Protein 3PGB (pdb70)

Organism: Emericella nidulans (strain FGSC A4 / ATCC 38163 / CBS 112.46 / NRRL 194 / M139) (NCBI:txid227321)

Nearest PDB structures (foldseek):
  3pgb-assembly1_A  TM=1.001E+00  e=0.000E+00  Aspergillus nidulans
  1n9e-assembly2_C  TM=9.517E-01  e=2.306E-78  Komagataella pastoris
  1w7c-assembly1_A  TM=9.484E-01  e=2.941E-77  Komagataella pastoris
  3ala-assembly4_G  TM=8.747E-01  e=2.734E-59  Homo sapiens
  2y74-assembly1_A  TM=8.838E-01  e=9.764E-59  Homo sapiens

InterPro domains:
  IPR000269 Copper amine oxidase [PTHR10638] (84-755)
  IPR015328 Domain of unknown function DUF1965 [PF09248] (270-338)
  IPR015798 Copper amine oxidase, catalytic domain [PF01179] (363-758)
  IPR016182 Copper amine oxidase, N-terminal [SSF54416] (70-192)
  IPR016182 Copper amine oxidase, N-terminal [SSF54416] (196-342)
  IPR036460 Copper amine oxidase, catalytic domain superfamily [G3DSA:2.70.98.20] (82-761)
  IPR036460 Copper amine oxidase, catalytic domain superfamily [SSF49998] (342-797)

Sequence (739 aa):
ASPCQITPPQEIKAPKEENVWYGLTDDETADVAKWLFGRPELNLTTTENAGEWDNTIALIELHRPNKSEAIPYLDGAPTRHAHVRLNNRATTDPYFADILVGPLPVSNATTWEPLEFPYTRKTQGQVRNVEPDGETVYSEWLFKISASIADITLDLWNGTALGLENDTLDIWGIDPLWQDDGRIIRWDMFWNMADDEFDSETLLPLGLYLKSDVTGRDPSQWKLLGWMYNDIFYETTEEFRKAYWSPGFVKLKPNVDGAWAHTEQRGPVPPQDRKQPPVMIAPDGARYSVDAERKYVTWMDFSFYIAFNRDTGLSLFDIKYKGQRVLYELGLQEALAHYAANDPVQSSVAYLDSYYGFGPYAFELLKGYDCPSYASYLNTSFYKDEETHTHVDSLCLFEFDADYPMARHSTSEFVSVTKNVYFTLRSVSTIGNDYMFSYNFHMDGTIGVEVRASGYIQSAYYANNQDFGYQIHDSLSGSMHDHVLNFKADFDILGPNNTIELVSVVPVTKQFSWSGNKTRNTMQLGRSFIHSEDEARLNWGFNGQTQLHVVNQDKPNKFGEPRGYRILPSAGTAHLTVLNSSNLVHAAHWAEYDVQVTRQHDFEPTSAHPYNSQDIHNPPVDFSTFFNGESLNQTDLVVWLNLGMHHVPHTGDLPNTVFTTAHSGVAFTPLNYLPGDPSRETVNMVRVDYSDGAATAVRTFGQSNETCSVVLQPVENELWSYQGDVVVRKFPYDPNDPFY

GO terms:
  GO:0008131 primary methylamine oxidase activity (F, IDA)

Solvent-accessible surface area: 33156 Å² total

Foldseek 3Di:
DAFFAADAFAADDDPAFQQFAKDDLQQLLQVVVVCCPPCVQQADFPVPDDLQGKYWFFKMKDRDFPVVVVCRVVVHDFIKIWTWMFHRNDQFTKIFTKIWDRPPDDPPIDMFQDQLQFPDDDSRIDTDLPSCVPCCVQVPVLVVQVVCQVVCCVQAVAGDNPDPRHQKDKDFAFLFADPDQWTKTKMFIFGDEDPPFQQGLQWTRFKIWMKTPRTDDSVPIDTQWMDHLRDIDRDPVRVVVQCPDPPRDRDHTDYYDPQQGDDDDDDDDPPPPDDDDADDDSNHAQWYAHQVSQKIGHDQWIWHWHAAFQFGTKIAQIAGNNHGFFRIKGWFWKWKQFPWSDDRRNQYIDTCSLVGQQVQQAADQACPLDHNRWDFHKGWGDRSLKIKIRGRSKTKDKDFDPDFPDWDDDPFKIKTHTKIKMKIWTWGCDSFIKIWIWIATLLGKIKTKIFDKGAQSWDFQRPGVVFFDAQDPGTGLGWIKIKIKMKTQTQQNHQFKWKKKWFKAWDFDDDPPRVPHTDTDIDIDIDIDWWQVPFFAAQDDPNGIWIWIFAQVDADPVNHTWTKIKFWPPDAAADPDDCDSNQNQQCPVRPGFKGKAADDSSNPHQHDSCCSSPSNRGRHRNVVRGDTGTSRRHRMMIMGIGMDIDRDHNVCTNMDDRPNRMTMMMIGIDSNDPDRSSVVDLQMWMFTDDPPDTPDIRSRPDDPDDHDDDDDDSVVCVVVRDMMWMARSVVGDRPDIDD

Secondary structure (DSSP, 8-state):
-PBP-----EE---SS--SSS---HHHHHHHHHHHHT-TTT----TTT--SSSEEEEEEEEEPPPHHHHHHHHH--PPPEEEEEEEE-SSSS-EEEEEEEESSSPSTT-EEEE--TT-SS-STTEEE-S---TTHHIIIIIHHHHHHTHHHHHHHHS---SSSTT--EEEEE-SSPB-STT--EEEEEEEEPPPTT---GGG-EEEEEEEEE--SS-GGG-EEEEEEETTEEESSHHHHHHHHTSTT----PPP---GGG--S--SPPPTTTTSPPP----TT---SEEETTTTEEEETTEEEEEEEETTTEEEEEEEEETTEEEEEEEEEEEEEEEE--SSHHHHH-EEEGGGT-SGGG-PPP-BTTTB-TT-EEEEEEEEETTEEEEEEEEEEEEEEE-SS-SEEEE-SSEEEEE--EEEEEEEEE-----EEEEEEE-TTS-EEEEEEE-B----EE-TT-GGG--EEETTEE---EEEEEEEEEEE-TTSSEEEEEEEEEEEEEEE-TTTTT-EEEEEEEEEEE--BGGG-EE-PPGGG-EEEEEEEEEEE-TTSPEEEEEEE-SS-------SS-TTTTTTTGGGG-SEEEEE--TT---S--TTGGG-TTS-S--GGGG-S--B-SSEEEEEEEEEEEEE---GGGSS-B-TTTSEEEEEEEEES-SSS-GGGG-S-EEEEEEETTEEEEEE-TT------B-----THHHHTT---EEEEEETTEEEEEEE-

Radius of gyration: 28.43 Å; Cα contacts (8 Å, |Δi|>4): 1763; chains: 1; bounding box: 70×70×87 Å

CATH classification: 2.70.98.20 (+2 more: 3.10.450.40, 3.10.450.40)

Structure (mmCIF, N/CA/C/O backbone):
data_3PGB
#
_entry.id   3PGB
#
_cell.length_a   179.861
_cell.length_b   179.861
_cell.length_c   148.178
_cell.angle_alpha   90.00
_cell.angle_beta   90.00
_cell.angle_gamma   90.00
#
_symmetry.space_group_name_H-M   'I 4 2 2'
#
loop_
_entity.id
_entity.type
_entity.pdbx_description
1 polymer 'Putative uncharacterized protein'
2 branched alpha-D-mannopyranose-(1-3)-beta-D-mannopyranose-(1-4)-2-acetamido-2-deoxy-beta-D-glucopyranose-(1-4)-2-acetamido-2-deoxy-beta-D-glucopyranose
3 branched 2-acetamido-2-deoxy-beta-D-glucopyranose-(1-4)-2-acetamido-2-deoxy-beta-D-glucopyranose
4 non-polymer 'COPPER (II) ION'
5 non-polymer 'CALCIUM ION'
6 non-polymer 2-acetamido-2-deoxy-beta-D-glucopyranose
7 water water
#
loop_
_atom_site.group_PDB
_atom_site.id
_atom_site.type_symbol
_atom_site.label_atom_id
_atom_site.label_alt_id
_atom_site.label_comp_id
_atom_site.label_asym_id
_atom_site.label_entity_id
_atom_site.label_seq_id
_atom_site.pdbx_PDB_ins_code
_atom_site.Cartn_x
_atom_site.Cartn_y
_atom_site.Cartn_z
_atom_site.occupancy
_atom_site.B_iso_or_equiv
_atom_site.auth_seq_id
_atom_site.auth_comp_id
_atom_site.auth_asym_id
_atom_site.auth_atom_id
_atom_site.pdbx_PDB_model_num
ATOM 1 N N . ALA A 1 49 ? -7.240 -3.931 6.620 1.00 33.11 69 ALA A N 1
ATOM 2 C CA . ALA A 1 49 ? -8.438 -3.449 5.862 1.00 33.05 69 ALA A CA 1
ATOM 3 C C . ALA A 1 49 ? -8.689 -4.314 4.616 1.00 32.82 69 ALA A C 1
ATOM 4 O O . ALA A 1 49 ? -8.701 -3.813 3.491 1.00 32.74 69 ALA A O 1
ATOM 6 N N . SER A 1 50 ? -8.898 -5.612 4.827 1.00 32.56 70 SER A N 1
ATOM 7 C CA . SER A 1 50 ? -9.040 -6.561 3.721 1.00 32.50 70 SER A CA 1
ATOM 8 C C . SER A 1 50 ? -10.349 -6.355 2.945 1.00 32.15 70 SER A C 1
ATOM 9 O O . SER A 1 50 ? -11.361 -5.984 3.534 1.00 32.26 70 SER A O 1
ATOM 12 N N . PRO A 1 51 ? -10.332 -6.590 1.618 1.00 31.76 71 PRO A N 1
ATOM 13 C CA . PRO A 1 51 ? -11.551 -6.468 0.821 1.00 31.56 71 PRO A CA 1
ATOM 14 C C . PRO A 1 51 ? -12.695 -7.373 1.273 1.00 31.34 71 PRO A C 1
ATOM 15 O O . PRO A 1 51 ? -12.456 -8.496 1.720 1.00 31.24 71 PRO A O 1
ATOM 19 N N . CYS A 1 52 ? -13.926 -6.876 1.154 1.00 31.07 72 CYS A N 1
ATOM 20 C CA . CYS A 1 52 ? -15.106 -7.692 1.411 1.00 30.90 72 CYS A CA 1
ATOM 21 C C . CYS A 1 52 ? -15.166 -8.816 0.379 1.00 30.66 72 CYS A C 1
ATOM 22 O O . CYS A 1 52 ? -14.804 -8.623 -0.789 1.00 30.60 72 CYS A O 1
ATOM 25 N N . GLN A 1 53 ? -15.623 -9.983 0.821 1.00 30.46 73 GLN A N 1
ATOM 26 C CA . GLN A 1 53 ? -15.745 -11.154 -0.044 1.00 30.38 73 GLN A CA 1
ATOM 27 C C . GLN A 1 53 ? -17.179 -11.250 -0.572 1.00 29.70 73 GLN A C 1
ATOM 28 O O . GLN A 1 53 ? -18.075 -11.695 0.136 1.00 29.45 73 GLN A O 1
ATOM 34 N N . ILE A 1 54 ? -17.388 -10.812 -1.810 1.00 29.17 74 ILE A N 1
ATOM 35 C CA . ILE A 1 54 ? -18.708 -10.838 -2.432 1.00 28.89 74 ILE A CA 1
ATOM 36 C C . ILE A 1 54 ? -18.910 -12.207 -3.072 1.00 28.36 74 ILE A C 1
ATOM 37 O O . ILE A 1 54 ? -18.770 -12.380 -4.285 1.00 28.69 74 ILE A O 1
ATOM 42 N N . THR A 1 55 ? -19.228 -13.184 -2.233 1.00 27.57 75 THR A N 1
ATOM 43 C CA . THR A 1 55 ? -19.317 -14.563 -2.663 1.00 26.90 75 THR A CA 1
ATOM 44 C C . THR A 1 55 ? -20.643 -14.819 -3.367 1.00 26.17 75 THR A C 1
ATOM 45 O O . THR A 1 55 ? -21.683 -14.342 -2.910 1.00 25.94 75 THR A O 1
ATOM 49 N N . PRO A 1 56 ? -20.616 -15.585 -4.480 1.00 25.23 76 PRO A N 1
ATOM 50 C CA . PRO A 1 56 ? -21.865 -15.900 -5.176 1.00 24.42 76 PRO A CA 1
ATOM 51 C C . PRO A 1 56 ? -22.769 -16.770 -4.304 1.00 23.49 76 PRO A C 1
ATOM 52 O O . PRO A 1 56 ? -22.360 -17.169 -3.214 1.00 23.60 76 PRO A O 1
ATOM 56 N N . PRO A 1 57 ? -23.995 -17.057 -4.767 1.00 22.41 77 PRO A N 1
ATOM 57 C CA . PRO A 1 57 ? -24.862 -17.920 -3.960 1.00 21.75 77 PRO A CA 1
ATOM 58 C C . PRO A 1 57 ? -24.301 -19.330 -3.833 1.00 21.07 77 PRO A C 1
ATOM 59 O O . PRO A 1 57 ? -23.524 -19.757 -4.680 1.00 21.01 77 PRO A O 1
ATOM 63 N N . GLN A 1 58 ? -24.685 -20.041 -2.779 1.00 20.50 78 GLN A N 1
ATOM 64 C CA . GLN A 1 58 ? -24.253 -21.424 -2.599 1.00 20.03 78 GLN A CA 1
ATOM 65 C C . GLN A 1 58 ? -24.796 -22.293 -3.732 1.00 20.01 78 GLN A C 1
ATOM 66 O O . GLN A 1 58 ? -25.901 -22.055 -4.227 1.00 19.74 78 GLN A O 1
ATOM 72 N N . GLU A 1 59 ? -23.990 -23.263 -4.165 1.00 20.15 79 GLU A N 1
ATOM 73 C CA . GLU A 1 59 ? -24.429 -24.283 -5.118 1.00 20.31 79 GLU A CA 1
ATOM 74 C C . GLU A 1 59 ? -25.011 -25.454 -4.361 1.00 20.24 79 GLU A C 1
ATOM 75 O O . GLU A 1 59 ? -24.284 -26.155 -3.670 1.00 20.09 79 GLU A O 1
ATOM 81 N N . ILE A 1 60 ? -26.314 -25.668 -4.499 1.00 20.43 80 ILE A N 1
ATOM 82 C CA . ILE A 1 60 ? -26.959 -26.841 -3.931 1.00 20.59 80 ILE A CA 1
ATOM 83 C C . ILE A 1 60 ? -27.649 -27.651 -5.024 1.00 20.91 80 ILE A C 1
ATOM 84 O O . ILE A 1 60 ? -27.757 -27.208 -6.172 1.00 20.63 80 ILE A O 1
ATOM 89 N N . LYS A 1 61 ? -28.103 -28.848 -4.660 1.00 21.36 81 LYS A N 1
ATOM 90 C CA . LYS A 1 61 ? -28.914 -29.658 -5.559 1.00 21.81 81 LYS A CA 1
ATOM 91 C C . LYS A 1 61 ? -30.316 -29.836 -4.988 1.00 21.50 81 LYS A C 1
ATOM 92 O O . LYS A 1 61 ? -30.486 -30.329 -3.867 1.00 21.62 81 LYS A O 1
ATOM 98 N N . ALA A 1 62 ? -31.316 -29.414 -5.762 1.00 21.20 82 ALA A N 1
ATOM 99 C CA . ALA A 1 62 ? -32.717 -29.519 -5.351 1.00 20.97 82 ALA A CA 1
ATOM 100 C C . ALA A 1 62 ? -33.047 -30.969 -5.020 1.00 20.78 82 ALA A C 1
ATOM 101 O O . ALA A 1 62 ? -32.521 -31.877 -5.666 1.00 20.85 82 ALA A O 1
ATOM 103 N N . PRO A 1 63 ? -33.907 -31.196 -4.008 1.00 20.47 83 PRO A N 1
ATOM 104 C CA . PRO A 1 63 ? -34.258 -32.571 -3.615 1.00 20.25 83 PRO A CA 1
ATOM 105 C C . PRO A 1 63 ? -35.000 -33.364 -4.694 1.00 19.90 83 PRO A C 1
ATOM 106 O O . PRO A 1 63 ? -34.946 -34.593 -4.696 1.00 20.20 83 PRO A O 1
ATOM 110 N N . LYS A 1 64 ? -35.681 -32.666 -5.596 1.00 19.59 84 LYS A N 1
ATOM 111 C CA . LYS A 1 64 ? -36.427 -33.301 -6.677 1.00 19.37 84 LYS A CA 1
ATOM 112 C C . LYS A 1 64 ? -36.127 -32.611 -8.002 1.00 18.94 84 LYS A C 1
ATOM 113 O O . LYS A 1 64 ? -35.621 -31.489 -8.014 1.00 18.90 84 LYS A O 1
ATOM 119 N N . GLU A 1 65 ? -36.421 -33.285 -9.114 1.00 18.60 85 GLU A N 1
ATOM 120 C CA A GLU A 1 65 ? -36.307 -32.633 -10.414 0.50 18.53 85 GLU A CA 1
ATOM 121 C CA B GLU A 1 65 ? -36.365 -32.676 -10.448 0.50 18.51 85 GLU A CA 1
ATOM 122 C C . GLU A 1 65 ? -37.349 -31.521 -10.508 1.00 18.33 85 GLU A C 1
ATOM 123 O O . GLU A 1 65 ? -38.366 -31.541 -9.812 1.00 18.44 85 GLU A O 1
ATOM 134 N N . ASN A 1 66 ? -37.071 -30.528 -11.347 1.00 17.92 86 ASN A N 1
ATOM 135 C CA . ASN A 1 66 ? -38.013 -29.434 -11.561 1.00 17.42 86 ASN A CA 1
ATOM 136 C C . ASN A 1 66 ? -38.952 -29.848 -12.692 1.00 17.16 86 ASN A C 1
ATOM 137 O O . ASN A 1 66 ? -38.634 -29.714 -13.873 1.00 16.98 86 ASN A O 1
ATOM 142 N N . VAL A 1 67 ? -40.116 -30.353 -12.306 1.00 16.80 87 VAL A N 1
ATOM 143 C CA . VAL A 1 67 ? -41.061 -30.936 -13.242 1.00 16.61 87 VAL A CA 1
ATOM 144 C C . VAL A 1 67 ? -41.921 -29.892 -13.978 1.00 17.00 87 VAL A C 1
ATOM 145 O O . VAL A 1 67 ? -42.749 -30.267 -14.817 1.00 17.13 87 VAL A O 1
ATOM 149 N N . TRP A 1 68 ? -41.723 -28.604 -13.676 1.00 17.17 88 TRP A N 1
ATOM 150 C CA . TRP A 1 68 ? -42.535 -27.522 -14.242 1.00 17.39 88 TRP A CA 1
ATOM 151 C C . TRP A 1 68 ? -41.798 -26.537 -15.163 1.00 17.79 88 TRP A C 1
ATOM 152 O O . TRP A 1 68 ? -42.433 -25.902 -16.007 1.00 17.88 88 TRP A O 1
ATOM 163 N N . TYR A 1 69 ? -40.487 -26.381 -14.995 1.00 18.26 89 TYR A N 1
ATOM 164 C CA . TYR A 1 69 ? -39.777 -25.234 -15.584 1.00 18.79 89 TYR A CA 1
ATOM 165 C C . TYR A 1 69 ? -39.988 -25.063 -17.086 1.00 19.00 89 TYR A C 1
ATOM 166 O O . TYR A 1 69 ? -40.353 -23.985 -17.546 1.00 19.02 89 TYR A O 1
ATOM 175 N N . GLY A 1 70 ? -39.736 -26.121 -17.844 1.00 19.38 90 GLY A N 1
ATOM 176 C CA . GLY A 1 70 ? -39.841 -26.057 -19.291 1.00 19.76 90 GLY A CA 1
ATOM 177 C C . GLY A 1 70 ? -39.064 -27.148 -19.991 1.00 20.12 90 GLY A C 1
ATOM 178 O O . GLY A 1 70 ? -38.426 -27.986 -19.347 1.00 19.92 90 GLY A O 1
ATOM 179 N N . LEU A 1 71 ? -39.121 -27.128 -21.318 1.00 20.70 91 LEU A N 1
ATOM 180 C CA . LEU A 1 71 ? -38.407 -28.105 -22.137 1.00 21.28 91 LEU A CA 1
ATOM 181 C C . LEU A 1 71 ? -36.924 -27.765 -22.190 1.00 21.67 91 LEU A C 1
ATOM 182 O O . LEU A 1 71 ? -36.553 -26.598 -22.203 1.00 21.64 91 LEU A O 1
ATOM 187 N N . THR A 1 72 ? -36.075 -28.786 -22.217 1.00 22.37 92 THR A N 1
ATOM 188 C CA . THR A 1 72 ? -34.663 -28.575 -22.517 1.00 23.02 92 THR A CA 1
ATOM 189 C C . THR A 1 72 ? -34.531 -28.281 -24.008 1.00 23.59 92 THR A C 1
ATOM 190 O O . THR A 1 72 ? -35.434 -28.573 -24.794 1.00 23.90 92 THR A O 1
ATOM 194 N N . ASP A 1 73 ? -33.406 -27.703 -24.399 1.00 24.07 93 ASP A N 1
ATOM 195 C CA . ASP A 1 73 ? -33.170 -27.380 -25.802 1.00 24.45 93 ASP A CA 1
ATOM 196 C C . ASP A 1 73 ? -33.311 -28.593 -26.725 1.00 24.38 93 ASP A C 1
ATOM 197 O O . ASP A 1 73 ? -33.930 -28.501 -27.784 1.00 24.52 93 ASP A O 1
ATOM 202 N N . ASP A 1 74 ? -32.750 -29.723 -26.308 1.00 24.33 94 ASP A N 1
ATOM 203 C CA . ASP A 1 74 ? -32.804 -30.952 -27.092 1.00 24.14 94 ASP A CA 1
ATOM 204 C C . ASP A 1 74 ? -34.247 -31.423 -27.287 1.00 23.88 94 ASP A C 1
ATOM 205 O O . ASP A 1 74 ? -34.651 -31.749 -28.404 1.00 23.97 94 ASP A O 1
ATOM 210 N N . GLU A 1 75 ? -35.012 -31.463 -26.199 1.00 23.38 95 GLU A N 1
ATOM 211 C CA . GLU A 1 75 ? -36.419 -31.854 -26.256 1.00 23.04 95 GLU A CA 1
ATOM 212 C C . GLU A 1 75 ? -37.186 -31.002 -27.261 1.00 22.74 95 GLU A C 1
ATOM 213 O O . GLU A 1 75 ? -37.908 -31.527 -28.102 1.00 22.70 95 GLU A O 1
ATOM 219 N N . THR A 1 76 ? -37.016 -29.687 -27.157 1.00 22.47 96 THR A N 1
ATOM 220 C CA . THR A 1 76 ? -37.668 -28.729 -28.043 1.00 22.19 96 THR A CA 1
ATOM 221 C C . THR A 1 76 ? -37.260 -28.954 -29.496 1.00 22.37 96 THR A C 1
ATOM 222 O O . THR A 1 76 ? -38.077 -28.815 -30.405 1.00 22.41 96 THR A O 1
ATOM 226 N N . ALA A 1 77 ? -35.992 -29.297 -29.700 1.00 22.58 97 ALA A N 1
ATOM 227 C CA . ALA A 1 77 ? -35.473 -29.642 -31.024 1.00 22.71 97 ALA A CA 1
ATOM 228 C C . ALA A 1 77 ? -36.074 -30.952 -31.539 1.00 22.78 97 ALA A C 1
ATOM 229 O O . ALA A 1 77 ? -36.519 -31.028 -32.687 1.00 23.04 97 ALA A O 1
ATOM 231 N N . ASP A 1 78 ? -36.078 -31.978 -30.690 1.00 22.64 98 ASP A N 1
ATOM 232 C CA . ASP A 1 78 ? -36.630 -33.275 -31.064 1.00 22.73 98 ASP A CA 1
ATOM 233 C C . ASP A 1 78 ? -38.119 -33.177 -31.434 1.00 22.66 98 ASP A C 1
ATOM 234 O O . ASP A 1 78 ? -38.549 -33.746 -32.443 1.00 22.71 98 ASP A O 1
ATOM 239 N N . VAL A 1 79 ? -38.886 -32.435 -30.636 1.00 22.43 99 VAL A N 1
ATOM 240 C CA . VAL A 1 79 ? -40.316 -32.260 -30.880 1.00 22.17 99 VAL A CA 1
ATOM 241 C C . VAL A 1 79 ? -40.585 -31.509 -32.185 1.00 22.24 99 VAL A C 1
ATOM 242 O O . VAL A 1 79 ? -41.474 -31.882 -32.931 1.00 22.23 99 VAL A O 1
ATOM 246 N N . ALA A 1 80 ? -39.812 -30.465 -32.463 1.00 22.34 100 ALA A N 1
ATOM 247 C CA . ALA A 1 80 ? -39.964 -29.727 -33.716 1.00 22.55 100 ALA A CA 1
ATOM 248 C C . ALA A 1 80 ? -39.766 -30.666 -34.906 1.00 22.86 100 ALA A C 1
ATOM 249 O O . ALA A 1 80 ? -40.625 -30.767 -35.780 1.00 22.90 100 ALA A O 1
ATOM 251 N N . LYS A 1 81 ? -38.636 -31.363 -34.912 1.00 23.27 101 LYS A N 1
ATOM 252 C CA . LYS A 1 81 ? -38.307 -32.319 -35.966 1.00 23.65 101 LYS A CA 1
ATOM 253 C C . LYS A 1 81 ? -39.420 -33.364 -36.145 1.00 23.57 101 LYS A C 1
ATOM 254 O O . LYS A 1 81 ? -39.815 -33.674 -37.270 1.00 23.41 101 LYS A O 1
ATOM 258 N N . TRP A 1 82 ? -39.920 -33.886 -35.027 1.00 23.42 102 TRP A N 1
ATOM 259 C CA . TRP A 1 82 ? -40.997 -34.882 -35.026 1.00 23.21 102 TRP A CA 1
ATOM 260 C C . TRP A 1 82 ? -42.269 -34.348 -35.668 1.00 23.29 102 TRP A C 1
ATOM 261 O O . TRP A 1 82 ? -42.890 -35.029 -36.488 1.00 23.25 102 TRP A O 1
ATOM 272 N N . LEU A 1 83 ? -42.651 -33.129 -35.287 1.00 23.19 103 LEU A N 1
ATOM 273 C CA . LEU A 1 83 ? -43.873 -32.505 -35.793 1.00 23.11 103 LEU A CA 1
ATOM 274 C C . LEU A 1 83 ? -43.831 -32.333 -37.311 1.00 23.09 103 LEU A C 1
ATOM 275 O O . LEU A 1 83 ? -44.836 -32.540 -37.984 1.00 22.75 103 LEU A O 1
ATOM 280 N N . PHE A 1 84 ? -42.674 -31.958 -37.847 1.00 23.27 104 PHE A N 1
ATOM 281 C CA . PHE A 1 84 ? -42.548 -31.753 -39.292 1.00 23.59 104 PHE A CA 1
ATOM 282 C C . PHE A 1 84 ? -42.563 -33.071 -40.053 1.00 23.57 104 PHE A C 1
ATOM 283 O O . PHE A 1 84 ? -42.919 -33.099 -41.231 1.00 23.72 104 PHE A O 1
ATOM 291 N N . GLY A 1 85 ? -42.187 -34.154 -39.375 1.00 23.50 105 GLY A N 1
ATOM 292 C CA . GLY A 1 85 ? -42.253 -35.495 -39.944 1.00 23.59 105 GLY A CA 1
ATOM 293 C C . GLY A 1 85 ? -43.613 -36.161 -39.781 1.00 23.64 105 GLY A C 1
ATOM 294 O O . GLY A 1 85 ? -43.755 -37.351 -40.041 1.00 23.77 105 GLY A O 1
ATOM 295 N N . ARG A 1 86 ? -44.611 -35.405 -39.335 1.00 23.73 106 ARG A N 1
ATOM 296 C CA . ARG A 1 86 ? -45.982 -35.891 -39.285 1.00 23.85 106 ARG A CA 1
ATOM 297 C C . ARG A 1 86 ? -46.740 -35.280 -40.459 1.00 23.84 106 ARG A C 1
ATOM 298 O O . ARG A 1 86 ? -47.112 -34.109 -40.403 1.00 23.77 106 ARG A O 1
ATOM 306 N N . PRO A 1 87 ? -46.953 -36.064 -41.538 1.00 24.03 107 PRO A N 1
ATOM 307 C CA . PRO A 1 87 ? -47.617 -35.503 -42.726 1.00 24.17 107 PRO A CA 1
ATOM 308 C C . PRO A 1 87 ? -49.081 -35.112 -42.510 1.00 24.28 107 PRO A C 1
ATOM 309 O O . PRO A 1 87 ? -49.555 -34.183 -43.156 1.00 24.44 107 PRO A O 1
ATOM 313 N N . GLU A 1 88 ? -49.783 -35.798 -41.612 1.00 24.46 108 GLU A N 1
ATOM 314 C CA . GLU A 1 88 ? -51.160 -35.416 -41.284 1.00 24.72 108 GLU A CA 1
ATOM 315 C C . GLU A 1 88 ? -51.276 -33.970 -40.791 1.00 24.74 108 GLU A C 1
ATOM 316 O O . GLU A 1 88 ? -52.285 -33.313 -41.032 1.00 24.85 108 GLU A O 1
ATOM 322 N N . LEU A 1 89 ? -50.248 -33.485 -40.100 1.00 24.77 109 LEU A N 1
ATOM 323 C CA . LEU A 1 89 ? -50.219 -32.104 -39.626 1.00 24.75 109 LEU A CA 1
ATOM 324 C C . LEU A 1 89 ? -49.825 -31.144 -40.740 1.00 25.01 109 LEU A C 1
ATOM 325 O O . LEU A 1 89 ? -50.154 -29.967 -40.685 1.00 25.03 109 LEU A O 1
ATOM 330 N N . ASN A 1 90 ? -49.090 -31.644 -41.729 1.00 25.51 110 ASN A N 1
ATOM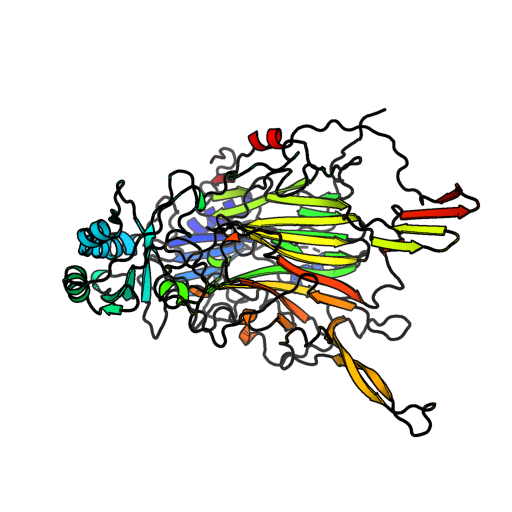 331 C CA . ASN A 1 90 ? -48.778 -30.882 -42.933 1.00 25.87 110 ASN A CA 1
ATOM 332 C C . ASN A 1 90 ? -48.289 -29.473 -42.591 1.00 25.94 110 ASN A C 1
ATOM 333 O O . ASN A 1 90 ? -48.890 -28.475 -42.987 1.00 25.99 110 ASN A O 1
ATOM 338 N N . LEU A 1 91 ? -47.189 -29.414 -41.844 1.00 26.06 111 LEU A N 1
ATOM 339 C CA . LEU A 1 91 ? -46.664 -28.161 -41.316 1.00 25.96 111 LEU A CA 1
ATOM 340 C C . LEU A 1 91 ? -45.598 -27.568 -42.232 1.00 26.35 111 LEU A C 1
ATOM 341 O O . LEU A 1 91 ? -44.834 -28.301 -42.860 1.00 26.48 111 LEU A O 1
ATOM 346 N N . THR A 1 92 ? -45.562 -26.237 -42.300 1.00 26.61 112 THR A N 1
ATOM 347 C CA . THR A 1 92 ? -44.526 -25.498 -43.019 1.00 26.83 112 THR A CA 1
ATOM 348 C C . THR A 1 92 ? -43.709 -24.668 -42.019 1.00 27.21 112 THR A C 1
ATOM 349 O O . THR A 1 92 ? -44.259 -24.154 -41.044 1.00 27.01 112 THR A O 1
ATOM 353 N N . THR A 1 93 ? -42.404 -24.539 -42.266 1.00 27.57 113 THR A N 1
ATOM 354 C CA . THR A 1 93 ? -41.541 -23.720 -41.416 1.00 27.84 113 THR A CA 1
ATOM 355 C C . THR A 1 93 ? -41.900 -22.250 -41.602 1.00 28.28 113 THR A C 1
ATOM 356 O O . THR A 1 93 ? -42.398 -21.846 -42.659 1.00 28.11 113 THR A O 1
ATOM 360 N N . THR A 1 94 ? -41.634 -21.458 -40.568 1.00 28.78 114 THR A N 1
ATOM 361 C CA . THR A 1 94 ? -41.909 -20.022 -40.576 1.00 29.15 114 THR A CA 1
ATOM 362 C C . THR A 1 94 ? -41.221 -19.291 -41.728 1.00 29.48 114 THR A C 1
ATOM 363 O O . THR A 1 94 ? -41.823 -18.425 -42.359 1.00 29.45 114 THR A O 1
ATOM 367 N N . GLU A 1 95 ? -39.968 -19.651 -41.996 1.00 29.95 115 GLU A N 1
ATOM 368 C CA . GLU A 1 95 ? -39.178 -19.026 -43.066 1.00 30.48 115 GLU A CA 1
ATOM 369 C C . GLU A 1 95 ? -39.843 -19.219 -44.433 1.00 30.34 115 GLU A C 1
ATOM 370 O O . GLU A 1 95 ? -39.875 -18.298 -45.252 1.00 30.25 115 GLU A O 1
ATOM 376 N N . ASN A 1 96 ? -40.370 -20.421 -44.664 1.00 30.08 116 ASN A N 1
ATOM 377 C CA . ASN A 1 96 ? -41.108 -20.737 -45.888 1.00 29.79 116 ASN A CA 1
ATOM 378 C C . ASN A 1 96 ? -42.582 -20.330 -45.845 1.00 29.29 116 ASN A C 1
ATOM 379 O O . ASN A 1 96 ? -43.230 -20.265 -46.886 1.00 29.29 116 ASN A O 1
ATOM 384 N N . ALA A 1 97 ? -43.109 -20.059 -44.652 1.00 28.71 117 ALA A N 1
ATOM 385 C CA . ALA A 1 97 ? -44.547 -19.832 -44.475 1.00 28.22 117 ALA A CA 1
ATOM 386 C C . ALA A 1 97 ? -44.980 -18.420 -44.846 1.00 27.78 117 ALA A C 1
ATOM 387 O O . ALA A 1 97 ? -44.209 -17.470 -44.736 1.00 27.63 117 ALA A O 1
ATOM 389 N N . GLY A 1 98 ? -46.225 -18.304 -45.296 1.00 27.40 118 GLY A N 1
ATOM 390 C CA . GLY A 1 98 ? -46.875 -17.017 -45.519 1.00 27.06 118 GLY A CA 1
ATOM 391 C C . GLY A 1 98 ? -48.133 -16.982 -44.674 1.00 26.85 118 GLY A C 1
ATOM 392 O O . GLY A 1 98 ? -48.100 -17.338 -43.490 1.00 26.83 118 GLY A O 1
ATOM 393 N N . GLU A 1 99 ? -49.251 -16.592 -45.283 1.00 26.49 119 GLU A N 1
ATOM 394 C CA . GLU A 1 99 ? -50.533 -16.527 -44.575 1.00 26.24 119 GLU A CA 1
ATOM 395 C C . GLU A 1 99 ? -51.465 -17.726 -44.792 1.00 25.80 119 GLU A C 1
ATOM 396 O O . GLU A 1 99 ? -52.522 -17.789 -44.176 1.00 25.66 119 GLU A O 1
ATOM 402 N N . TRP A 1 100 ? -51.093 -18.673 -45.649 1.00 25.41 120 TRP A N 1
ATOM 403 C CA . TRP A 1 100 ? -52.007 -19.766 -46.009 1.00 25.07 120 TRP A CA 1
ATOM 404 C C . TRP A 1 100 ? -51.410 -21.151 -45.765 1.00 24.94 120 TRP A C 1
ATOM 405 O O . TRP A 1 100 ? -51.731 -22.114 -46.465 1.00 24.91 120 TRP A O 1
ATOM 416 N N . ASP A 1 101 ? -50.558 -21.240 -44.749 1.00 24.78 121 ASP A N 1
ATOM 417 C CA . ASP A 1 101 ? -49.846 -22.466 -44.419 1.00 24.73 121 ASP A CA 1
ATOM 418 C C . ASP A 1 101 ? -50.236 -22.917 -43.017 1.00 24.38 121 ASP A C 1
ATOM 419 O O . ASP A 1 101 ? -51.024 -22.256 -42.341 1.00 24.66 121 ASP A O 1
ATOM 424 N N . ASN A 1 102 ? -49.702 -24.055 -42.589 1.00 23.99 122 ASN A N 1
ATOM 425 C CA . ASN A 1 102 ? -49.852 -24.512 -41.208 1.00 23.69 122 ASN A CA 1
ATOM 426 C C . ASN A 1 102 ? -48.506 -24.395 -40.499 1.00 23.36 122 ASN A C 1
ATOM 427 O O . ASN A 1 102 ? -47.513 -24.989 -40.935 1.00 23.31 122 ASN A O 1
ATOM 432 N N . THR A 1 103 ? -48.466 -23.629 -39.413 1.00 22.80 123 THR A N 1
ATOM 433 C CA . THR A 1 103 ? -47.209 -23.376 -38.724 1.00 22.36 123 THR A CA 1
ATOM 434 C C . THR A 1 103 ? -47.300 -23.717 -37.242 1.00 21.94 123 THR A C 1
ATOM 435 O O . THR A 1 103 ? -48.395 -23.875 -36.693 1.00 21.72 123 THR A O 1
ATOM 438 N N . ILE A 1 104 ? -46.131 -23.833 -36.613 1.00 21.57 124 ILE A N 1
ATOM 439 C CA . ILE A 1 104 ? -46.015 -24.151 -35.191 1.00 21.23 124 ILE A CA 1
ATOM 440 C C . ILE A 1 104 ? -45.937 -22.844 -34.398 1.00 21.11 124 ILE A C 1
ATOM 441 O O . ILE A 1 104 ? -44.920 -22.155 -34.426 1.00 21.33 124 ILE A O 1
ATOM 446 N N . ALA A 1 105 ? -47.015 -22.507 -33.700 1.00 20.77 125 ALA A N 1
ATOM 447 C CA . ALA A 1 105 ? -47.061 -21.281 -32.910 1.00 20.72 125 ALA A CA 1
ATOM 448 C C . ALA A 1 105 ? -46.281 -21.428 -31.604 1.00 20.44 125 ALA A C 1
ATOM 449 O O . ALA A 1 105 ? -45.670 -20.471 -31.137 1.00 20.72 125 ALA A O 1
ATOM 451 N N . LEU A 1 106 ? -46.299 -22.617 -31.015 1.00 19.96 126 LEU A N 1
ATOM 452 C CA . LEU A 1 106 ? -45.629 -22.829 -29.740 1.00 19.77 126 LEU A CA 1
ATOM 453 C C . LEU A 1 106 ? -45.285 -24.290 -29.497 1.00 19.78 126 LEU A C 1
ATOM 454 O O . LEU A 1 106 ? -46.049 -25.178 -29.844 1.00 19.68 126 LEU A O 1
ATOM 459 N N . ILE A 1 107 ? -44.119 -24.515 -28.902 1.00 19.98 127 ILE A N 1
ATOM 460 C CA . ILE A 1 107 ? -43.737 -25.815 -28.366 1.00 20.26 127 ILE A CA 1
ATOM 461 C C . ILE A 1 107 ? -43.199 -25.563 -26.969 1.00 20.64 127 ILE A C 1
ATOM 462 O O . ILE A 1 107 ? -42.227 -24.820 -26.797 1.00 20.82 127 ILE A O 1
ATOM 467 N N . GLU A 1 108 ? -43.839 -26.164 -25.973 1.00 20.95 128 GLU A N 1
ATOM 468 C CA . GLU A 1 108 ? -43.448 -25.972 -24.580 1.00 21.18 128 GLU A CA 1
ATOM 469 C C . GLU A 1 108 ? -43.730 -27.227 -23.767 1.00 21.34 128 GLU A C 1
ATOM 470 O O . GLU A 1 108 ? -44.394 -28.142 -24.245 1.00 21.34 128 GLU A O 1
ATOM 476 N N . LEU A 1 109 ? -43.227 -27.252 -22.536 1.00 21.53 129 LEU A N 1
ATOM 477 C CA . LEU A 1 109 ? -43.510 -28.343 -21.623 1.00 21.70 129 LEU A CA 1
ATOM 478 C C . LEU A 1 109 ? -44.960 -28.250 -21.211 1.00 22.07 129 LEU A C 1
ATOM 479 O O . LEU A 1 109 ? -45.430 -27.189 -20.795 1.00 22.02 129 LEU A O 1
ATOM 484 N N . HIS A 1 110 ? -45.675 -29.358 -21.335 1.00 22.51 130 HIS A N 1
ATOM 485 C CA . HIS A 1 110 ? -46.978 -29.456 -20.716 1.00 22.92 130 HIS A CA 1
ATOM 486 C C . HIS A 1 110 ? -46.712 -29.671 -19.241 1.00 23.08 130 HIS A C 1
ATOM 487 O O . HIS A 1 110 ? -46.042 -30.630 -18.877 1.00 23.39 130 HIS A O 1
ATOM 494 N N . ARG A 1 111 ? -47.210 -28.775 -18.395 1.00 23.35 131 ARG A N 1
ATOM 495 C CA . ARG A 1 111 ? -47.008 -28.916 -16.952 1.00 23.52 131 ARG A CA 1
ATOM 496 C C . ARG A 1 111 ? -47.803 -30.093 -16.421 1.00 23.68 131 ARG A C 1
ATOM 497 O O . ARG A 1 111 ? -48.973 -30.260 -16.767 1.00 23.75 131 ARG A O 1
ATOM 505 N N . PRO A 1 112 ? -47.167 -30.923 -15.585 1.00 24.02 132 PRO A N 1
ATOM 506 C CA . PRO A 1 112 ? -47.855 -32.102 -15.088 1.00 24.28 132 PRO A CA 1
ATOM 507 C C . PRO A 1 112 ? -48.965 -31.738 -14.112 1.00 24.44 132 PRO A C 1
ATOM 508 O O . PRO A 1 112 ? -48.912 -30.692 -13.465 1.00 24.37 132 PRO A O 1
ATOM 512 N N . ASN A 1 113 ? -49.968 -32.602 -14.037 1.00 24.65 133 ASN A N 1
ATOM 513 C CA . ASN A 1 113 ? -51.067 -32.431 -13.110 1.00 24.90 133 ASN A CA 1
ATOM 514 C C . ASN A 1 113 ? -50.555 -32.443 -11.671 1.00 24.90 133 ASN A C 1
ATOM 515 O O . ASN A 1 113 ? -49.575 -33.124 -11.357 1.00 24.74 133 ASN A O 1
ATOM 520 N N . LYS A 1 114 ? -51.216 -31.684 -10.803 1.00 24.97 134 LYS A N 1
ATOM 521 C CA . LYS A 1 114 ? -50.846 -31.637 -9.385 1.00 25.14 134 LYS A CA 1
ATOM 522 C C . LYS A 1 114 ? -50.910 -33.029 -8.752 1.00 25.47 134 LYS A C 1
ATOM 523 O O . LYS A 1 114 ? -50.091 -33.368 -7.896 1.00 25.60 134 LYS A O 1
ATOM 529 N N . SER A 1 115 ? -51.881 -33.831 -9.185 1.00 25.80 135 SER A N 1
ATOM 530 C CA . SER A 1 115 ? -52.045 -35.193 -8.680 1.00 26.02 135 SER A CA 1
ATOM 531 C C . SER A 1 115 ? -50.858 -36.102 -9.046 1.00 26.13 135 SER A C 1
ATOM 532 O O . SER A 1 115 ? -50.607 -37.087 -8.354 1.00 25.93 135 SER A O 1
ATOM 535 N N . GLU A 1 116 ? -50.145 -35.768 -10.125 1.00 26.36 136 GLU A N 1
ATOM 536 C CA . GLU A 1 116 ? -48.873 -36.429 -10.483 1.00 26.58 136 GLU A CA 1
ATOM 537 C C . GLU A 1 116 ? -47.690 -35.850 -9.711 1.00 26.36 136 GLU A C 1
ATOM 538 O O . GLU A 1 116 ? -46.796 -36.586 -9.288 1.00 26.48 136 GLU A O 1
ATOM 544 N N . ALA A 1 117 ? -47.670 -34.525 -9.569 1.00 26.06 137 ALA A N 1
ATOM 545 C CA . ALA A 1 117 ? -46.534 -33.825 -8.971 1.00 25.70 137 ALA A CA 1
ATOM 546 C C . ALA A 1 117 ? -46.406 -34.076 -7.466 1.00 25.43 137 ALA A C 1
ATOM 547 O O . ALA A 1 117 ? -45.312 -34.339 -6.976 1.00 25.33 137 ALA A O 1
ATOM 549 N N . ILE A 1 118 ? -47.524 -34.018 -6.746 1.00 25.25 138 ILE A N 1
ATOM 550 C CA . ILE A 1 118 ? -47.507 -34.106 -5.281 1.00 25.20 138 ILE A CA 1
ATOM 551 C C . ILE A 1 118 ? -46.922 -35.428 -4.756 1.00 25.26 138 ILE A C 1
ATOM 552 O O . ILE A 1 118 ? -46.094 -35.408 -3.843 1.00 25.16 138 ILE A O 1
ATOM 557 N N . PRO A 1 119 ? -47.340 -36.577 -5.326 1.00 25.31 139 PRO A N 1
ATOM 558 C CA . PRO A 1 119 ? -46.729 -37.855 -4.917 1.00 25.28 139 PRO A CA 1
ATOM 559 C C . PRO A 1 119 ? -45.239 -37.988 -5.262 1.00 25.13 139 PRO A C 1
ATOM 560 O O . PRO A 1 119 ? -44.514 -38.695 -4.556 1.00 25.02 139 PRO A O 1
ATOM 564 N N . TYR A 1 120 ? -44.792 -37.328 -6.334 1.00 24.88 140 TYR A N 1
ATOM 565 C CA . TYR A 1 120 ? -43.363 -37.281 -6.659 1.00 24.72 140 TYR A CA 1
ATOM 566 C C . TYR A 1 120 ? -42.580 -36.434 -5.652 1.00 25.01 140 TYR A C 1
ATOM 567 O O . TYR A 1 120 ? -41.499 -36.827 -5.226 1.00 24.91 140 TYR A O 1
ATOM 576 N N . LEU A 1 121 ? -43.123 -35.271 -5.290 1.00 25.37 141 LEU A N 1
ATOM 577 C CA . LEU A 1 121 ? -42.479 -34.382 -4.319 1.00 25.68 141 LEU A CA 1
ATOM 578 C C . LEU A 1 121 ? -42.541 -34.938 -2.898 1.00 25.94 141 LEU A C 1
ATOM 579 O O . LEU A 1 121 ? -41.546 -34.905 -2.180 1.00 26.03 141 LEU A O 1
ATOM 584 N N . ASP A 1 122 ? -43.702 -35.452 -2.503 1.00 26.35 142 ASP A N 1
ATOM 585 C CA . ASP A 1 122 ? -43.933 -35.874 -1.113 1.00 26.80 142 ASP A CA 1
ATOM 586 C C . ASP A 1 122 ? -43.660 -37.354 -0.829 1.00 27.14 142 ASP A C 1
ATOM 587 O O . ASP A 1 122 ? -43.675 -37.764 0.331 1.00 27.26 142 ASP A O 1
ATOM 592 N N . GLY A 1 123 ? -43.417 -38.151 -1.870 1.00 27.58 143 GLY A N 1
ATOM 593 C CA . GLY A 1 123 ? -43.132 -39.583 -1.697 1.00 27.77 143 GLY A CA 1
ATOM 594 C C . GLY A 1 123 ? -42.214 -40.155 -2.764 1.00 27.90 143 GLY A C 1
ATOM 595 O O . GLY A 1 123 ? -41.167 -39.583 -3.070 1.00 27.97 143 GLY A O 1
ATOM 596 N N . ALA A 1 127 ? -41.308 -39.610 -10.762 1.00 22.07 147 ALA A N 1
ATOM 597 C CA . ALA A 1 127 ? -41.062 -38.413 -11.577 1.00 22.36 147 ALA A CA 1
ATOM 598 C C . ALA A 1 127 ? -41.977 -38.398 -12.798 1.00 22.41 147 ALA A C 1
ATOM 599 O O . ALA A 1 127 ? -41.822 -39.229 -13.688 1.00 22.71 147 ALA A O 1
ATOM 601 N N . PRO A 1 128 ? -42.935 -37.454 -12.850 1.00 22.49 148 PRO A N 1
ATOM 602 C CA . PRO A 1 128 ? -43.932 -37.494 -13.923 1.00 22.42 148 PRO A CA 1
ATOM 603 C C . PRO A 1 128 ? -43.330 -37.567 -15.326 1.00 22.23 148 PRO A C 1
ATOM 604 O O . PRO A 1 128 ? -42.338 -36.901 -15.613 1.00 22.30 148 PRO A O 1
ATOM 608 N N . THR A 1 129 ? -43.926 -38.388 -16.182 1.00 22.14 149 THR A N 1
ATOM 609 C CA . THR A 1 129 ? -43.471 -38.510 -17.557 1.00 22.01 149 THR A CA 1
ATOM 610 C C . THR A 1 129 ? -43.695 -37.171 -18.228 1.00 21.96 149 THR A C 1
ATOM 611 O O . THR A 1 129 ? -44.747 -36.556 -18.057 1.00 21.83 149 THR A O 1
ATOM 615 N N . ARG A 1 130 ? -42.701 -36.710 -18.972 1.00 21.96 150 ARG A N 1
ATOM 616 C CA . ARG A 1 130 ? -42.791 -35.406 -19.605 1.00 22.21 150 ARG A CA 1
ATOM 617 C C . ARG A 1 130 ? -43.592 -35.509 -20.885 1.00 22.18 150 ARG A C 1
ATOM 618 O O . ARG A 1 130 ? -43.465 -36.491 -21.615 1.00 22.29 150 ARG A O 1
ATOM 626 N N . HIS A 1 131 ? -44.414 -34.489 -21.140 1.00 22.08 151 HIS A N 1
ATOM 627 C CA . HIS A 1 131 ? -45.108 -34.324 -22.419 1.00 21.85 151 HIS A CA 1
ATOM 628 C C . HIS A 1 131 ? -44.974 -32.881 -22.861 1.00 21.53 151 HIS A C 1
ATOM 629 O O . HIS A 1 131 ? -44.891 -31.976 -22.027 1.00 21.50 151 HIS A O 1
ATOM 636 N N . ALA A 1 132 ? -44.961 -32.669 -24.172 1.00 21.24 152 ALA A N 1
ATOM 637 C CA . ALA A 1 132 ? -44.942 -31.323 -24.726 1.00 20.98 152 ALA A CA 1
ATOM 638 C C . ALA A 1 132 ? -46.372 -30.848 -24.983 1.00 20.69 152 ALA A C 1
ATOM 639 O O . ALA A 1 132 ? -47.247 -31.636 -25.337 1.00 20.83 152 ALA A O 1
ATOM 641 N N . HIS A 1 133 ? -46.599 -29.559 -24.757 1.00 20.45 153 HIS A N 1
ATOM 642 C CA . HIS A 1 133 ? -47.802 -28.877 -25.205 1.00 20.15 153 HIS A CA 1
ATOM 643 C C . HIS A 1 133 ? -47.421 -28.130 -26.481 1.00 19.79 153 HIS A C 1
ATOM 644 O O . HIS A 1 133 ? -46.459 -27.360 -26.493 1.00 19.61 153 HIS A O 1
ATOM 651 N N . VAL A 1 134 ? -48.147 -28.392 -27.563 1.00 19.58 154 VAL A N 1
ATOM 652 C CA . VAL A 1 134 ? -47.873 -27.742 -28.839 1.00 19.42 154 VAL A CA 1
ATOM 653 C C . VAL A 1 134 ? -49.112 -27.001 -29.322 1.00 19.46 154 VAL A C 1
ATOM 654 O O . VAL A 1 134 ? -50.237 -27.458 -29.115 1.00 19.62 154 VAL A O 1
ATOM 658 N N . ARG A 1 135 ? -48.890 -25.838 -29.931 1.00 19.56 155 ARG A N 1
ATOM 659 C CA . ARG A 1 135 ? -49.945 -25.056 -30.565 1.00 19.59 155 ARG A CA 1
ATOM 660 C C . ARG A 1 135 ? -49.655 -24.882 -32.038 1.00 19.38 155 ARG A C 1
ATOM 661 O O . ARG A 1 135 ? -48.554 -24.477 -32.418 1.00 19.15 155 ARG A O 1
ATOM 669 N N . LEU A 1 136 ? -50.660 -25.158 -32.861 1.00 19.24 156 LEU A N 1
ATOM 670 C CA . LEU A 1 136 ? -50.527 -25.026 -34.298 1.00 19.13 156 LEU A CA 1
ATOM 671 C C . LEU A 1 136 ? -51.402 -23.887 -34.785 1.00 18.88 156 LEU A C 1
ATOM 672 O O . LEU A 1 136 ? -52.542 -23.746 -34.349 1.00 18.81 156 LEU A O 1
ATOM 677 N N . ASN A 1 137 ? -50.853 -23.062 -35.674 1.00 18.81 157 ASN A N 1
ATOM 678 C CA . ASN A 1 137 ? -51.633 -22.050 -36.374 1.00 18.63 157 ASN A CA 1
ATOM 679 C C . ASN A 1 137 ? -51.971 -22.610 -37.741 1.00 18.69 157 ASN A C 1
ATOM 680 O O . ASN A 1 137 ? -51.136 -22.619 -38.642 1.00 18.95 157 ASN A O 1
ATOM 685 N N . ASN A 1 138 ? -53.186 -23.122 -37.881 1.00 18.92 158 ASN A N 1
ATOM 686 C CA . ASN A 1 138 ? -53.632 -23.717 -39.141 1.00 19.18 158 ASN A CA 1
ATOM 687 C C . ASN A 1 138 ? -54.299 -22.688 -40.037 1.00 18.75 158 ASN A C 1
ATOM 688 O O . ASN A 1 138 ? -55.447 -22.336 -39.811 1.00 18.47 158 ASN A O 1
ATOM 693 N N . ARG A 1 139 ? -53.573 -22.208 -41.043 1.00 18.72 159 ARG A N 1
ATOM 694 C CA . ARG A 1 139 ? -54.107 -21.220 -41.979 1.00 18.89 159 ARG A CA 1
ATOM 695 C C . ARG A 1 139 ? -54.203 -21.727 -43.425 1.00 18.79 159 ARG A C 1
ATOM 696 O O . ARG A 1 139 ? -54.421 -20.945 -44.348 1.00 18.67 159 ARG A O 1
ATOM 704 N N . ALA A 1 140 ? -54.075 -23.037 -43.615 1.00 18.87 160 ALA A N 1
ATOM 705 C CA . ALA A 1 140 ? -54.323 -23.660 -44.917 1.00 19.00 160 ALA A CA 1
ATOM 706 C C . ALA A 1 140 ? -55.805 -23.996 -45.034 1.00 19.08 160 ALA A C 1
ATOM 707 O O . ALA A 1 140 ? -56.181 -25.162 -45.145 1.00 19.47 160 ALA A O 1
ATOM 709 N N . THR A 1 141 ? -56.643 -22.965 -45.007 1.00 19.29 161 THR A N 1
ATOM 710 C CA . THR A 1 141 ? -58.087 -23.136 -44.859 1.00 19.38 161 THR A CA 1
ATOM 711 C C . THR A 1 141 ? -58.779 -21.766 -44.835 1.00 19.83 161 THR A C 1
ATOM 712 O O . THR A 1 141 ? -58.176 -20.769 -44.445 1.00 19.79 161 THR A O 1
ATOM 716 N N . THR A 1 142 ? -60.041 -21.716 -45.257 1.00 20.21 162 THR A N 1
ATOM 717 C CA . THR A 1 142 ? -60.833 -20.495 -45.141 1.00 20.35 162 THR A CA 1
ATOM 718 C C . THR A 1 142 ? -61.489 -20.376 -43.759 1.00 20.63 162 THR A C 1
ATOM 719 O O . THR A 1 142 ? -62.096 -19.358 -43.453 1.00 21.08 162 THR A O 1
ATOM 723 N N . ASP A 1 143 ? -61.367 -21.407 -42.929 1.00 20.76 163 ASP A N 1
ATOM 724 C CA . ASP A 1 143 ? -61.744 -21.320 -41.516 1.00 21.13 163 ASP A CA 1
ATOM 725 C C . ASP A 1 143 ? -60.512 -21.585 -40.644 1.00 20.57 163 ASP A C 1
ATOM 726 O O . ASP A 1 143 ? -60.443 -22.607 -39.974 1.00 20.33 163 ASP A O 1
ATOM 731 N N . PRO A 1 144 ? -59.534 -20.659 -40.655 1.00 20.42 164 PRO A N 1
ATOM 732 C CA . PRO A 1 144 ? -58.288 -20.841 -39.906 1.00 20.16 164 PRO A CA 1
ATOM 733 C C . PRO A 1 144 ? -58.503 -20.973 -38.402 1.00 20.07 164 PRO A C 1
ATOM 734 O O . PRO A 1 144 ? -59.445 -20.394 -37.863 1.00 20.03 164 PRO A O 1
ATOM 738 N N . TYR A 1 145 ? -57.642 -21.744 -37.742 1.00 19.97 165 TYR A N 1
ATOM 739 C CA . TYR A 1 145 ? -57.816 -22.041 -36.322 1.00 20.00 165 TYR A CA 1
ATOM 740 C C . TYR A 1 145 ? -56.509 -22.368 -35.604 1.00 19.74 165 TYR A C 1
ATOM 741 O O . TYR A 1 145 ? -55.534 -22.795 -36.223 1.00 19.58 165 TYR A O 1
ATOM 750 N N . PHE A 1 146 ? -56.508 -22.143 -34.291 1.00 19.56 166 PHE A N 1
ATOM 751 C CA . PHE A 1 146 ? -55.392 -22.517 -33.428 1.00 19.40 166 PHE A CA 1
ATOM 752 C C . PHE A 1 146 ? -55.710 -23.876 -32.838 1.00 19.24 166 PHE A C 1
ATOM 753 O O . PHE A 1 146 ? -56.863 -24.169 -32.568 1.00 18.92 166 PHE A O 1
ATOM 761 N N . ALA A 1 147 ? -54.693 -24.709 -32.653 1.00 19.46 167 ALA A N 1
ATOM 762 C CA . ALA A 1 147 ? -54.902 -26.071 -32.176 1.00 19.62 167 ALA A CA 1
ATOM 763 C C . ALA A 1 147 ? -53.946 -26.432 -31.036 1.00 19.79 167 ALA A C 1
ATOM 764 O O . ALA A 1 147 ? -52.740 -26.550 -31.251 1.00 19.78 167 ALA A O 1
ATOM 766 N N . ASP A 1 148 ? -54.498 -26.604 -29.835 1.00 19.83 168 ASP A N 1
ATOM 767 C CA . ASP A 1 148 ? -53.748 -27.125 -28.696 1.00 20.02 168 ASP A CA 1
ATOM 768 C C . ASP A 1 148 ? -53.687 -28.656 -28.764 1.00 20.25 168 ASP A C 1
ATOM 769 O O . ASP A 1 148 ? -54.727 -29.323 -28.790 1.00 19.99 168 ASP A O 1
ATOM 774 N N . ILE A 1 149 ? -52.473 -29.208 -28.780 1.00 20.68 169 ILE A N 1
ATOM 775 C CA . ILE A 1 149 ? -52.272 -30.669 -28.801 1.00 21.12 169 ILE A CA 1
ATOM 776 C C . ILE A 1 149 ? -51.231 -31.102 -27.752 1.00 21.64 169 ILE A C 1
ATOM 777 O O . ILE A 1 149 ? -50.504 -30.266 -27.220 1.00 21.72 169 ILE A O 1
ATOM 782 N N . LEU A 1 150 ? -51.181 -32.401 -27.454 1.00 22.31 170 LEU A N 1
ATOM 783 C CA . LEU A 1 150 ? -50.159 -32.973 -26.567 1.00 22.78 170 LEU A CA 1
ATOM 784 C C . LEU A 1 150 ? -49.234 -33.883 -27.358 1.00 23.44 170 LEU A C 1
ATOM 785 O O . LEU A 1 150 ? -49.706 -34.778 -28.062 1.00 23.65 170 LEU A O 1
ATOM 790 N N . VAL A 1 151 ? -47.925 -33.671 -27.228 1.00 23.94 171 VAL A N 1
ATOM 791 C CA . VAL A 1 151 ? -46.937 -34.535 -27.868 1.00 24.24 171 VAL A CA 1
ATOM 792 C C . VAL A 1 151 ? -46.125 -35.268 -26.803 1.00 24.89 171 VAL A C 1
ATOM 793 O O . VAL A 1 151 ? -45.435 -34.643 -25.990 1.00 25.09 171 VAL A O 1
ATOM 797 N N . GLY A 1 152 ? -46.219 -36.594 -26.805 1.00 25.31 172 GLY A N 1
ATOM 798 C CA . GLY A 1 152 ? -45.510 -37.406 -25.829 1.00 25.62 172 GLY A CA 1
ATOM 799 C C . GLY A 1 152 ? -45.772 -38.891 -25.993 1.00 25.89 172 GLY A C 1
ATOM 800 O O . GLY A 1 152 ? -46.539 -39.286 -26.867 1.00 26.01 172 GLY A O 1
ATOM 801 N N . PRO A 1 153 ? -45.138 -39.727 -25.146 1.00 26.37 173 PRO A N 1
ATOM 802 C CA . PRO A 1 153 ? -44.223 -39.322 -24.072 1.00 26.37 173 PRO A CA 1
ATOM 803 C C . PRO A 1 153 ? -42.871 -38.864 -24.593 1.00 26.46 173 PRO A C 1
ATOM 804 O O . PRO A 1 153 ? -42.482 -39.209 -25.715 1.00 26.35 173 PRO A O 1
ATOM 808 N N . LEU A 1 154 ? -42.174 -38.077 -23.780 1.00 26.68 174 LEU A N 1
ATOM 809 C CA . LEU A 1 154 ? -40.787 -37.720 -24.047 1.00 26.74 174 LEU A CA 1
ATOM 810 C C . LEU A 1 154 ? -39.892 -38.632 -23.201 1.00 26.71 174 LEU A C 1
ATOM 811 O O . LEU A 1 154 ? -40.337 -39.153 -22.179 1.00 26.80 174 LEU A O 1
ATOM 816 N N . PRO A 1 155 ? -38.639 -38.856 -23.632 1.00 26.79 175 PRO A N 1
ATOM 817 C CA . PRO A 1 155 ? -37.999 -38.350 -24.857 1.00 26.90 175 PRO A CA 1
ATOM 818 C C . PRO A 1 155 ? -38.675 -38.855 -26.131 1.00 26.91 175 PRO A C 1
ATOM 819 O O . PRO A 1 155 ? -39.339 -39.890 -26.106 1.00 26.56 175 PRO A O 1
ATOM 823 N N . VAL A 1 156 ? -38.505 -38.124 -27.227 1.00 27.29 176 VAL A N 1
ATOM 824 C CA . VAL A 1 156 ? -39.107 -38.512 -28.498 1.00 27.65 176 VAL A CA 1
ATOM 825 C C . VAL A 1 156 ? -38.588 -39.883 -28.909 1.00 28.19 176 VAL A C 1
ATOM 826 O O . VAL A 1 156 ? -37.380 -40.130 -28.883 1.00 28.19 176 VAL A O 1
ATOM 830 N N . SER A 1 157 ? -39.515 -40.765 -29.275 1.00 28.78 177 SER A N 1
ATOM 831 C CA . SER A 1 157 ? -39.197 -42.140 -29.641 1.00 29.24 177 SER A CA 1
ATOM 832 C C . SER A 1 157 ? -40.257 -42.661 -30.611 1.00 29.76 177 SER A C 1
ATOM 833 O O . SER A 1 157 ? -41.114 -41.897 -31.069 1.00 30.11 177 SER A O 1
ATOM 836 N N . ASN A 1 158 ? -40.202 -43.955 -30.919 1.00 30.09 178 ASN A N 1
ATOM 837 C CA . ASN A 1 158 ? -41.261 -44.599 -31.691 1.00 30.41 178 ASN A CA 1
ATOM 838 C C . ASN A 1 158 ? -42.592 -44.607 -30.932 1.00 30.25 178 ASN A C 1
ATOM 839 O O . ASN A 1 158 ? -43.654 -44.623 -31.548 1.00 30.31 178 ASN A O 1
ATOM 844 N N . ALA A 1 159 ? -42.527 -44.591 -29.601 1.00 29.95 179 ALA A N 1
ATOM 845 C CA . ALA A 1 159 ? -43.725 -44.586 -28.760 1.00 29.72 179 ALA A CA 1
ATOM 846 C C . ALA A 1 159 ? -44.452 -43.233 -28.756 1.00 29.43 179 ALA A C 1
ATOM 847 O O . ALA A 1 159 ? -45.623 -43.161 -28.375 1.00 29.58 179 ALA A O 1
ATOM 849 N N . THR A 1 160 ? -43.765 -42.173 -29.179 1.00 28.96 180 THR A N 1
ATOM 850 C CA . THR A 1 160 ? -44.323 -40.823 -29.133 1.00 28.62 180 THR A CA 1
ATOM 851 C C . THR A 1 160 ? -45.511 -40.634 -30.086 1.00 28.37 180 THR A C 1
ATOM 852 O O . THR A 1 160 ? -45.464 -41.029 -31.257 1.00 28.18 180 THR A O 1
ATOM 856 N N . THR A 1 161 ? -46.568 -40.019 -29.560 1.00 28.01 181 THR A N 1
ATOM 857 C CA . THR A 1 161 ? -47.787 -39.739 -30.314 1.00 27.80 181 THR A CA 1
ATOM 858 C C . THR A 1 161 ? -48.186 -38.272 -30.145 1.00 27.57 181 THR A C 1
ATOM 859 O O . THR A 1 161 ? -47.568 -37.545 -29.369 1.00 27.59 181 THR A O 1
ATOM 863 N N . TRP A 1 162 ? -49.208 -37.844 -30.886 1.00 27.29 182 TRP A N 1
ATOM 864 C CA . TRP A 1 162 ? -49.891 -36.576 -30.615 1.00 26.88 182 TRP A CA 1
ATOM 865 C C . TRP A 1 162 ? -51.390 -36.790 -30.510 1.00 26.60 182 TRP A C 1
ATOM 866 O O . TRP A 1 162 ? -51.915 -37.778 -31.009 1.00 26.38 182 TRP A O 1
ATOM 877 N N . GLU A 1 163 ? -52.065 -35.872 -29.827 1.00 26.44 183 GLU A N 1
ATOM 878 C CA . GLU A 1 163 ? -53.525 -35.893 -29.738 1.00 26.42 183 GLU A CA 1
ATOM 879 C C . GLU A 1 163 ? -54.055 -34.512 -29.373 1.00 26.14 183 GLU A C 1
ATOM 880 O O . GLU A 1 163 ? -53.317 -33.685 -28.836 1.00 26.04 183 GLU A O 1
ATOM 886 N N . PRO A 1 164 ? -55.337 -34.254 -29.670 1.00 25.91 184 PRO A N 1
ATOM 887 C CA . PRO A 1 164 ? -55.976 -33.029 -29.196 1.00 25.65 184 PRO A CA 1
ATOM 888 C C . PRO A 1 164 ? -55.907 -32.901 -27.674 1.00 25.40 184 PRO A C 1
ATOM 889 O O . PRO A 1 164 ? -55.933 -33.910 -26.969 1.00 25.32 184 PRO A O 1
ATOM 893 N N . LEU A 1 165 ? -55.803 -31.666 -27.188 1.00 25.15 185 LEU A N 1
ATOM 894 C CA . LEU A 1 165 ? -55.776 -31.373 -25.757 1.00 24.81 185 LEU A CA 1
ATOM 895 C C . LEU A 1 165 ? -56.999 -30.540 -25.406 1.00 24.70 185 LEU A C 1
ATOM 896 O O . LEU A 1 165 ? -57.088 -29.385 -25.810 1.00 24.68 185 LEU A O 1
ATOM 901 N N . GLU A 1 166 ? -57.953 -31.120 -24.682 1.00 24.64 186 GLU A N 1
ATOM 902 C CA . GLU A 1 166 ? -59.086 -30.341 -24.181 1.00 24.67 186 GLU A CA 1
ATOM 903 C C . GLU A 1 166 ? -59.325 -30.500 -22.677 1.00 24.40 186 GLU A C 1
ATOM 904 O O . GLU A 1 166 ? -60.309 -29.984 -22.156 1.00 24.79 186 GLU A O 1
ATOM 910 N N . PHE A 1 167 ? -58.422 -31.186 -21.982 1.00 24.02 187 PHE A N 1
ATOM 911 C CA . PHE A 1 167 ? -58.568 -31.430 -20.548 1.00 23.76 187 PHE A CA 1
ATOM 912 C C . PHE A 1 167 ? -58.537 -30.129 -19.739 1.00 22.99 187 PHE A C 1
ATOM 913 O O . PHE A 1 167 ? -59.438 -29.887 -18.938 1.00 22.66 187 PHE A O 1
ATOM 921 N N . PRO A 1 168 ? -57.522 -29.272 -19.966 1.00 22.22 188 PRO A N 1
ATOM 922 C CA . PRO A 1 168 ? -57.371 -28.068 -19.140 1.00 21.93 188 PRO A CA 1
ATOM 923 C C . PRO A 1 168 ? -58.140 -26.827 -19.632 1.00 21.47 188 PRO A C 1
ATOM 924 O O . PRO A 1 168 ? -57.854 -25.716 -19.185 1.00 21.18 188 PRO A O 1
ATOM 928 N N . TYR A 1 169 ? -59.101 -27.010 -20.534 1.00 20.98 189 TYR A N 1
ATOM 929 C CA . TYR A 1 169 ? -59.930 -25.908 -21.006 1.00 20.71 189 TYR A CA 1
ATOM 930 C C . TYR A 1 169 ? -61.400 -26.202 -20.721 1.00 20.54 189 TYR A C 1
ATOM 931 O O . TYR A 1 169 ? -61.808 -27.364 -20.683 1.00 20.80 189 TYR A O 1
ATOM 940 N N . THR A 1 170 ? -62.187 -25.146 -20.513 1.00 20.31 190 THR A N 1
ATOM 941 C CA . THR A 1 170 ? -63.614 -25.285 -20.189 1.00 20.00 190 THR A CA 1
ATOM 942 C C . THR A 1 170 ? -64.438 -25.495 -21.464 1.00 20.06 190 THR A C 1
ATOM 943 O O . THR A 1 170 ? -65.406 -26.257 -21.470 1.00 20.26 190 THR A O 1
ATOM 947 N N . ARG A 1 171 ? -64.049 -24.814 -22.538 1.00 20.03 191 ARG A N 1
ATOM 948 C CA . ARG A 1 171 ? -64.538 -25.129 -23.877 1.00 19.95 191 ARG A CA 1
ATOM 949 C C . ARG A 1 171 ? -64.037 -26.517 -24.279 1.00 19.99 191 ARG A C 1
ATOM 950 O O . ARG A 1 171 ? -62.847 -26.815 -24.170 1.00 20.02 191 ARG A O 1
ATOM 958 N N . LYS A 1 172 ? -64.951 -27.365 -24.739 1.00 20.03 192 LYS A N 1
ATOM 959 C CA . LYS A 1 172 ? -64.602 -28.724 -25.135 1.00 20.06 192 LYS A CA 1
ATOM 960 C C . LYS A 1 172 ? -64.746 -28.876 -26.655 1.00 20.10 192 LYS A C 1
ATOM 961 O O . LYS A 1 172 ? -65.767 -29.345 -27.154 1.00 20.06 192 LYS A O 1
ATOM 967 N N . THR A 1 173 ? -63.696 -28.476 -27.369 1.00 20.15 193 THR A N 1
ATOM 968 C CA . THR A 1 173 ? -63.695 -28.430 -28.830 1.00 20.21 193 THR A CA 1
ATOM 969 C C . THR A 1 173 ? -62.369 -28.987 -29.382 1.00 20.09 193 THR A C 1
ATOM 970 O O . THR A 1 173 ? -61.782 -28.451 -30.321 1.00 20.02 193 THR A O 1
ATOM 974 N N . GLN A 1 174 ? -61.913 -30.085 -28.781 1.00 20.24 194 GLN A N 1
ATOM 975 C CA . GLN A 1 174 ? -60.662 -30.754 -29.167 1.00 20.46 194 GLN A CA 1
ATOM 976 C C . GLN A 1 174 ? -59.455 -29.797 -29.225 1.00 20.25 194 GLN A C 1
ATOM 977 O O . GLN A 1 174 ? -58.553 -29.975 -30.047 1.00 20.05 194 GLN A O 1
ATOM 983 N N . GLY A 1 175 ? -59.445 -28.796 -28.344 1.00 20.09 195 GLY A N 1
ATOM 984 C CA . GLY A 1 175 ? -58.352 -27.828 -28.264 1.00 20.01 195 GLY A CA 1
ATOM 985 C C . GLY A 1 175 ? -58.295 -26.809 -29.391 1.00 20.07 195 GLY A C 1
ATOM 986 O O . GLY A 1 175 ? -57.275 -26.147 -29.580 1.00 19.84 195 GLY A O 1
ATOM 987 N N . GLN A 1 176 ? -59.390 -26.661 -30.132 1.00 20.25 196 GLN A N 1
ATOM 988 C CA . GLN A 1 176 ? -59.407 -25.780 -31.299 1.00 20.35 196 GLN A CA 1
ATOM 989 C C . GLN A 1 176 ? -60.204 -24.511 -31.043 1.00 20.20 196 GLN A C 1
ATOM 990 O O . GLN A 1 176 ? -61.266 -24.543 -30.423 1.00 20.53 196 GLN A O 1
ATOM 996 N N . VAL A 1 177 ? -59.674 -23.393 -31.519 1.00 19.95 197 VAL A N 1
ATOM 997 C CA . VAL A 1 177 ? -60.370 -22.117 -31.466 1.00 19.81 197 VAL A CA 1
ATOM 998 C C . VAL A 1 177 ? -60.014 -21.373 -32.745 1.00 19.97 197 VAL A C 1
ATOM 999 O O . VAL A 1 177 ? -58.909 -21.529 -33.269 1.00 19.96 197 VAL A O 1
ATOM 1003 N N . ARG A 1 178 ? -60.947 -20.586 -33.263 1.00 20.03 198 ARG A N 1
ATOM 1004 C CA . ARG A 1 178 ? -60.717 -19.900 -34.525 1.00 20.31 198 ARG A CA 1
ATOM 1005 C C . ARG A 1 178 ? -59.562 -18.916 -34.411 1.00 20.44 198 ARG A C 1
ATOM 1006 O O . ARG A 1 178 ? -59.229 -18.455 -33.315 1.00 20.54 198 ARG A O 1
ATOM 1014 N N . ASN A 1 179 ? -58.952 -18.609 -35.550 1.00 20.37 199 ASN A N 1
ATOM 1015 C CA . ASN A 1 179 ? -57.944 -17.567 -35.639 1.00 20.35 199 ASN A CA 1
ATOM 1016 C C . ASN A 1 179 ? -58.603 -16.366 -36.305 1.00 20.69 199 ASN A C 1
ATOM 1017 O O . ASN A 1 179 ? -58.873 -16.379 -37.510 1.00 20.82 199 ASN A O 1
ATOM 1022 N N . VAL A 1 180 ? -58.874 -15.335 -35.511 1.00 21.03 200 VAL A N 1
ATOM 1023 C CA . VAL A 1 180 ? -59.671 -14.193 -35.964 1.00 21.22 200 VAL A CA 1
ATOM 1024 C C . VAL A 1 180 ? -58.841 -13.145 -36.724 1.00 21.52 200 VAL A C 1
ATOM 1025 O O . VAL A 1 180 ? -59.405 -12.216 -37.307 1.00 21.39 200 VAL A O 1
ATOM 1029 N N . GLU A 1 181 ? -57.514 -13.299 -36.717 1.00 22.04 201 GLU A N 1
ATOM 1030 C CA . GLU A 1 181 ? -56.618 -12.421 -37.476 1.00 22.59 201 GLU A CA 1
ATOM 1031 C C . GLU A 1 181 ? -55.632 -13.215 -38.337 1.00 22.69 201 GLU A C 1
ATOM 1032 O O . GLU A 1 181 ? -54.423 -13.140 -38.127 1.00 22.64 201 GLU A O 1
ATOM 1038 N N . PRO A 1 182 ? -56.148 -13.969 -39.323 1.00 22.99 202 PRO A N 1
ATOM 1039 C CA . PRO A 1 182 ? -55.297 -14.810 -40.159 1.00 23.26 202 PRO A CA 1
ATOM 1040 C C . PRO A 1 182 ? -54.638 -14.085 -41.325 1.00 23.60 202 PRO A C 1
ATOM 1041 O O . PRO A 1 182 ? -53.737 -14.645 -41.952 1.00 23.64 202 PRO A O 1
ATOM 1045 N N . ASP A 1 183 ? -55.079 -12.864 -41.618 1.00 24.15 203 ASP A N 1
ATOM 1046 C CA . ASP A 1 183 ? -54.621 -12.144 -42.810 1.00 24.75 203 ASP A CA 1
ATOM 1047 C C . ASP A 1 183 ? -53.906 -10.841 -42.457 1.00 25.06 203 ASP A C 1
ATOM 1048 O O . ASP A 1 183 ? -54.173 -9.800 -43.046 1.00 25.22 203 ASP A O 1
ATOM 1053 N N . GLY A 1 184 ? -52.980 -10.916 -41.510 1.00 25.63 204 GLY A N 1
ATOM 1054 C CA . GLY A 1 184 ? -52.269 -9.737 -41.014 1.00 26.03 204 GLY A CA 1
ATOM 1055 C C . GLY A 1 184 ? -51.674 -8.846 -42.090 1.00 26.37 204 GLY A C 1
ATOM 1056 O O . GLY A 1 184 ? -51.745 -7.626 -41.988 1.00 26.87 204 GLY A O 1
ATOM 1057 N N . GLU A 1 185 ? -51.084 -9.448 -43.119 1.00 26.57 205 GLU A N 1
ATOM 1058 C CA . GLU A 1 185 ? -50.517 -8.686 -44.237 1.00 26.62 205 GLU A CA 1
ATOM 1059 C C . GLU A 1 185 ? -51.607 -8.235 -45.213 1.00 26.57 205 GLU A C 1
ATOM 1060 O O . GLU A 1 185 ? -51.701 -7.049 -45.515 1.00 26.86 205 GLU A O 1
ATOM 1062 N N . THR A 1 186 ? -52.431 -9.165 -45.692 1.00 26.40 206 THR A N 1
ATOM 1063 C CA . THR A 1 186 ? -53.472 -8.835 -46.682 1.00 26.45 206 THR A CA 1
ATOM 1064 C C . THR A 1 186 ? -54.414 -7.720 -46.214 1.00 26.31 206 THR A C 1
ATOM 1065 O O . THR A 1 186 ? -54.822 -6.877 -47.011 1.00 26.37 206 THR A O 1
ATOM 1069 N N . VAL A 1 187 ? -54.739 -7.706 -44.924 1.00 26.24 207 VAL A N 1
ATOM 1070 C CA . VAL A 1 187 ? -55.583 -6.652 -44.342 1.00 26.08 207 VAL A CA 1
ATOM 1071 C C . VAL A 1 187 ? -55.007 -5.253 -44.567 1.00 25.82 207 VAL A C 1
ATOM 1072 O O . VAL A 1 187 ? -55.742 -4.270 -44.533 1.00 25.89 207 VAL A O 1
ATOM 1076 N N . TYR A 1 188 ? -53.701 -5.162 -44.800 1.00 25.71 208 TYR A N 1
ATOM 1077 C CA . TYR A 1 188 ? -53.073 -3.880 -45.104 1.00 25.69 208 TYR A CA 1
ATOM 1078 C C . TYR A 1 188 ? -52.970 -3.617 -46.605 1.00 25.74 208 TYR A C 1
ATOM 1079 O O . TYR A 1 188 ? -53.513 -2.628 -47.097 1.00 25.96 208 TYR A O 1
ATOM 1088 N N . SER A 1 189 ? -52.288 -4.500 -47.328 1.00 25.57 209 SER A N 1
ATOM 1089 C CA . SER A 1 189 ? -51.990 -4.264 -48.742 1.00 25.55 209 SER A CA 1
ATOM 1090 C C . SER A 1 189 ? -53.235 -4.262 -49.639 1.00 25.50 209 SER A C 1
ATOM 1091 O O . SER A 1 189 ? -53.281 -3.543 -50.638 1.00 25.19 209 SER A O 1
ATOM 1094 N N . GLU A 1 190 ? -54.238 -5.057 -49.273 1.00 25.53 210 GLU A N 1
ATOM 1095 C CA . GLU A 1 190 ? -55.443 -5.212 -50.094 1.00 25.64 210 GLU A CA 1
ATOM 1096 C C . GLU A 1 190 ? -56.651 -4.470 -49.533 1.00 25.44 210 GLU A C 1
ATOM 1097 O O . GLU A 1 190 ? -57.735 -4.521 -50.123 1.00 25.67 210 GLU A O 1
ATOM 1103 N N . TRP A 1 191 ? -56.470 -3.773 -48.411 1.00 25.10 211 TRP A N 1
ATOM 1104 C CA . TRP A 1 191 ? -57.580 -3.072 -47.766 1.00 24.67 211 TRP A CA 1
ATOM 1105 C C . TRP A 1 191 ? -57.167 -1.710 -47.192 1.00 24.59 211 TRP A C 1
ATOM 1106 O O . TRP A 1 191 ? -57.401 -0.688 -47.834 1.00 24.63 211 TRP A O 1
ATOM 1117 N N . LEU A 1 192 ? -56.537 -1.694 -46.016 1.00 24.43 212 LEU A N 1
ATOM 1118 C CA . LEU A 1 192 ? -56.277 -0.441 -45.293 1.00 24.37 212 LEU A CA 1
ATOM 1119 C C . LEU A 1 192 ? -55.505 0.589 -46.110 1.00 24.41 212 LEU A C 1
ATOM 1120 O O . LEU A 1 192 ? -55.914 1.743 -46.197 1.00 24.42 212 LEU A O 1
ATOM 1125 N N . PHE A 1 193 ? -54.398 0.171 -46.707 1.00 24.68 213 PHE A N 1
ATOM 1126 C CA . PHE A 1 193 ? -53.588 1.074 -47.523 1.00 25.07 213 PHE A CA 1
ATOM 1127 C C . PHE A 1 193 ? -54.313 1.537 -48.784 1.00 25.08 213 PHE A C 1
ATOM 1128 O O . PHE A 1 193 ? -54.104 2.658 -49.244 1.00 25.30 213 PHE A O 1
ATOM 1136 N N . LYS A 1 194 ? -55.154 0.680 -49.349 1.00 25.14 214 LYS A N 1
ATOM 1137 C CA . LYS A 1 194 ? -55.936 1.071 -50.515 1.00 25.37 214 LYS A CA 1
ATOM 1138 C C . LYS A 1 194 ? -56.976 2.125 -50.129 1.00 25.13 214 LYS A C 1
ATOM 1139 O O . LYS A 1 194 ? -57.130 3.130 -50.822 1.00 24.97 214 LYS A O 1
ATOM 1145 N N . ILE A 1 195 ? -57.658 1.904 -49.006 1.00 24.88 215 ILE A N 1
ATOM 1146 C CA . ILE A 1 195 ? -58.610 2.878 -48.472 1.00 24.71 215 ILE A CA 1
ATOM 1147 C C . ILE A 1 195 ? -57.899 4.177 -48.089 1.00 24.60 215 ILE A C 1
ATOM 1148 O O . ILE A 1 195 ? -58.419 5.269 -48.330 1.00 24.59 215 ILE A O 1
ATOM 1153 N N . SER A 1 196 ? -56.713 4.057 -47.500 1.00 24.41 216 SER A N 1
ATOM 1154 C CA . SER A 1 196 ? -55.940 5.229 -47.116 1.00 24.38 216 SER A CA 1
ATOM 1155 C C . SER A 1 196 ? -55.503 6.042 -48.333 1.00 24.22 216 SER A C 1
ATOM 1156 O O . SER A 1 196 ? -55.486 7.266 -48.281 1.00 24.24 216 SER A O 1
ATOM 1159 N N . ALA A 1 197 ? -55.145 5.361 -49.419 1.00 24.27 217 ALA A N 1
ATOM 1160 C CA . ALA A 1 197 ? -54.816 6.038 -50.684 1.00 24.31 217 ALA A CA 1
ATOM 1161 C C . ALA A 1 197 ? -56.031 6.776 -51.249 1.00 24.23 217 ALA A C 1
ATOM 1162 O O . ALA A 1 197 ? -55.884 7.758 -51.970 1.00 24.34 217 ALA A O 1
ATOM 1164 N N . SER A 1 198 ? -57.224 6.289 -50.914 1.00 24.23 218 SER A N 1
ATOM 1165 C CA . SER A 1 198 ? -58.482 6.955 -51.258 1.00 24.44 218 SER A CA 1
ATOM 1166 C C . SER A 1 198 ? -58.596 8.357 -50.631 1.00 24.41 218 SER A C 1
ATOM 1167 O O . SER A 1 198 ? -59.295 9.224 -51.162 1.00 24.33 218 SER A O 1
ATOM 1170 N N . ILE A 1 199 ? -57.926 8.555 -49.492 1.00 24.44 219 ILE A N 1
ATOM 1171 C CA . ILE A 1 199 ? -57.930 9.832 -48.778 1.00 24.22 219 ILE A CA 1
ATOM 1172 C C . ILE A 1 199 ? -56.509 10.346 -48.518 1.00 24.28 219 ILE A C 1
ATOM 1173 O O . ILE A 1 199 ? -56.268 11.046 -47.529 1.00 24.49 219 ILE A O 1
ATOM 1178 N N . ALA A 1 200 ? -55.577 10.015 -49.412 1.00 24.16 220 ALA A N 1
ATOM 1179 C CA . ALA A 1 200 ? -54.185 10.447 -49.272 1.00 24.17 220 ALA A CA 1
ATOM 1180 C C . ALA A 1 200 ? -54.067 11.966 -49.312 1.00 24.30 220 ALA A C 1
ATOM 1181 O O . ALA A 1 200 ? -53.288 12.560 -48.562 1.00 24.33 220 ALA A O 1
ATOM 1183 N N . ASP A 1 201 ? -54.836 12.592 -50.198 1.00 24.38 221 ASP A N 1
ATOM 1184 C CA . ASP A 1 201 ? -54.875 14.049 -50.275 1.00 24.38 221 ASP A CA 1
ATOM 1185 C C . ASP A 1 201 ? -55.365 14.655 -48.956 1.00 24.06 221 ASP A C 1
ATOM 1186 O O . ASP A 1 201 ? -54.901 15.722 -48.550 1.00 23.99 221 ASP A O 1
ATOM 1191 N N . ILE A 1 202 ? -56.296 13.967 -48.298 1.00 23.78 222 ILE A N 1
ATOM 1192 C CA . ILE A 1 202 ? -56.852 14.428 -47.028 1.00 23.74 222 ILE A CA 1
ATOM 1193 C C . ILE A 1 202 ? -55.864 14.257 -45.879 1.00 23.57 222 ILE A C 1
ATOM 1194 O O . ILE A 1 202 ? -55.728 15.156 -45.057 1.00 23.36 222 ILE A O 1
ATOM 1199 N N . THR A 1 203 ? -55.168 13.122 -45.832 1.00 23.61 223 THR A N 1
ATOM 1200 C CA . THR A 1 203 ? -54.170 12.886 -44.776 1.00 23.62 223 THR A CA 1
ATOM 1201 C C . THR A 1 203 ? -52.949 13.786 -44.939 1.00 23.94 223 THR A C 1
ATOM 1202 O O . THR A 1 203 ? -52.239 14.044 -43.972 1.00 23.75 223 THR A O 1
ATOM 1206 N N . LEU A 1 204 ? -52.711 14.258 -46.162 1.00 24.42 224 LEU A N 1
ATOM 1207 C CA . LEU A 1 204 ? -51.647 15.231 -46.435 1.00 24.78 224 LEU A CA 1
ATOM 1208 C C . LEU A 1 204 ? -52.043 16.614 -45.932 1.00 24.98 224 LEU A C 1
ATOM 1209 O O . LEU A 1 204 ? -51.219 17.341 -45.381 1.00 24.95 224 LEU A O 1
ATOM 1214 N N . ASP A 1 205 ? -53.306 16.974 -46.138 1.00 25.28 225 ASP A N 1
ATOM 1215 C CA . ASP A 1 205 ? -53.814 18.283 -45.728 1.00 25.64 225 ASP A CA 1
ATOM 1216 C C . ASP A 1 205 ? -53.978 18.382 -44.206 1.00 25.90 225 ASP A C 1
ATOM 1217 O O . ASP A 1 205 ? -53.859 19.462 -43.624 1.00 25.72 225 ASP A O 1
ATOM 1222 N N . LEU A 1 206 ? -54.241 17.245 -43.574 1.00 26.25 226 LEU A N 1
ATOM 1223 C CA . LEU A 1 206 ? -54.585 17.209 -42.163 1.00 26.52 226 LEU A CA 1
ATOM 1224 C C . LEU A 1 206 ? -53.312 17.211 -41.327 1.00 26.68 226 LEU A C 1
ATOM 1225 O O . LEU A 1 206 ? -53.215 17.947 -40.344 1.00 26.89 226 LEU A O 1
ATOM 1230 N N . TRP A 1 207 ? -52.333 16.398 -41.732 1.00 26.89 227 TRP A N 1
ATOM 1231 C CA . TRP A 1 207 ? -51.117 16.177 -40.943 1.00 26.84 227 TRP A CA 1
ATOM 1232 C C . TRP A 1 207 ? -49.803 16.101 -41.747 1.00 27.15 227 TRP A C 1
ATOM 1233 O O . TRP A 1 207 ? -48.794 15.623 -41.221 1.00 26.82 227 TRP A O 1
ATOM 1244 N N . ASN A 1 208 ? -49.805 16.573 -42.998 1.00 27.53 228 ASN A N 1
ATOM 1245 C CA . ASN A 1 208 ? -48.637 16.454 -43.896 1.00 27.74 228 ASN A CA 1
ATOM 1246 C C . ASN A 1 208 ? -48.089 15.027 -43.956 1.00 27.71 228 ASN A C 1
ATOM 1247 O O . ASN A 1 208 ? -46.879 14.827 -43.949 1.00 27.89 228 ASN A O 1
ATOM 1252 N N . GLY A 1 209 ? -48.980 14.038 -44.020 1.00 27.80 229 GLY A N 1
ATOM 1253 C CA . GLY A 1 209 ? -48.569 12.635 -43.999 1.00 27.95 229 GLY A CA 1
ATOM 1254 C C . GLY A 1 209 ? -49.372 11.691 -44.876 1.00 28.07 229 GLY A C 1
ATOM 1255 O O . GLY A 1 209 ? -50.445 12.036 -45.363 1.00 28.27 229 GLY A O 1
ATOM 1256 N N . THR A 1 210 ? -48.825 10.497 -45.088 1.00 28.08 230 THR A N 1
ATOM 1257 C CA . THR A 1 210 ? -49.511 9.439 -45.821 1.00 28.17 230 THR A CA 1
ATOM 1258 C C . THR A 1 210 ? -49.172 8.076 -45.229 1.00 28.34 230 THR A C 1
ATOM 1259 O O . THR A 1 210 ? -48.073 7.870 -44.710 1.00 28.02 230 THR A O 1
ATOM 1263 N N . ALA A 1 211 ? -50.135 7.159 -45.305 1.00 28.81 231 ALA A N 1
ATOM 1264 C CA . ALA A 1 211 ? -49.905 5.734 -45.063 1.00 29.03 231 ALA A CA 1
ATOM 1265 C C . ALA A 1 211 ? -50.325 4.966 -46.316 1.00 29.31 231 ALA A C 1
ATOM 1266 O O . ALA A 1 211 ? -51.517 4.798 -46.580 1.00 29.14 231 ALA A O 1
ATOM 1268 N N . LEU A 1 212 ? -49.339 4.530 -47.097 1.00 29.85 232 LEU A N 1
ATOM 1269 C CA . LEU A 1 212 ? -49.591 3.779 -48.333 1.00 30.25 232 LEU A CA 1
ATOM 1270 C C . LEU A 1 212 ? -48.874 2.419 -48.419 1.00 30.69 232 LEU A C 1
ATOM 1271 O O . LEU A 1 212 ? -49.194 1.608 -49.287 1.00 30.94 232 LEU A O 1
ATOM 1276 N N . GLY A 1 213 ? -47.927 2.167 -47.519 1.00 31.34 233 GLY A N 1
ATOM 1277 C CA . GLY A 1 213 ? -47.112 0.946 -47.550 1.00 31.79 233 GLY A CA 1
ATOM 1278 C C . GLY A 1 213 ? -45.771 1.134 -48.243 1.00 32.10 233 GLY A C 1
ATOM 1279 O O . GLY A 1 213 ? -45.188 0.175 -48.739 1.00 32.16 233 GLY A O 1
ATOM 1280 N N . LEU A 1 214 ? -45.283 2.372 -48.265 1.00 32.71 234 LEU A N 1
ATOM 1281 C CA . LEU A 1 214 ? -44.022 2.729 -48.919 1.00 33.10 234 LEU A CA 1
ATOM 1282 C C . LEU A 1 214 ? -42.977 3.164 -47.888 1.00 33.33 234 LEU A C 1
ATOM 1283 O O . LEU A 1 214 ? -43.286 3.325 -46.704 1.00 33.27 234 LEU A O 1
ATOM 1288 N N . GLU A 1 215 ? -41.741 3.351 -48.348 1.00 33.65 235 GLU A N 1
ATOM 1289 C CA . GLU A 1 215 ? -40.661 3.852 -47.495 1.00 33.79 235 GLU A CA 1
ATOM 1290 C C . GLU A 1 215 ? -40.942 5.277 -47.016 1.00 33.93 235 GLU A C 1
ATOM 1291 O O . GLU A 1 215 ? -40.599 5.628 -45.886 1.00 34.23 235 GLU A O 1
ATOM 1293 N N . ASN A 1 216 ? -41.575 6.092 -47.861 1.00 33.81 236 ASN A N 1
ATOM 1294 C CA . ASN A 1 216 ? -41.885 7.479 -47.490 1.00 33.85 236 ASN A CA 1
ATOM 1295 C C . ASN A 1 216 ? -43.051 7.653 -46.489 1.00 33.05 236 ASN A C 1
ATOM 1296 O O . ASN A 1 216 ? -43.376 8.787 -46.123 1.00 33.01 236 ASN A O 1
ATOM 1301 N N . ASP A 1 217 ? -43.669 6.547 -46.058 1.00 32.06 237 ASP A N 1
ATOM 1302 C CA . ASP A 1 217 ? -44.762 6.585 -45.071 1.00 31.39 237 ASP A CA 1
ATOM 1303 C C . ASP A 1 217 ? -44.375 7.369 -43.820 1.00 30.57 237 ASP A C 1
ATOM 1304 O O . ASP A 1 217 ? -43.346 7.095 -43.206 1.00 30.53 237 ASP A O 1
ATOM 1309 N N . THR A 1 218 ? -45.208 8.343 -43.462 1.00 29.70 238 THR A N 1
ATOM 1310 C CA . THR A 1 218 ? -45.068 9.098 -42.218 1.00 29.17 238 THR A CA 1
ATOM 1311 C C . THR A 1 218 ? -46.210 8.805 -41.229 1.00 28.66 238 THR A C 1
ATOM 1312 O O . THR A 1 218 ? -46.179 9.273 -40.090 1.00 28.45 238 THR A O 1
ATOM 1316 N N . LEU A 1 219 ? -47.210 8.040 -41.671 1.00 28.00 239 LEU A N 1
ATOM 1317 C CA . LEU A 1 219 ? -48.355 7.680 -40.835 1.00 27.53 239 LEU A CA 1
ATOM 1318 C C . LEU A 1 219 ? -48.456 6.177 -40.690 1.00 27.01 239 LEU A C 1
ATOM 1319 O O . LEU A 1 219 ? -47.948 5.431 -41.521 1.00 26.99 239 LEU A O 1
ATOM 1324 N N . ASP A 1 220 ? -49.146 5.749 -39.639 1.00 26.65 240 ASP A N 1
ATOM 1325 C CA . ASP A 1 220 ? -49.383 4.337 -39.370 1.00 26.36 240 ASP A CA 1
ATOM 1326 C C . ASP A 1 220 ? -50.869 4.108 -39.107 1.00 25.87 240 ASP A C 1
ATOM 1327 O O . ASP A 1 220 ? -51.552 5.007 -38.630 1.00 26.05 240 ASP A O 1
ATOM 1332 N N . ILE A 1 221 ? -51.358 2.909 -39.417 1.00 25.33 241 ILE A N 1
ATOM 1333 C CA . ILE A 1 221 ? -52.761 2.548 -39.202 1.00 24.78 241 ILE A CA 1
ATOM 1334 C C . ILE A 1 221 ? -52.888 1.269 -38.371 1.00 24.41 241 ILE A C 1
ATOM 1335 O O . ILE A 1 221 ? -52.347 0.219 -38.737 1.00 24.34 241 ILE A O 1
ATOM 1340 N N . TRP A 1 222 ? -53.606 1.364 -37.256 1.00 23.84 242 TRP A N 1
ATOM 1341 C CA . TRP A 1 222 ? -53.958 0.198 -36.450 1.00 23.43 242 TRP A CA 1
ATOM 1342 C C . TRP A 1 222 ? -55.065 0.558 -35.469 1.00 23.18 242 TRP A C 1
ATOM 1343 O O . TRP A 1 222 ? -55.391 1.737 -35.308 1.00 23.12 242 TRP A O 1
ATOM 1354 N N . GLY A 1 223 ? -55.641 -0.451 -34.820 1.00 22.71 243 GLY A N 1
ATOM 1355 C CA . GLY A 1 223 ? -56.836 -0.241 -34.015 1.00 22.52 243 GLY A CA 1
ATOM 1356 C C . GLY A 1 223 ? -57.034 -1.149 -32.816 1.00 22.27 243 GLY A C 1
ATOM 1357 O O . GLY A 1 223 ? -56.274 -1.095 -31.849 1.00 22.36 243 GLY A O 1
ATOM 1358 N N . ILE A 1 224 ? -58.059 -1.993 -32.891 1.00 21.94 244 ILE A N 1
ATOM 1359 C CA . ILE A 1 224 ? -58.638 -2.602 -31.698 1.00 21.75 244 ILE A CA 1
ATOM 1360 C C . ILE A 1 224 ? -58.177 -4.026 -31.410 1.00 21.76 244 ILE A C 1
ATOM 1361 O O . ILE A 1 224 ? -57.805 -4.773 -32.316 1.00 21.85 244 ILE A O 1
ATOM 1366 N N . ASP A 1 225 ? -58.217 -4.368 -30.123 1.00 21.61 245 ASP A N 1
ATOM 1367 C CA . ASP A 1 225 ? -57.977 -5.711 -29.628 1.00 21.57 245 ASP A CA 1
ATOM 1368 C C . ASP A 1 225 ? -58.873 -5.870 -28.395 1.00 21.47 245 ASP A C 1
ATOM 1369 O O . ASP A 1 225 ? -58.751 -5.103 -27.440 1.00 21.31 245 ASP A O 1
ATOM 1374 N N . PRO A 1 226 ? -59.802 -6.842 -28.415 1.00 21.44 246 PRO A N 1
ATOM 1375 C CA . PRO A 1 226 ? -60.109 -7.772 -29.498 1.00 21.41 246 PRO A CA 1
ATOM 1376 C C . PRO A 1 226 ? -60.857 -7.099 -30.642 1.00 21.53 246 PRO A C 1
ATOM 1377 O O . PRO A 1 226 ? -61.299 -5.956 -30.510 1.00 21.53 246 PRO A O 1
ATOM 1381 N N . LEU A 1 227 ? -60.976 -7.805 -31.760 1.00 21.61 247 LEU A N 1
ATOM 1382 C CA . LEU A 1 227 ? -61.823 -7.358 -32.854 1.00 21.85 247 LEU A CA 1
ATOM 1383 C C . LEU A 1 227 ? -63.284 -7.580 -32.465 1.00 22.19 247 LEU A C 1
ATOM 1384 O O . LEU A 1 227 ? -63.591 -8.453 -31.647 1.00 21.99 247 LEU A O 1
ATOM 1389 N N . TRP A 1 228 ? -64.176 -6.773 -33.035 1.00 22.67 248 TRP A N 1
ATOM 1390 C CA . TRP A 1 228 ? -65.607 -6.885 -32.740 1.00 23.05 248 TRP A CA 1
ATOM 1391 C C . TRP A 1 228 ? -66.145 -8.180 -33.318 1.00 23.35 248 TRP A C 1
ATOM 1392 O O . TRP A 1 228 ? -65.876 -8.504 -34.476 1.00 23.54 248 TRP A O 1
ATOM 1403 N N . GLN A 1 229 ? -66.907 -8.906 -32.503 1.00 23.73 249 GLN A N 1
ATOM 1404 C CA . GLN A 1 229 ? -67.367 -10.252 -32.840 1.00 24.08 249 GLN A CA 1
ATOM 1405 C C . GLN A 1 229 ? -68.866 -10.396 -32.567 1.00 24.74 249 GLN A C 1
ATOM 1406 O O . GLN A 1 229 ? -69.301 -11.268 -31.820 1.00 24.40 249 GLN A O 1
ATOM 1412 N N . ASP A 1 230 ? -69.648 -9.521 -33.187 1.00 25.91 250 ASP A N 1
ATOM 1413 C CA . ASP A 1 230 ? -71.106 -9.588 -33.112 1.00 26.69 250 ASP A CA 1
ATOM 1414 C C . ASP A 1 230 ? -71.657 -10.478 -34.225 1.00 26.94 250 ASP A C 1
ATOM 1415 O O . ASP A 1 230 ? -71.463 -10.188 -35.402 1.00 27.13 250 ASP A O 1
ATOM 1420 N N . ASP A 1 231 ? -72.302 -11.578 -33.840 1.00 27.33 251 ASP A N 1
ATOM 1421 C CA . ASP A 1 231 ? -73.184 -12.346 -34.732 1.00 27.73 251 ASP A CA 1
ATOM 1422 C C . ASP A 1 231 ? -72.519 -12.906 -35.998 1.00 27.90 251 ASP A C 1
ATOM 1423 O O . ASP A 1 231 ? -73.007 -12.693 -37.113 1.00 27.78 251 ASP A O 1
ATOM 1425 N N . GLY A 1 232 ? -71.408 -13.615 -35.825 1.00 27.97 252 GLY A N 1
ATOM 1426 C CA . GLY A 1 232 ? -70.699 -14.227 -36.957 1.00 27.96 252 GLY A CA 1
ATOM 1427 C C . GLY A 1 232 ? -69.733 -13.309 -37.695 1.00 27.80 252 GLY A C 1
ATOM 1428 O O . GLY A 1 232 ? -68.753 -13.778 -38.285 1.00 27.94 252 GLY A O 1
ATOM 1429 N N . ARG A 1 233 ? -70.003 -12.006 -37.668 1.00 27.46 253 ARG A N 1
ATOM 1430 C CA . ARG A 1 233 ? -69.170 -11.024 -38.357 1.00 27.14 253 ARG A CA 1
ATOM 1431 C C . ARG A 1 233 ? -67.916 -10.697 -37.548 1.00 26.63 253 ARG A C 1
ATOM 1432 O O . ARG A 1 233 ? -67.907 -10.817 -36.319 1.00 26.82 253 ARG A O 1
ATOM 1434 N N . ILE A 1 234 ? -66.856 -10.303 -38.249 1.00 25.97 254 ILE A N 1
ATOM 1435 C CA . ILE A 1 234 ? -65.628 -9.838 -37.613 1.00 25.47 254 ILE A CA 1
ATOM 1436 C C . ILE A 1 234 ? -65.358 -8.417 -38.082 1.00 24.99 254 ILE A C 1
ATOM 1437 O O . ILE A 1 234 ? -65.110 -8.192 -39.268 1.00 25.03 254 ILE A O 1
ATOM 1442 N N . ILE A 1 235 ? -65.409 -7.464 -37.150 1.00 24.29 255 ILE A N 1
ATOM 1443 C CA . ILE A 1 235 ? -65.367 -6.039 -37.491 1.00 23.78 255 ILE A CA 1
ATOM 1444 C C . ILE A 1 235 ? -64.172 -5.327 -36.857 1.00 23.36 255 ILE A C 1
ATOM 1445 O O . ILE A 1 235 ? -63.810 -5.590 -35.712 1.00 23.30 255 ILE A O 1
ATOM 1450 N N . ARG A 1 236 ? -63.584 -4.418 -37.630 1.00 22.94 256 ARG A N 1
ATOM 1451 C CA . ARG A 1 236 ? -62.418 -3.640 -37.242 1.00 22.66 256 ARG A CA 1
ATOM 1452 C C . ARG A 1 236 ? -62.802 -2.178 -37.071 1.00 22.08 256 ARG A C 1
ATOM 1453 O O . ARG A 1 236 ? -63.651 -1.672 -37.796 1.00 22.08 256 ARG A O 1
ATOM 1461 N N . TRP A 1 237 ? -62.159 -1.510 -36.119 1.00 21.40 257 TRP A N 1
ATOM 1462 C CA . TRP A 1 237 ? -62.129 -0.053 -36.035 1.00 20.73 257 TRP A CA 1
ATOM 1463 C C . TRP A 1 237 ? -60.657 0.338 -35.985 1.00 20.77 257 TRP A C 1
ATOM 1464 O O . TRP A 1 237 ? -59.937 -0.089 -35.081 1.00 20.65 257 TRP A O 1
ATOM 1475 N N . ASP A 1 238 ? -60.204 1.134 -36.947 1.00 20.72 258 ASP A N 1
ATOM 1476 C CA . ASP A 1 238 ? -58.801 1.531 -37.015 1.00 20.82 258 ASP A CA 1
ATOM 1477 C C . ASP A 1 238 ? -58.643 3.042 -37.019 1.00 21.03 258 ASP A C 1
ATOM 1478 O O . ASP A 1 238 ? -59.576 3.779 -37.336 1.00 20.98 258 ASP A O 1
ATOM 1483 N N . MET A 1 239 ? -57.438 3.484 -36.682 1.00 21.31 259 MET A N 1
ATOM 1484 C CA . MET A 1 239 ? -57.124 4.900 -36.543 1.00 21.53 259 MET A CA 1
ATOM 1485 C C . MET A 1 239 ? -55.778 5.185 -37.196 1.00 21.33 259 MET A C 1
ATOM 1486 O O . MET A 1 239 ? -54.910 4.314 -37.240 1.00 21.37 259 MET A O 1
ATOM 1491 N N . PHE A 1 240 ? -55.603 6.400 -37.701 1.00 21.10 260 PHE A N 1
ATOM 1492 C CA . PHE A 1 240 ? -54.290 6.844 -38.145 1.00 21.12 260 PHE A CA 1
ATOM 1493 C C . PHE A 1 240 ? -53.468 7.305 -36.933 1.00 21.29 260 PHE A C 1
ATOM 1494 O O . PHE A 1 240 ? -54.002 7.932 -36.023 1.00 20.96 260 PHE A O 1
ATOM 1502 N N . TRP A 1 241 ? -52.180 6.960 -36.918 1.00 21.58 261 TRP A N 1
ATOM 1503 C CA . TRP A 1 241 ? -51.237 7.475 -35.922 1.00 21.99 261 TRP A CA 1
ATOM 1504 C C . TRP A 1 241 ? -50.067 8.148 -36.623 1.00 22.30 261 TRP A C 1
ATOM 1505 O O . TRP A 1 241 ? -49.723 7.777 -37.744 1.00 22.38 261 TRP A O 1
ATOM 1516 N N . ASN A 1 242 ? -49.455 9.124 -35.960 1.00 22.81 262 ASN A N 1
ATOM 1517 C CA . ASN A 1 242 ? -48.167 9.670 -36.407 1.00 23.32 262 ASN A CA 1
ATOM 1518 C C . ASN A 1 242 ? -47.026 8.745 -35.998 1.00 23.87 262 ASN A C 1
ATOM 1519 O O . ASN A 1 242 ? -47.078 8.110 -34.952 1.00 23.78 262 ASN A O 1
ATOM 1524 N N . MET A 1 243 ? -45.998 8.678 -36.831 1.00 24.81 263 MET A N 1
ATOM 1525 C CA . MET A 1 243 ? -44.840 7.846 -36.550 1.00 25.72 263 MET A CA 1
ATOM 1526 C C . MET A 1 243 ? -43.851 8.595 -35.663 1.00 26.13 263 MET A C 1
ATOM 1527 O O . MET A 1 243 ? -43.727 9.822 -35.747 1.00 26.05 263 MET A O 1
ATOM 1532 N N . ALA A 1 244 ? -43.163 7.846 -34.807 1.00 26.86 264 ALA A N 1
ATOM 1533 C CA . ALA A 1 244 ? -42.136 8.405 -33.933 1.00 27.60 264 ALA A CA 1
ATOM 1534 C C . ALA A 1 244 ? -40.866 8.611 -34.728 1.00 28.30 264 ALA A C 1
ATOM 1535 O O . ALA A 1 244 ? -40.672 7.983 -35.770 1.00 28.53 264 ALA A O 1
ATOM 1537 N N . ASP A 1 245 ? -39.998 9.486 -34.228 1.00 29.24 265 ASP A N 1
ATOM 1538 C CA . ASP A 1 245 ? -38.685 9.703 -34.835 1.00 29.89 265 ASP A CA 1
ATOM 1539 C C . ASP A 1 245 ? -37.854 8.426 -34.721 1.00 30.46 265 ASP A C 1
ATOM 1540 O O . ASP A 1 245 ? -38.147 7.552 -33.898 1.00 30.44 265 ASP A O 1
ATOM 1545 N N . ASP A 1 246 ? -36.822 8.319 -35.551 1.00 31.21 266 ASP A N 1
ATOM 1546 C CA . ASP A 1 246 ? -35.976 7.123 -35.578 1.00 31.71 266 ASP A CA 1
ATOM 1547 C C . ASP A 1 246 ? -35.340 6.872 -34.212 1.00 31.53 266 ASP A C 1
ATOM 1548 O O . ASP A 1 246 ? -34.779 7.783 -33.606 1.00 31.60 266 ASP A O 1
ATOM 1553 N N . GLU A 1 247 ? -35.434 5.635 -33.733 1.00 31.34 267 GLU A N 1
ATOM 1554 C CA . GLU A 1 247 ? -34.857 5.243 -32.438 1.00 31.34 267 GLU A CA 1
ATOM 1555 C C . GLU A 1 247 ? -35.564 5.877 -31.221 1.00 30.36 267 GLU A C 1
ATOM 1556 O O . GLU A 1 247 ? -34.944 6.116 -30.178 1.00 30.34 267 GLU A O 1
ATOM 1562 N N . PHE A 1 248 ? -36.863 6.133 -31.366 1.00 29.21 268 PHE A N 1
ATOM 1563 C CA . PHE A 1 248 ? -37.745 6.441 -30.233 1.00 28.39 268 PHE A CA 1
ATOM 1564 C C . PHE A 1 248 ? -39.009 5.574 -30.317 1.00 27.25 268 PHE A C 1
ATOM 1565 O O . PHE A 1 248 ? -39.459 5.241 -31.409 1.00 27.23 268 PHE A O 1
ATOM 1573 N N . ASP A 1 249 ? -39.569 5.198 -29.170 1.00 25.90 269 ASP A N 1
ATOM 1574 C CA . ASP A 1 249 ? -40.721 4.287 -29.139 1.00 25.03 269 ASP A CA 1
ATOM 1575 C C . ASP A 1 249 ? -41.992 5.002 -28.655 1.00 24.18 269 ASP A C 1
ATOM 1576 O O . ASP A 1 249 ? -42.707 4.512 -27.774 1.00 23.94 269 ASP A O 1
ATOM 1581 N N . SER A 1 250 ? -42.287 6.146 -29.266 1.00 23.07 270 SER A N 1
ATOM 1582 C CA . SER A 1 250 ? -43.302 7.054 -28.742 1.00 22.39 270 SER A CA 1
ATOM 1583 C C . SER A 1 250 ? -44.617 7.105 -29.544 1.00 21.62 270 SER A C 1
ATOM 1584 O O . SER A 1 250 ? -45.426 8.007 -29.330 1.00 21.49 270 SER A O 1
ATOM 1587 N N . GLU A 1 251 ? -44.851 6.141 -30.434 1.00 20.77 271 GLU A N 1
ATOM 1588 C CA . GLU A 1 251 ? -46.009 6.207 -31.330 1.00 20.10 271 GLU A CA 1
ATOM 1589 C C . GLU A 1 251 ? -47.345 6.187 -30.594 1.00 19.40 271 GLU A C 1
ATOM 1590 O O . GLU A 1 251 ? -48.284 6.879 -30.996 1.00 18.94 271 GLU A O 1
ATOM 1596 N N . THR A 1 252 ? -47.431 5.409 -29.516 1.00 18.64 272 THR A N 1
ATOM 1597 C CA . THR A 1 252 ? -48.672 5.325 -28.745 1.00 18.03 272 THR A CA 1
ATOM 1598 C C . THR A 1 252 ? -49.065 6.662 -28.086 1.00 17.51 272 THR A C 1
ATOM 1599 O O . THR A 1 252 ? -50.162 6.774 -27.558 1.00 17.55 272 THR A O 1
ATOM 1603 N N . LEU A 1 253 ? -48.175 7.656 -28.116 1.00 17.03 273 LEU A N 1
ATOM 1604 C CA . LEU A 1 253 ? -48.507 9.040 -27.742 1.00 16.72 273 LEU A CA 1
ATOM 1605 C C . LEU A 1 253 ? -48.907 9.939 -28.920 1.00 16.57 273 LEU A C 1
ATOM 1606 O O . LEU A 1 253 ? -49.058 11.141 -28.733 1.00 16.62 273 LEU A O 1
ATOM 1611 N N . LEU A 1 254 ? -49.092 9.372 -30.113 1.00 16.41 274 LEU A N 1
ATOM 1612 C CA . LEU A 1 254 ? -49.295 10.169 -31.328 1.00 16.32 274 LEU A CA 1
ATOM 1613 C C . LEU A 1 254 ? -50.565 9.824 -32.136 1.00 16.21 274 LEU A C 1
ATOM 1614 O O . LEU A 1 254 ? -50.502 9.693 -33.355 1.00 16.19 274 LEU A O 1
ATOM 1619 N N . PRO A 1 255 ? -51.727 9.703 -31.469 1.00 16.28 275 PRO A N 1
ATOM 1620 C CA . PRO A 1 255 ? -52.967 9.463 -32.218 1.00 16.39 275 PRO A CA 1
ATOM 1621 C C . PRO A 1 255 ? -53.345 10.661 -33.090 1.00 16.67 275 PRO A C 1
ATOM 1622 O O . PRO A 1 255 ? -52.962 11.790 -32.771 1.00 16.57 275 PRO A O 1
ATOM 1626 N N . LEU A 1 256 ? -54.080 10.421 -34.177 1.00 16.97 276 LEU A N 1
ATOM 1627 C CA . LEU A 1 256 ? -54.421 11.498 -35.128 1.00 17.21 276 LEU A CA 1
ATOM 1628 C C . LEU A 1 256 ? -55.920 11.787 -35.274 1.00 17.58 276 LEU A C 1
ATOM 1629 O O . LEU A 1 256 ? -56.293 12.874 -35.713 1.00 17.92 276 LEU A O 1
ATOM 1634 N N . GLY A 1 257 ? -56.772 10.821 -34.934 1.00 17.79 277 GLY A N 1
ATOM 1635 C CA . GLY A 1 257 ? -58.194 11.090 -34.694 1.00 17.79 277 GLY A CA 1
ATOM 1636 C C . GLY A 1 257 ? -59.147 10.851 -35.847 1.00 17.92 277 GLY A C 1
ATOM 1637 O O . GLY A 1 257 ? -60.265 11.371 -35.840 1.00 18.10 277 GLY A O 1
ATOM 1638 N N . LEU A 1 258 ? -58.716 10.072 -36.834 1.00 17.90 278 LEU A N 1
ATOM 1639 C CA . LEU A 1 258 ? -59.563 9.704 -37.956 1.00 17.72 278 LEU A CA 1
ATOM 1640 C C . LEU A 1 258 ? -59.753 8.198 -37.895 1.00 17.96 278 LEU A C 1
ATOM 1641 O O . LEU A 1 258 ? -58.778 7.447 -37.885 1.00 17.94 278 LEU A O 1
ATOM 1646 N N . TYR A 1 259 ? -61.009 7.764 -37.846 1.00 18.19 279 TYR A N 1
ATOM 1647 C CA . TYR A 1 259 ? -61.339 6.365 -37.598 1.00 18.36 279 TYR A CA 1
ATOM 1648 C C . TYR A 1 259 ? -62.041 5.721 -38.789 1.00 18.71 279 TYR A C 1
ATOM 1649 O O . TYR A 1 259 ? -62.710 6.399 -39.572 1.00 18.64 279 TYR A O 1
ATOM 1658 N N . LEU A 1 260 ? -61.874 4.405 -38.907 1.00 19.00 280 LEU A N 1
ATOM 1659 C CA . LEU A 1 260 ? -62.305 3.651 -40.081 1.00 19.22 280 LEU A CA 1
ATOM 1660 C C . LEU A 1 260 ? -62.889 2.317 -39.646 1.00 19.39 280 LEU A C 1
ATOM 1661 O O . LEU A 1 260 ? -62.169 1.479 -39.114 1.00 19.21 280 LEU A O 1
ATOM 1666 N N . LYS A 1 261 ? -64.187 2.129 -39.877 1.00 19.77 281 LYS A N 1
ATOM 1667 C CA . LYS A 1 261 ? -64.863 0.881 -39.538 1.00 20.11 281 LYS A CA 1
ATOM 1668 C C . LYS A 1 261 ? -64.874 -0.051 -40.750 1.00 20.46 281 LYS A C 1
ATOM 1669 O O . LYS A 1 261 ? -65.185 0.371 -41.869 1.00 20.66 281 LYS A O 1
ATOM 1675 N N . SER A 1 262 ? -64.522 -1.313 -40.525 1.00 20.80 282 SER A N 1
ATOM 1676 C CA . SER A 1 262 ? -64.425 -2.301 -41.604 1.00 21.11 282 SER A CA 1
ATOM 1677 C C . SER A 1 262 ? -65.044 -3.636 -41.204 1.00 21.40 282 SER A C 1
ATOM 1678 O O . SER A 1 262 ? -64.784 -4.139 -40.114 1.00 21.06 282 SER A O 1
ATOM 1681 N N . ASP A 1 263 ? -65.871 -4.200 -42.083 1.00 21.86 283 ASP A N 1
ATOM 1682 C CA . ASP A 1 263 ? -66.302 -5.589 -41.935 1.00 22.19 283 ASP A CA 1
ATOM 1683 C C . ASP A 1 263 ? -65.290 -6.449 -42.682 1.00 22.35 283 ASP A C 1
ATOM 1684 O O . ASP A 1 263 ? -65.261 -6.445 -43.915 1.00 22.27 283 ASP A O 1
ATOM 1689 N N . VAL A 1 264 ? -64.460 -7.168 -41.929 1.00 22.47 284 VAL A N 1
ATOM 1690 C CA . VAL A 1 264 ? -63.425 -8.024 -42.504 1.00 22.73 284 VAL A CA 1
ATOM 1691 C C . VAL A 1 264 ? -63.749 -9.511 -42.301 1.00 22.74 284 VAL A C 1
ATOM 1692 O O . VAL A 1 264 ? -62.858 -10.327 -42.076 1.00 22.72 284 VAL A O 1
ATOM 1696 N N . THR A 1 265 ? -65.030 -9.860 -42.402 1.00 22.93 285 THR A N 1
ATOM 1697 C CA . THR A 1 265 ? -65.462 -11.244 -42.243 1.00 23.03 285 THR A CA 1
ATOM 1698 C C . THR A 1 265 ? -65.013 -12.067 -43.446 1.00 23.47 285 THR A C 1
ATOM 1699 O O . THR A 1 265 ? -65.196 -11.658 -44.599 1.00 23.38 285 THR A O 1
ATOM 1703 N N . GLY A 1 266 ? -64.414 -13.223 -43.166 1.00 23.83 286 GLY A N 1
ATOM 1704 C CA . GLY A 1 266 ? -63.875 -14.090 -44.207 1.00 23.96 286 GLY A CA 1
ATOM 1705 C C . GLY A 1 266 ? -62.493 -13.657 -44.641 1.00 24.22 286 GLY A C 1
ATOM 1706 O O . GLY A 1 266 ? -61.992 -12.618 -44.203 1.00 24.22 286 GLY A O 1
ATOM 1707 N N . ARG A 1 267 ? -61.883 -14.461 -45.510 1.00 24.60 287 ARG A N 1
ATOM 1708 C CA . ARG A 1 267 ? -60.519 -14.226 -45.993 1.00 24.88 287 ARG A CA 1
ATOM 1709 C C . ARG A 1 267 ? -60.458 -13.758 -47.452 1.00 25.35 287 ARG A C 1
ATOM 1710 O O . ARG A 1 267 ? -59.388 -13.792 -48.066 1.00 25.48 287 ARG A O 1
ATOM 1718 N N . ASP A 1 268 ? -61.596 -13.332 -48.002 1.00 25.88 288 ASP A N 1
ATOM 1719 C CA . ASP A 1 268 ? -61.663 -12.773 -49.357 1.00 26.17 288 ASP A CA 1
ATOM 1720 C C . ASP A 1 268 ? -61.839 -11.261 -49.239 1.00 26.22 288 ASP A C 1
ATOM 1721 O O . ASP A 1 268 ? -62.902 -10.800 -48.820 1.00 26.30 288 ASP A O 1
ATOM 1726 N N . PRO A 1 269 ? -60.799 -10.479 -49.588 1.00 26.45 289 PRO A N 1
ATOM 1727 C CA . PRO A 1 269 ? -60.912 -9.017 -49.442 1.00 26.51 289 PRO A CA 1
ATOM 1728 C C . PRO A 1 269 ? -61.945 -8.341 -50.353 1.00 26.64 289 PRO A C 1
ATOM 1729 O O . PRO A 1 269 ? -62.321 -7.201 -50.091 1.00 26.57 289 PRO A O 1
ATOM 1733 N N . SER A 1 270 ? -62.392 -9.025 -51.406 1.00 26.79 290 SER A N 1
ATOM 1734 C CA . SER A 1 270 ? -63.421 -8.471 -52.295 1.00 27.01 290 SER A CA 1
ATOM 1735 C C . SER A 1 270 ? -64.818 -8.529 -51.656 1.00 26.83 290 SER A C 1
ATOM 1736 O O . SER A 1 270 ? -65.751 -7.911 -52.162 1.00 26.90 290 SER A O 1
ATOM 1739 N N . GLN A 1 271 ? -64.950 -9.267 -50.552 1.00 26.71 291 GLN A N 1
ATOM 1740 C CA . GLN A 1 271 ? -66.198 -9.335 -49.779 1.00 26.57 291 GLN A CA 1
ATOM 1741 C C . GLN A 1 271 ? -66.177 -8.449 -48.520 1.00 26.24 291 GLN A C 1
ATOM 1742 O O . GLN A 1 271 ? -67.174 -8.380 -47.801 1.00 26.10 291 GLN A O 1
ATOM 1748 N N . TRP A 1 272 ? -65.052 -7.789 -48.237 1.00 25.86 292 TRP A N 1
ATOM 1749 C CA . TRP A 1 272 ? -64.975 -6.882 -47.082 1.00 25.40 292 TRP A CA 1
ATOM 1750 C C . TRP A 1 272 ? -65.620 -5.547 -47.427 1.00 25.35 292 TRP A C 1
ATOM 1751 O O . TRP A 1 272 ? -65.556 -5.101 -48.575 1.00 25.85 292 TRP A O 1
ATOM 1762 N N . LYS A 1 273 ? -66.223 -4.910 -46.427 1.00 25.23 293 LYS A N 1
ATOM 1763 C CA . LYS A 1 273 ? -66.987 -3.678 -46.622 1.00 24.99 293 LYS A CA 1
ATOM 1764 C C . LYS A 1 273 ? -66.515 -2.561 -45.688 1.00 24.77 293 LYS A C 1
ATOM 1765 O O . LYS A 1 273 ? -66.057 -2.816 -44.574 1.00 24.80 293 LYS A O 1
ATOM 1767 N N . LEU A 1 274 ? -66.625 -1.326 -46.167 1.00 24.59 294 LEU A N 1
ATOM 1768 C CA . LEU A 1 274 ? -66.214 -0.143 -45.421 1.00 24.29 294 LEU A CA 1
ATOM 1769 C C . LEU A 1 274 ? -67.458 0.398 -44.739 1.00 24.10 294 LEU A C 1
ATOM 1770 O O . LEU A 1 274 ? -68.305 1.018 -45.384 1.00 24.19 294 LEU A O 1
ATOM 1775 N N . LEU A 1 275 ? -67.583 0.143 -43.440 1.00 23.80 295 LEU A N 1
ATOM 1776 C CA . LEU A 1 275 ? -68.818 0.459 -42.720 1.00 23.47 295 LEU A CA 1
ATOM 1777 C C . LEU A 1 275 ? -68.941 1.941 -42.370 1.00 23.20 295 LEU A C 1
ATOM 1778 O O . LEU A 1 275 ? -70.050 2.435 -42.145 1.00 23.12 295 LEU A O 1
ATOM 1783 N N . GLY A 1 276 ? -67.816 2.650 -42.325 1.00 22.81 296 GLY A N 1
ATOM 1784 C CA . GLY A 1 276 ? -67.848 4.090 -42.084 1.00 22.58 296 GLY A CA 1
ATOM 1785 C C . GLY A 1 276 ? -66.545 4.721 -41.626 1.00 22.14 296 GLY A C 1
ATOM 1786 O O . GLY A 1 276 ? -65.536 4.039 -41.458 1.00 21.95 296 GLY A O 1
ATOM 1787 N N . TRP A 1 277 ? -66.596 6.041 -41.448 1.00 21.62 297 TRP A N 1
ATOM 1788 C CA . TRP A 1 277 ? -65.495 6.846 -40.934 1.00 21.18 297 TRP A CA 1
ATOM 1789 C C . TRP A 1 277 ? -65.994 7.638 -39.729 1.00 20.90 297 TRP A C 1
ATOM 1790 O O . TRP A 1 277 ? -67.188 7.897 -39.619 1.00 20.95 297 TRP A O 1
ATOM 1801 N N . MET A 1 278 ? -65.091 8.040 -38.839 1.00 20.63 298 MET A N 1
ATOM 1802 C CA . MET A 1 278 ? -65.431 9.029 -37.797 1.00 20.36 298 MET A CA 1
ATOM 1803 C C . MET A 1 278 ? -64.326 10.065 -37.656 1.00 20.18 298 MET A C 1
ATOM 1804 O O . MET A 1 278 ? -63.149 9.745 -37.778 1.00 20.01 298 MET A O 1
ATOM 1809 N N . TYR A 1 279 ? -64.728 11.309 -37.419 1.00 20.30 299 TYR A N 1
ATOM 1810 C CA . TYR A 1 279 ? -63.802 12.407 -37.179 1.00 20.46 299 TYR A CA 1
ATOM 1811 C C . TYR A 1 279 ? -64.529 13.521 -36.428 1.00 20.76 299 TYR A C 1
ATOM 1812 O O . TYR A 1 279 ? -65.637 13.915 -36.803 1.00 20.87 299 TYR A O 1
ATOM 1821 N N . ASN A 1 280 ? -63.912 14.017 -35.360 1.00 20.99 300 ASN A N 1
ATOM 1822 C CA . ASN A 1 280 ? -64.496 15.091 -34.570 1.00 21.00 300 ASN A CA 1
ATOM 1823 C C . ASN A 1 280 ? -65.947 14.781 -34.186 1.00 21.08 300 ASN A C 1
ATOM 1824 O O . ASN A 1 280 ? -66.819 15.637 -34.293 1.00 21.33 300 ASN A O 1
ATOM 1829 N N . ASP A 1 281 ? -66.193 13.541 -33.765 1.00 21.29 301 ASP A N 1
ATOM 1830 C CA . ASP A 1 281 ? -67.501 13.099 -33.260 1.00 21.45 301 ASP A CA 1
ATOM 1831 C C . ASP A 1 281 ? -68.624 13.123 -34.305 1.00 21.84 301 ASP A C 1
ATOM 1832 O O . ASP A 1 281 ? -69.803 13.155 -33.955 1.00 21.73 301 ASP A O 1
ATOM 1837 N N . ILE A 1 282 ? -68.249 13.089 -35.582 1.00 22.43 302 ILE A N 1
ATOM 1838 C CA . ILE A 1 282 ? -69.201 13.023 -36.686 1.00 22.71 302 ILE A CA 1
ATOM 1839 C C . ILE A 1 282 ? -68.962 11.742 -37.467 1.00 23.13 302 ILE A C 1
ATOM 1840 O O . ILE A 1 282 ? -67.832 11.445 -37.850 1.00 23.07 302 ILE A O 1
ATOM 1845 N N . PHE A 1 283 ? -70.032 10.988 -37.697 1.00 23.73 303 PHE A N 1
ATOM 1846 C CA . PHE A 1 283 ? -69.966 9.727 -38.432 1.00 24.12 303 PHE A CA 1
ATOM 1847 C C . PHE A 1 283 ? -70.346 9.913 -39.904 1.00 24.69 303 PHE A C 1
ATOM 1848 O O . PHE A 1 283 ? -71.293 10.636 -40.220 1.00 24.55 303 PHE A O 1
ATOM 1856 N N . TYR A 1 284 ? -69.605 9.248 -40.790 1.00 25.40 304 TYR A N 1
ATOM 1857 C CA . TYR A 1 284 ? -69.904 9.231 -42.226 1.00 26.11 304 TYR A CA 1
ATOM 1858 C C . TYR A 1 284 ? -69.953 7.787 -42.735 1.00 26.73 304 TYR A C 1
ATOM 1859 O O . TYR A 1 284 ? -68.968 7.055 -42.616 1.00 26.92 304 TYR A O 1
ATOM 1868 N N . GLU A 1 285 ? -71.080 7.382 -43.315 1.00 27.36 305 GLU A N 1
ATOM 1869 C CA . GLU A 1 285 ? -71.249 5.999 -43.780 1.00 28.06 305 GLU A CA 1
ATOM 1870 C C . GLU A 1 285 ? -70.317 5.607 -44.948 1.00 28.23 305 GLU A C 1
ATOM 1871 O O . GLU A 1 285 ? -69.932 4.442 -45.062 1.00 28.39 305 GLU A O 1
ATOM 1877 N N . THR A 1 286 ? -69.951 6.560 -45.803 1.00 28.36 306 THR A N 1
ATOM 1878 C CA . THR A 1 286 ? -69.113 6.259 -46.969 1.00 28.63 306 THR A CA 1
ATOM 1879 C C . THR A 1 286 ? -67.952 7.239 -47.113 1.00 29.02 306 THR A C 1
ATOM 1880 O O . THR A 1 286 ? -67.969 8.330 -46.533 1.00 29.08 306 THR A O 1
ATOM 1884 N N . THR A 1 287 ? -66.952 6.842 -47.896 1.00 29.38 307 THR A N 1
ATOM 1885 C CA . THR A 1 287 ? -65.796 7.691 -48.175 1.00 29.95 307 THR A CA 1
ATOM 1886 C C . THR A 1 287 ? -66.197 8.944 -48.970 1.00 30.55 307 THR A C 1
ATOM 1887 O O . THR A 1 287 ? -65.692 10.037 -48.704 1.00 30.67 307 THR A O 1
ATOM 1891 N N . GLU A 1 288 ? -67.104 8.782 -49.935 1.00 31.16 308 GLU A N 1
ATOM 1892 C CA . GLU A 1 288 ? -67.612 9.909 -50.727 1.00 31.57 308 GLU A CA 1
ATOM 1893 C C . GLU A 1 288 ? -68.188 10.981 -49.804 1.00 31.34 308 GLU A C 1
ATOM 1894 O O . GLU A 1 288 ? -67.893 12.163 -49.958 1.00 31.39 308 GLU A O 1
ATOM 1900 N N . GLU A 1 289 ? -69.003 10.556 -48.842 1.00 31.25 309 GLU A N 1
ATOM 1901 C CA . GLU A 1 289 ? -69.620 11.471 -47.874 1.00 31.27 309 GLU A CA 1
ATOM 1902 C C . GLU A 1 289 ? -68.601 12.209 -47.003 1.00 30.89 309 GLU A C 1
ATOM 1903 O O . GLU A 1 289 ? -68.779 13.390 -46.707 1.00 30.84 309 GLU A O 1
ATOM 1909 N N . PHE A 1 290 ? -67.545 11.512 -46.591 1.00 30.58 310 PHE A N 1
ATOM 1910 C CA . PHE A 1 290 ? -66.462 12.130 -45.822 1.00 30.22 310 PHE A CA 1
ATOM 1911 C C . PHE A 1 290 ? -65.666 13.115 -46.671 1.00 30.01 310 PHE A C 1
ATOM 1912 O O . PHE A 1 290 ? -65.380 14.227 -46.231 1.00 29.99 310 PHE A O 1
ATOM 1920 N N . ARG A 1 291 ? -65.309 12.701 -47.882 1.00 29.89 311 ARG A N 1
ATOM 1921 C CA . ARG A 1 291 ? -64.531 13.552 -48.786 1.00 29.90 311 ARG A CA 1
ATOM 1922 C C . ARG A 1 291 ? -65.257 14.855 -49.113 1.00 29.46 311 ARG A C 1
ATOM 1923 O O . ARG A 1 291 ? -64.642 15.922 -49.112 1.00 29.46 311 ARG A O 1
ATOM 1931 N N . LYS A 1 292 ? -66.557 14.765 -49.392 1.00 29.08 312 LYS A N 1
ATOM 1932 C CA . LYS A 1 292 ? -67.372 15.955 -49.671 1.00 28.87 312 LYS A CA 1
ATOM 1933 C C . LYS A 1 292 ? -67.440 16.870 -48.450 1.00 28.63 312 LYS A C 1
ATOM 1934 O O . LYS A 1 292 ? -67.355 18.088 -48.579 1.00 28.66 312 LYS A O 1
ATOM 1936 N N . ALA A 1 293 ? -67.584 16.276 -47.269 1.00 28.34 313 ALA A N 1
ATOM 1937 C CA . ALA A 1 293 ? -67.643 17.038 -46.028 1.00 28.18 313 ALA A CA 1
ATOM 1938 C C . ALA A 1 293 ? -66.312 17.718 -45.724 1.00 28.00 313 ALA A C 1
ATOM 1939 O O . ALA A 1 293 ? -66.289 18.900 -45.385 1.00 27.95 313 ALA A O 1
ATOM 1941 N N . TYR A 1 294 ? -65.212 16.974 -45.856 1.00 27.86 314 TYR A N 1
ATOM 1942 C CA . TYR A 1 294 ? -63.878 17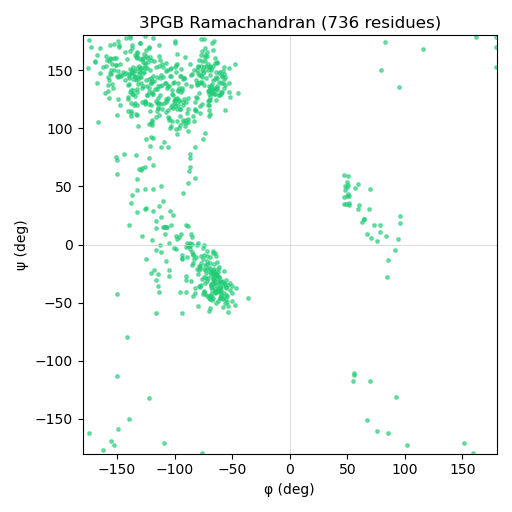.498 -45.553 1.00 27.61 314 TYR A CA 1
ATOM 1943 C C . TYR A 1 294 ? -63.591 18.792 -46.307 1.00 27.69 314 TYR A C 1
ATOM 1944 O O . TYR A 1 294 ? -63.313 19.830 -45.696 1.00 27.60 314 TYR A O 1
ATOM 1953 N N . TRP A 1 295 ? -63.678 18.723 -47.633 1.00 27.71 315 TRP A N 1
ATOM 1954 C CA . TRP A 1 295 ? -63.345 19.859 -48.500 1.00 27.73 315 TRP A CA 1
ATOM 1955 C C . TRP A 1 295 ? -64.445 20.934 -48.612 1.00 27.98 315 TRP A C 1
ATOM 1956 O O . TRP A 1 295 ? -64.271 21.913 -49.339 1.00 28.04 315 TRP A O 1
ATOM 1967 N N . SER A 1 296 ? -65.564 20.764 -47.906 1.00 28.16 316 SER A N 1
ATOM 1968 C CA . SER A 1 296 ? -66.572 21.824 -47.818 1.00 28.48 316 SER A CA 1
ATOM 1969 C C . SER A 1 296 ? -66.046 23.016 -47.017 1.00 28.54 316 SER A C 1
ATOM 1970 O O . SER A 1 296 ? -65.226 22.840 -46.111 1.00 28.63 316 SER A O 1
ATOM 1973 N N . PRO A 1 297 ? -66.520 24.234 -47.342 1.00 28.48 317 PRO A N 1
ATOM 1974 C CA . PRO A 1 297 ? -66.158 25.376 -46.505 1.00 28.45 317 PRO A CA 1
ATOM 1975 C C . PRO A 1 297 ? -66.731 25.234 -45.102 1.00 28.23 317 PRO A C 1
ATOM 1976 O O . PRO A 1 297 ? -67.841 24.728 -44.947 1.00 28.33 317 PRO A O 1
ATOM 1980 N N . GLY A 1 298 ? -65.963 25.656 -44.097 1.00 27.96 318 GLY A N 1
ATOM 1981 C CA . GLY A 1 298 ? -66.400 25.598 -42.698 1.00 27.55 318 GLY A CA 1
ATOM 1982 C C . GLY A 1 298 ? -66.033 24.321 -41.952 1.00 27.21 318 GLY A C 1
ATOM 1983 O O . GLY A 1 298 ? -66.271 24.213 -40.742 1.00 27.42 318 GLY A O 1
ATOM 1984 N N . PHE A 1 299 ? -65.445 23.354 -42.656 1.00 26.50 319 PHE A N 1
ATOM 1985 C CA . PHE A 1 299 ? -65.084 22.075 -42.047 1.00 25.90 319 PHE A CA 1
ATOM 1986 C C . PHE A 1 299 ? -63.954 22.242 -41.038 1.00 25.46 319 PHE A C 1
ATOM 1987 O O . PHE A 1 299 ? -62.926 22.848 -41.339 1.00 25.52 319 PHE A O 1
ATOM 1995 N N . VAL A 1 300 ? -64.151 21.686 -39.847 1.00 24.97 320 VAL A N 1
ATOM 1996 C CA . VAL A 1 300 ? -63.193 21.823 -38.758 1.00 24.71 320 VAL A CA 1
ATOM 1997 C C . VAL A 1 300 ? -62.069 20.800 -38.902 1.00 24.57 320 VAL A C 1
ATOM 1998 O O . VAL A 1 300 ? -62.303 19.591 -38.856 1.00 24.50 320 VAL A O 1
ATOM 2002 N N . LYS A 1 301 ? -60.852 21.305 -39.086 1.00 24.40 321 LYS A N 1
ATOM 2003 C CA . LYS A 1 301 ? -59.664 20.475 -39.207 1.00 24.24 321 LYS A CA 1
ATOM 2004 C C . LYS A 1 301 ? -58.900 20.599 -37.908 1.00 24.09 321 LYS A C 1
ATOM 2005 O O . LYS A 1 301 ? -58.600 21.712 -37.481 1.00 24.34 321 LYS A O 1
ATOM 2011 N N . LEU A 1 302 ? -58.600 19.466 -37.277 1.00 23.84 322 LEU A N 1
ATOM 2012 C CA . LEU A 1 302 ? -57.934 19.458 -35.972 1.00 23.72 322 LEU A CA 1
ATOM 2013 C C . LEU A 1 302 ? -56.472 19.012 -36.083 1.00 23.48 322 LEU A C 1
ATOM 2014 O O . LEU A 1 302 ? -56.119 18.197 -36.938 1.00 23.18 322 LEU A O 1
ATOM 2019 N N . LYS A 1 303 ? -55.639 19.546 -35.192 1.00 23.33 323 LYS A N 1
ATOM 2020 C CA . LYS A 1 303 ? -54.185 19.411 -35.291 1.00 23.28 323 LYS A CA 1
ATOM 2021 C C . LYS A 1 303 ? -53.670 18.014 -34.912 1.00 22.71 323 LYS A C 1
ATOM 2022 O O . LYS A 1 303 ? -54.258 17.338 -34.070 1.00 22.74 323 LYS A O 1
ATOM 2028 N N . PRO A 1 304 ? -52.552 17.588 -35.523 1.00 21.98 324 PRO A N 1
ATOM 2029 C CA . PRO A 1 304 ? -51.920 16.331 -35.155 1.00 21.67 324 PRO A CA 1
ATOM 2030 C C . PRO A 1 304 ? -51.123 16.412 -33.858 1.00 21.36 324 PRO A C 1
ATOM 2031 O O . PRO A 1 304 ? -50.786 17.503 -33.391 1.00 21.38 324 PRO A O 1
ATOM 2035 N N . ASN A 1 305 ? -50.828 15.247 -33.296 1.00 20.84 325 ASN A N 1
ATOM 2036 C CA . ASN A 1 305 ? -49.786 15.116 -32.298 1.00 20.52 325 ASN A CA 1
ATOM 2037 C C . ASN A 1 305 ? -48.511 14.749 -33.039 1.00 20.20 325 ASN A C 1
ATOM 2038 O O . ASN A 1 305 ? -48.473 13.733 -33.717 1.00 20.10 325 ASN A O 1
ATOM 2043 N N . VAL A 1 306 ? -47.477 15.577 -32.928 1.00 20.07 326 VAL A N 1
ATOM 2044 C CA . VAL A 1 306 ? -46.195 15.283 -33.563 1.00 19.98 326 VAL A CA 1
ATOM 2045 C C . VAL A 1 306 ? -45.125 15.006 -32.509 1.00 19.92 326 VAL A C 1
ATOM 2046 O O . VAL A 1 306 ? -45.103 15.629 -31.442 1.00 19.74 326 VAL A O 1
ATOM 2050 N N . ASP A 1 307 ? -44.244 14.061 -32.822 1.00 19.90 327 ASP A N 1
ATOM 2051 C CA . ASP A 1 307 ? -43.207 13.634 -31.896 1.00 19.94 327 ASP A CA 1
ATOM 2052 C C . ASP A 1 307 ? -42.231 14.762 -31.581 1.00 19.89 327 ASP A C 1
ATOM 2053 O O . ASP A 1 307 ? -41.972 15.634 -32.411 1.00 19.89 327 ASP A O 1
ATOM 2058 N N . GLY A 1 308 ? -41.700 14.723 -30.365 1.00 20.00 328 GLY A N 1
ATOM 2059 C CA . GLY A 1 308 ? -40.760 15.723 -29.874 1.00 19.94 328 GLY A CA 1
ATOM 2060 C C . GLY A 1 308 ? -40.250 15.312 -28.510 1.00 20.02 328 GLY A C 1
ATOM 2061 O O . GLY A 1 308 ? -40.702 14.306 -27.948 1.00 20.39 328 GLY A O 1
ATOM 2062 N N . ALA A 1 309 ? -39.311 16.085 -27.971 1.00 19.83 329 ALA A N 1
ATOM 2063 C CA . ALA A 1 309 ? -38.682 15.780 -26.673 1.00 19.63 329 ALA A CA 1
ATOM 2064 C C . ALA A 1 309 ? -39.694 15.406 -25.582 1.00 19.32 329 ALA A C 1
ATOM 2065 O O . ALA A 1 309 ? -39.426 14.530 -24.754 1.00 19.25 329 ALA A O 1
ATOM 2067 N N . TRP A 1 310 ? -40.846 16.078 -25.600 1.00 19.03 330 TRP A N 1
ATOM 2068 C CA . TRP A 1 310 ? -41.945 15.825 -24.661 1.00 18.63 330 TRP A CA 1
ATOM 2069 C C . TRP A 1 310 ? -42.360 14.354 -24.580 1.00 18.31 330 TRP A C 1
ATOM 2070 O O . TRP A 1 310 ? -42.782 13.894 -23.519 1.00 18.11 330 TRP A O 1
ATOM 2081 N N . ALA A 1 311 ? -42.251 13.634 -25.699 1.00 18.03 331 ALA A N 1
ATOM 2082 C CA . ALA A 1 311 ? -42.616 12.211 -25.765 1.00 17.89 331 ALA A CA 1
ATOM 2083 C C . ALA A 1 311 ? -41.427 11.253 -25.627 1.00 17.82 331 ALA A C 1
ATOM 2084 O O . ALA A 1 311 ? -41.595 10.039 -25.740 1.00 17.51 331 ALA A O 1
ATOM 2086 N N . HIS A 1 312 ? -40.236 11.791 -25.378 1.00 18.03 332 HIS A N 1
ATOM 2087 C CA . HIS A 1 312 ? -39.025 10.979 -25.294 1.00 18.22 332 HIS A CA 1
ATOM 2088 C C . HIS A 1 312 ? -38.547 10.853 -23.852 1.00 18.55 332 HIS A C 1
ATOM 2089 O O . HIS A 1 312 ? -38.830 11.707 -23.024 1.00 18.44 332 HIS A O 1
ATOM 2096 N N . THR A 1 313 ? -37.799 9.791 -23.569 1.00 19.18 333 THR A N 1
ATOM 2097 C CA . THR A 1 313 ? -37.439 9.424 -22.194 1.00 19.64 333 THR A CA 1
ATOM 2098 C C . THR A 1 313 ? -36.097 9.983 -21.722 1.00 20.03 333 THR A C 1
ATOM 2099 O O . THR A 1 313 ? -35.784 9.907 -20.532 1.00 20.34 333 THR A O 1
ATOM 2103 N N . GLU A 1 314 ? -35.311 10.515 -22.657 1.00 20.45 334 GLU A N 1
ATOM 2104 C CA . GLU A 1 314 ? -34.045 11.209 -22.370 1.00 20.87 334 GLU A CA 1
ATOM 2105 C C . GLU A 1 314 ? -34.163 12.241 -21.241 1.00 20.48 334 GLU A C 1
ATOM 2106 O O . GLU A 1 314 ? -35.244 12.778 -20.980 1.00 20.41 334 GLU A O 1
ATOM 2112 N N . GLN A 1 315 ? -33.040 12.534 -20.594 1.00 20.12 335 GLN A N 1
ATOM 2113 C CA . GLN A 1 315 ? -33.000 13.573 -19.569 1.00 19.85 335 GLN A CA 1
ATOM 2114 C C . GLN A 1 315 ? -33.488 14.902 -20.142 1.00 19.69 335 GLN A C 1
ATOM 2115 O O . GLN A 1 315 ? -33.122 15.269 -21.253 1.00 19.92 335 GLN A O 1
ATOM 2121 N N . ARG A 1 316 ? -34.305 15.627 -19.386 1.00 19.55 336 ARG A N 1
ATOM 2122 C CA . ARG A 1 316 ? -34.773 16.939 -19.825 1.00 19.45 336 ARG A CA 1
ATOM 2123 C C . ARG A 1 316 ? -35.147 17.867 -18.676 1.00 19.16 336 ARG A C 1
ATOM 2124 O O . ARG A 1 316 ? -35.798 17.451 -17.721 1.00 19.06 336 ARG A O 1
ATOM 2132 N N . GLY A 1 317 ? -34.758 19.135 -18.805 1.00 18.97 337 GLY A N 1
ATOM 2133 C CA . GLY A 1 317 ? -35.071 20.158 -17.819 1.00 18.80 337 GLY A CA 1
ATOM 2134 C C . GLY A 1 317 ? -33.895 20.462 -16.913 1.00 18.88 337 GLY A C 1
ATOM 2135 O O . GLY A 1 317 ? -32.782 19.971 -17.131 1.00 18.51 337 GLY A O 1
ATOM 2136 N N . PRO A 1 318 ? -34.132 21.280 -15.878 1.00 19.14 338 PRO A N 1
ATOM 2137 C CA . PRO A 1 318 ? -33.043 21.702 -14.995 1.00 19.19 338 PRO A CA 1
ATOM 2138 C C . PRO A 1 318 ? -32.542 20.562 -14.109 1.00 19.19 338 PRO A C 1
ATOM 2139 O O . PRO A 1 318 ? -33.332 19.946 -13.390 1.00 19.34 338 PRO A O 1
ATOM 2143 N N . VAL A 1 319 ? -31.246 20.274 -14.186 1.00 18.98 339 VAL A N 1
ATOM 2144 C CA . VAL A 1 319 ? -30.639 19.297 -13.304 1.00 18.89 339 VAL A CA 1
ATOM 2145 C C . VAL A 1 319 ? -30.636 19.897 -11.899 1.00 18.85 339 VAL A C 1
ATOM 2146 O O . VAL A 1 319 ? -30.166 21.016 -11.719 1.00 18.89 339 VAL A O 1
ATOM 2150 N N . PRO A 1 320 ? -31.178 19.169 -10.906 1.00 18.79 340 PRO A N 1
ATOM 2151 C CA . PRO A 1 320 ? -31.306 19.760 -9.577 1.00 18.79 340 PRO A CA 1
ATOM 2152 C C . PRO A 1 320 ? -29.991 19.815 -8.808 1.00 18.73 340 PRO A C 1
ATOM 2153 O O . PRO A 1 320 ? -29.024 19.164 -9.199 1.00 19.11 340 PRO A O 1
ATOM 2157 N N . PRO A 1 321 ? -29.955 20.588 -7.713 1.00 18.64 341 PRO A N 1
ATOM 2158 C CA . PRO A 1 321 ? -28.751 20.710 -6.897 1.00 18.58 341 PRO A CA 1
ATOM 2159 C C . PRO A 1 321 ? -28.174 19.362 -6.465 1.00 18.36 341 PRO A C 1
ATOM 2160 O O . PRO A 1 321 ? -28.910 18.498 -5.996 1.00 18.40 341 PRO A O 1
ATOM 2164 N N . GLN A 1 322 ? -26.868 19.200 -6.659 1.00 17.98 342 GLN A N 1
ATOM 2165 C CA . GLN A 1 322 ? -26.106 18.041 -6.190 1.00 17.79 342 GLN A CA 1
ATOM 2166 C C . GLN A 1 322 ? -26.440 16.703 -6.855 1.00 17.80 342 GLN A C 1
ATOM 2167 O O . GLN A 1 322 ? -25.942 15.674 -6.421 1.00 17.63 342 GLN A O 1
ATOM 2173 N N . ASP A 1 323 ? -27.239 16.700 -7.916 1.00 18.25 343 ASP A N 1
ATOM 2174 C CA . ASP A 1 323 ? -27.707 15.429 -8.478 1.00 18.52 343 ASP A CA 1
ATOM 2175 C C . ASP A 1 323 ? -26.618 14.696 -9.257 1.00 18.97 343 ASP A C 1
ATOM 2176 O O . ASP A 1 323 ? -26.707 13.482 -9.434 1.00 19.09 343 ASP A O 1
ATOM 2181 N N . ARG A 1 324 ? -25.590 15.417 -9.707 1.00 19.47 344 ARG A N 1
ATOM 2182 C CA . ARG A 1 324 ? -24.474 14.788 -10.412 1.00 20.15 344 ARG A CA 1
ATOM 2183 C C . ARG A 1 324 ? -23.575 13.966 -9.491 1.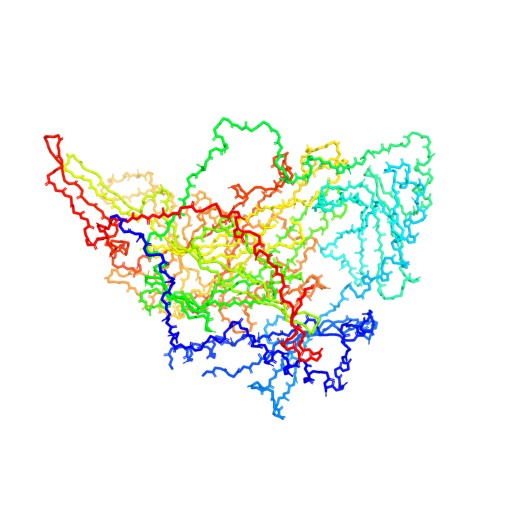00 20.14 344 ARG A C 1
ATOM 2184 O O . ARG A 1 324 ? -22.789 13.155 -9.972 1.00 20.31 344 ARG A O 1
ATOM 2192 N N . LYS A 1 325 ? -23.675 14.177 -8.180 1.00 20.38 345 LYS A N 1
ATOM 2193 C CA . LYS A 1 325 ? -22.985 13.317 -7.219 1.00 20.47 345 LYS A CA 1
ATOM 2194 C C . LYS A 1 325 ? -23.643 11.942 -7.185 1.00 20.45 345 LYS A C 1
ATOM 2195 O O . LYS A 1 325 ? -24.819 11.800 -7.522 1.00 20.33 345 LYS A O 1
ATOM 2201 N N . GLN A 1 326 ? -22.878 10.932 -6.781 1.00 20.56 346 GLN A N 1
ATOM 2202 C CA . GLN A 1 326 ? -23.404 9.565 -6.654 1.00 20.74 346 GLN A CA 1
ATOM 2203 C C . GLN A 1 326 ? -24.501 9.451 -5.584 1.00 20.15 346 GLN A C 1
ATOM 2204 O O . GLN A 1 326 ? -24.284 9.812 -4.424 1.00 19.76 346 GLN A O 1
ATOM 2210 N N . PRO A 1 327 ? -25.682 8.943 -5.971 1.00 19.57 347 PRO A N 1
ATOM 2211 C CA . PRO A 1 327 ? -26.667 8.621 -4.956 1.00 19.53 347 PRO A CA 1
ATOM 2212 C C . PRO A 1 327 ? -26.251 7.389 -4.158 1.00 19.51 347 PRO A C 1
ATOM 2213 O O . PRO A 1 327 ? -25.351 6.662 -4.581 1.00 19.41 347 PRO A O 1
ATOM 2217 N N . PRO A 1 328 ? -26.902 7.150 -3.008 1.00 19.61 348 PRO A N 1
ATOM 2218 C CA . PRO A 1 328 ? -26.601 5.957 -2.239 1.00 19.61 348 PRO A CA 1
ATOM 2219 C C . PRO A 1 328 ? -26.701 4.702 -3.085 1.00 19.56 348 PRO A C 1
ATOM 2220 O O . PRO A 1 328 ? -27.452 4.667 -4.067 1.00 19.45 348 PRO A O 1
ATOM 2224 N N . VAL A 1 329 ? -25.931 3.691 -2.709 1.00 19.44 349 VAL A N 1
ATOM 2225 C CA . VAL A 1 329 ? -25.892 2.454 -3.462 1.00 19.54 349 VAL A CA 1
ATOM 2226 C C . VAL A 1 329 ? -25.873 1.287 -2.485 1.00 19.46 349 VAL A C 1
ATOM 2227 O O . VAL A 1 329 ? -25.120 1.294 -1.507 1.00 19.46 349 VAL A O 1
ATOM 2231 N N . MET A 1 330 ? -26.745 0.313 -2.739 1.00 19.50 350 MET A N 1
ATOM 2232 C CA . MET A 1 330 ? -26.826 -0.903 -1.938 1.00 19.44 350 MET A CA 1
ATOM 2233 C C . MET A 1 330 ? -25.687 -1.807 -2.378 1.00 19.09 350 MET A C 1
ATOM 2234 O O . MET A 1 330 ? -25.482 -2.003 -3.573 1.00 18.96 350 MET A O 1
ATOM 2239 N N . ILE A 1 331 ? -24.931 -2.320 -1.410 1.00 18.77 351 ILE A N 1
ATOM 2240 C CA . ILE A 1 331 ? -23.855 -3.276 -1.683 1.00 18.71 351 ILE A CA 1
ATOM 2241 C C . ILE A 1 331 ? -24.031 -4.519 -0.798 1.00 18.49 351 ILE A C 1
ATOM 2242 O O . ILE A 1 331 ? -24.757 -4.474 0.199 1.00 18.41 351 ILE A O 1
ATOM 2247 N N . ALA A 1 332 ? -23.396 -5.626 -1.183 1.00 18.10 352 ALA A N 1
ATOM 2248 C CA . ALA A 1 332 ? -23.534 -6.894 -0.462 1.00 17.89 352 ALA A CA 1
ATOM 2249 C C . ALA A 1 332 ? -22.163 -7.365 0.013 1.00 17.93 352 ALA A C 1
ATOM 2250 O O . ALA A 1 332 ? -21.526 -8.173 -0.654 1.00 17.74 352 ALA A O 1
ATOM 2252 N N . PRO A 1 333 ? -21.710 -6.867 1.179 1.00 18.21 353 PRO A N 1
ATOM 2253 C CA . PRO A 1 333 ? -20.362 -7.139 1.692 1.00 18.25 353 PRO A CA 1
ATOM 2254 C C . PRO A 1 333 ? -19.983 -8.614 1.740 1.00 18.07 353 PRO A C 1
ATOM 2255 O O . PRO A 1 333 ? -18.842 -8.953 1.431 1.00 18.24 353 PRO A O 1
ATOM 2259 N N . ASP A 1 334 ? -20.922 -9.479 2.120 1.00 17.72 354 ASP A N 1
ATOM 2260 C CA . ASP A 1 334 ? -20.662 -10.919 2.157 1.00 17.53 354 ASP A CA 1
ATOM 2261 C C . ASP A 1 334 ? -21.278 -11.661 0.976 1.00 17.13 354 ASP A C 1
ATOM 2262 O O . ASP A 1 334 ? -21.399 -12.882 1.003 1.00 17.28 354 ASP A O 1
ATOM 2267 N N . GLY A 1 335 ? -21.638 -10.931 -0.073 1.00 16.75 355 GLY A N 1
ATOM 2268 C CA . GLY A 1 335 ? -22.254 -11.541 -1.243 1.00 16.49 355 GLY A CA 1
ATOM 2269 C C . GLY A 1 335 ? -23.634 -12.114 -0.972 1.00 16.26 355 GLY A C 1
ATOM 2270 O O . GLY A 1 335 ? -24.353 -11.639 -0.089 1.00 16.12 355 GLY A O 1
ATOM 2271 N N . ALA A 1 336 ? -23.987 -13.150 -1.733 1.00 16.09 356 ALA A N 1
ATOM 2272 C CA . ALA A 1 336 ? -25.340 -13.715 -1.742 1.00 15.89 356 ALA A CA 1
ATOM 2273 C C . ALA A 1 336 ? -25.571 -14.682 -0.588 1.00 15.65 356 ALA A C 1
ATOM 2274 O O . ALA A 1 336 ? -24.940 -15.734 -0.523 1.00 15.77 356 ALA A O 1
ATOM 2276 N N . ARG A 1 337 ? -26.490 -14.341 0.312 1.00 15.53 357 ARG A N 1
ATOM 2277 C CA . ARG A 1 337 ? -26.815 -15.214 1.454 1.00 15.33 357 ARG A CA 1
ATOM 2278 C C . ARG A 1 337 ? -27.983 -16.161 1.158 1.00 14.95 357 ARG A C 1
ATOM 2279 O O . ARG A 1 337 ? -28.869 -16.358 1.983 1.00 15.23 357 ARG A O 1
ATOM 2287 N N . TYR A 1 338 ? -27.961 -16.758 -0.025 1.00 14.77 358 TYR A N 1
ATOM 2288 C CA . TYR A 1 338 ? -28.966 -17.734 -0.430 1.00 14.29 358 TYR A CA 1
ATOM 2289 C C . TYR A 1 338 ? -28.303 -18.852 -1.233 1.00 14.15 358 TYR A C 1
ATOM 2290 O O . TYR A 1 338 ? -27.090 -18.822 -1.472 1.00 13.74 358 TYR A O 1
ATOM 2299 N N . SER A 1 339 ? -29.096 -19.844 -1.622 1.00 14.22 359 SER A N 1
ATOM 2300 C CA . SER A 1 339 ? -28.587 -21.015 -2.327 1.00 14.26 359 SER A CA 1
ATOM 2301 C C . SER A 1 339 ? -29.406 -21.281 -3.575 1.00 14.43 359 SER A C 1
ATOM 2302 O O . SER A 1 339 ? -30.610 -21.075 -3.586 1.00 14.52 359 SER A O 1
ATOM 2305 N N . VAL A 1 340 ? -28.743 -21.745 -4.625 1.00 14.96 360 VAL A N 1
ATOM 2306 C CA . VAL A 1 340 ? -29.379 -21.948 -5.919 1.00 15.10 360 VAL A CA 1
ATOM 2307 C C . VAL A 1 340 ? -28.907 -23.240 -6.583 1.00 15.55 360 VAL A C 1
ATOM 2308 O O . VAL A 1 340 ? -27.719 -23.579 -6.531 1.00 15.70 360 VAL A O 1
ATOM 2312 N N . ASP A 1 341 ? -29.856 -23.961 -7.179 1.00 15.85 361 ASP A N 1
ATOM 2313 C CA . ASP A 1 341 ? -29.567 -25.009 -8.145 1.00 16.06 361 ASP A CA 1
ATOM 2314 C C . ASP A 1 341 ? -29.858 -24.399 -9.512 1.00 16.34 361 ASP A C 1
ATOM 2315 O O . ASP A 1 341 ? -31.012 -24.190 -9.879 1.00 15.96 361 ASP A O 1
ATOM 2320 N N . ALA A 1 342 ? -28.800 -24.090 -10.250 1.00 16.85 362 ALA A N 1
ATOM 2321 C CA . ALA A 1 342 ? -28.936 -23.445 -11.553 1.00 17.42 362 ALA A CA 1
ATOM 2322 C C . ALA A 1 342 ? -29.572 -24.369 -12.595 1.00 17.75 362 ALA A C 1
ATOM 2323 O O . ALA A 1 342 ? -30.319 -23.911 -13.455 1.00 17.94 362 ALA A O 1
ATOM 2325 N N . GLU A 1 343 ? -29.269 -25.664 -12.515 1.00 18.21 363 GLU A N 1
ATOM 2326 C CA . GLU A 1 343 ? -29.784 -26.638 -13.477 1.00 18.37 363 GLU A CA 1
ATOM 2327 C C . GLU A 1 343 ? -31.260 -26.931 -13.216 1.00 18.39 363 GLU A C 1
ATOM 2328 O O . GLU A 1 343 ? -32.046 -27.053 -14.155 1.00 18.46 363 GLU A O 1
ATOM 2330 N N . ARG A 1 344 ? -31.636 -27.030 -11.944 1.00 18.47 364 ARG A N 1
ATOM 2331 C CA . ARG A 1 344 ? -33.035 -27.269 -11.570 1.00 18.55 364 ARG A CA 1
ATOM 2332 C C . ARG A 1 344 ? -33.813 -25.995 -11.224 1.00 18.11 364 ARG A C 1
ATOM 2333 O O . ARG A 1 344 ? -34.964 -26.081 -10.800 1.00 18.06 364 ARG A O 1
ATOM 2341 N N . LYS A 1 345 ? -33.197 -24.825 -11.415 1.00 17.76 365 LYS A N 1
ATOM 2342 C CA . LYS A 1 345 ? -33.873 -23.538 -11.220 1.00 17.53 365 LYS A CA 1
ATOM 2343 C C . LYS A 1 345 ? -34.590 -23.501 -9.865 1.00 16.60 365 LYS A C 1
ATOM 2344 O O . LYS A 1 345 ? -35.788 -23.231 -9.774 1.00 16.44 365 LYS A O 1
ATOM 2350 N N . TYR A 1 346 ? -33.834 -23.792 -8.817 1.00 15.47 366 TYR A N 1
ATOM 2351 C CA . TYR A 1 346 ? -34.372 -23.975 -7.481 1.00 14.72 366 TYR A CA 1
ATOM 2352 C C . TYR A 1 346 ? -33.628 -23.030 -6.552 1.00 14.31 366 TYR A C 1
ATOM 2353 O O . TYR A 1 346 ? -32.426 -22.850 -6.698 1.00 14.17 366 TYR A O 1
ATOM 2362 N N . VAL A 1 347 ? -34.347 -22.434 -5.605 1.00 13.84 367 VAL A N 1
ATOM 2363 C CA . VAL A 1 347 ? -33.798 -21.399 -4.742 1.00 13.43 367 VAL A CA 1
ATOM 2364 C C . VAL A 1 347 ? -34.138 -21.699 -3.292 1.00 13.36 367 VAL A C 1
ATOM 2365 O O . VAL A 1 347 ? -35.258 -22.112 -2.996 1.00 13.25 367 VAL A O 1
ATOM 2369 N N . THR A 1 348 ? -33.177 -21.494 -2.392 1.00 13.15 368 THR A N 1
ATOM 2370 C CA . THR A 1 348 ? -33.478 -21.450 -0.959 1.00 13.09 368 THR A CA 1
ATOM 2371 C C . THR A 1 348 ? -32.908 -20.178 -0.344 1.00 13.07 368 THR A C 1
ATOM 2372 O O . THR A 1 348 ? -31.786 -19.782 -0.647 1.00 12.88 368 THR A O 1
ATOM 2376 N N . TRP A 1 349 ? -33.705 -19.539 0.508 1.00 13.04 369 TRP A N 1
ATOM 2377 C CA . TR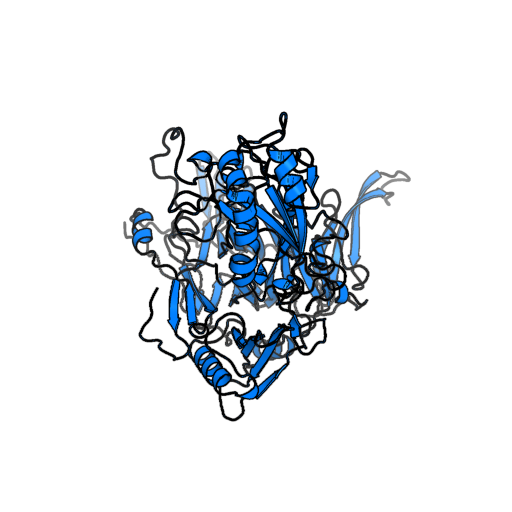P A 1 349 ? -33.286 -18.359 1.252 1.00 12.87 369 TRP A CA 1
ATOM 2378 C C . TRP A 1 349 ? -33.801 -18.485 2.685 1.00 12.84 369 TRP A C 1
ATOM 2379 O O . TRP A 1 349 ? -35.006 -18.499 2.920 1.00 12.26 369 TRP A O 1
ATOM 2390 N N . MET A 1 350 ? -32.874 -18.599 3.634 1.00 13.31 370 MET A N 1
ATOM 2391 C CA . MET A 1 350 ? -33.214 -18.687 5.050 1.00 13.39 370 MET A CA 1
ATOM 2392 C C . MET A 1 350 ? -34.198 -19.849 5.253 1.00 13.17 370 MET A C 1
ATOM 2393 O O . MET A 1 350 ? -33.856 -20.995 4.964 1.00 13.38 370 MET A O 1
ATOM 2398 N N . ASP A 1 351 ? -35.416 -19.558 5.707 1.00 12.90 371 ASP A N 1
ATOM 2399 C CA . ASP A 1 351 ? -36.436 -20.583 5.933 1.00 12.69 371 ASP A CA 1
ATOM 2400 C C . ASP A 1 351 ? -37.303 -20.898 4.711 1.00 12.27 371 ASP A C 1
ATOM 2401 O O . ASP A 1 351 ? -38.175 -21.762 4.798 1.00 12.20 371 ASP A O 1
ATOM 2406 N N . PHE A 1 352 ? -37.068 -20.211 3.592 1.00 11.80 372 PHE A N 1
ATOM 2407 C CA . PHE A 1 352 ? -37.893 -20.347 2.388 1.00 11.51 372 PHE A CA 1
ATOM 2408 C C . PHE A 1 352 ? -37.202 -21.167 1.308 1.00 11.31 372 PHE A C 1
ATOM 2409 O O . PHE A 1 352 ? -35.973 -21.176 1.203 1.00 11.03 372 PHE A O 1
ATOM 2417 N N . SER A 1 353 ? -38.004 -21.840 0.490 1.00 11.20 373 SER A N 1
ATOM 2418 C CA . SER A 1 353 ? -37.506 -22.490 -0.723 1.00 11.13 373 SER A CA 1
ATOM 2419 C C . SER A 1 353 ? -38.608 -22.525 -1.761 1.00 11.12 373 SER A C 1
ATOM 2420 O O . SER A 1 353 ? -39.792 -22.503 -1.408 1.00 11.32 373 SER A O 1
ATOM 2423 N N . PHE A 1 354 ? -38.224 -22.578 -3.035 1.00 10.94 374 PHE A N 1
ATOM 2424 C CA . PHE A 1 354 ? -39.196 -22.678 -4.118 1.00 10.91 374 PHE A CA 1
ATOM 2425 C C . PHE A 1 354 ? -38.527 -23.036 -5.436 1.00 11.09 374 PHE A C 1
ATOM 2426 O O . PHE A 1 354 ? -37.310 -22.896 -5.578 1.00 11.12 374 PHE A O 1
ATOM 2434 N N . TYR A 1 355 ? -39.335 -23.493 -6.392 1.00 11.17 375 TYR A N 1
ATOM 2435 C CA . TYR A 1 355 ? -38.873 -23.751 -7.757 1.00 11.21 375 TYR A CA 1
ATOM 2436 C C . TYR A 1 355 ? -39.344 -22.639 -8.681 1.00 11.42 375 TYR A C 1
ATOM 2437 O O . TYR A 1 355 ? -40.440 -22.112 -8.521 1.00 11.54 375 TYR A O 1
ATOM 2446 N N . ILE A 1 356 ? -38.511 -22.304 -9.655 1.00 11.77 376 ILE A N 1
ATOM 2447 C CA . ILE A 1 356 ? -38.832 -21.318 -10.678 1.00 11.99 376 ILE A CA 1
ATOM 2448 C C . ILE A 1 356 ? -39.342 -22.038 -11.925 1.00 12.32 376 ILE A C 1
ATOM 2449 O O . ILE A 1 356 ? -38.779 -23.047 -12.349 1.00 12.21 376 ILE A O 1
ATOM 2454 N N . ALA A 1 357 ? -40.428 -21.523 -12.491 1.00 12.83 377 ALA A N 1
ATOM 2455 C CA . ALA A 1 357 ? -40.952 -21.999 -13.769 1.00 12.87 377 ALA A CA 1
ATOM 2456 C C . ALA A 1 357 ? -41.158 -20.808 -14.686 1.00 13.11 377 ALA A C 1
ATOM 2457 O O . ALA A 1 357 ? -41.251 -19.674 -14.221 1.00 13.02 377 ALA A O 1
ATOM 2459 N N . PHE A 1 358 ? -41.222 -21.062 -15.988 1.00 13.66 378 PHE A N 1
ATOM 2460 C CA . PHE A 1 358 ? -41.320 -19.979 -16.962 1.00 14.31 378 PHE A CA 1
ATOM 2461 C C . PHE A 1 358 ? -41.931 -20.442 -18.279 1.00 14.85 378 PHE A C 1
ATOM 2462 O O . PHE A 1 358 ? -41.445 -21.394 -18.882 1.00 15.30 378 PHE A O 1
ATOM 2470 N N . ASN A 1 359 ? -42.987 -19.768 -18.729 1.00 15.41 379 ASN A N 1
ATOM 2471 C CA . ASN A 1 359 ? -43.577 -20.069 -20.037 1.00 15.84 379 ASN A CA 1
ATOM 2472 C C . ASN A 1 359 ? -43.780 -18.833 -20.907 1.00 16.17 379 ASN A C 1
ATOM 2473 O O . ASN A 1 359 ? -43.546 -17.709 -20.468 1.00 16.45 379 ASN A O 1
ATOM 2478 N N . ARG A 1 360 ? -44.178 -19.071 -22.154 1.00 16.78 380 ARG A N 1
ATOM 2479 C CA . ARG A 1 360 ? -44.452 -18.021 -23.139 1.00 17.13 380 ARG A CA 1
ATOM 2480 C C . ARG A 1 360 ? -45.650 -17.152 -22.740 1.00 17.29 380 ARG A C 1
ATOM 2481 O O . ARG A 1 360 ? -45.612 -15.937 -22.888 1.00 17.48 380 ARG A O 1
ATOM 2489 N N . ASP A 1 361 ? -46.706 -17.767 -22.221 1.00 17.62 381 ASP A N 1
ATOM 2490 C CA . ASP A 1 361 ? -47.951 -17.039 -21.963 1.00 17.84 381 ASP A CA 1
ATOM 2491 C C . ASP A 1 361 ? -47.827 -16.033 -20.822 1.00 18.05 381 ASP A C 1
ATOM 2492 O O . ASP A 1 361 ? -48.114 -14.849 -21.011 1.00 18.53 381 ASP A O 1
ATOM 2497 N N . THR A 1 362 ? -47.394 -16.501 -19.655 1.00 17.82 382 THR A N 1
ATOM 2498 C CA . THR A 1 362 ? -47.428 -15.690 -18.438 1.00 17.98 382 THR A CA 1
ATOM 2499 C C . THR A 1 362 ? -46.054 -15.441 -17.806 1.00 18.10 382 THR A C 1
ATOM 2500 O O . THR A 1 362 ? -45.960 -14.820 -16.749 1.00 17.88 382 THR A O 1
ATOM 2504 N N . GLY A 1 363 ? -44.992 -15.910 -18.454 1.00 18.38 383 GLY A N 1
ATOM 2505 C CA . GLY A 1 363 ? -43.642 -15.651 -17.979 1.00 18.49 383 GLY A CA 1
ATOM 2506 C C . GLY A 1 363 ? -43.344 -16.405 -16.700 1.00 18.60 383 GLY A C 1
ATOM 2507 O O . GLY A 1 363 ? -43.370 -17.628 -16.684 1.00 18.56 383 GLY A O 1
ATOM 2508 N N . LEU A 1 364 ? -43.086 -15.665 -15.624 1.00 18.84 384 LEU A N 1
ATOM 2509 C CA . LEU A 1 364 ? -42.576 -16.244 -14.376 1.00 19.02 384 LEU A CA 1
ATOM 2510 C C . LEU A 1 364 ? -43.669 -16.936 -13.577 1.00 18.95 384 LEU A C 1
ATOM 2511 O O . LEU A 1 364 ? -44.814 -16.498 -13.573 1.00 19.19 384 LEU A O 1
ATOM 2516 N N . SER A 1 365 ? -43.295 -18.008 -12.891 1.00 18.80 385 SER A N 1
ATOM 2517 C CA . SER A 1 365 ? -44.201 -18.720 -12.000 1.00 18.55 385 SER A CA 1
ATOM 2518 C C . SER A 1 365 ? -43.380 -19.407 -10.916 1.00 18.12 385 SER A C 1
ATOM 2519 O O . SER A 1 365 ? -42.219 -19.753 -11.149 1.00 18.27 385 SER A O 1
ATOM 2522 N N . LEU A 1 366 ? -43.969 -19.578 -9.734 1.00 17.62 386 LEU A N 1
ATOM 2523 C CA . LEU A 1 366 ? -43.305 -20.256 -8.612 1.00 17.22 386 LEU A CA 1
ATOM 2524 C C . LEU A 1 366 ? -44.075 -21.514 -8.225 1.00 16.86 386 LEU A C 1
ATOM 2525 O O . LEU A 1 366 ? -45.307 -21.511 -8.207 1.00 16.85 386 LEU A O 1
ATOM 2530 N N . PHE A 1 367 ? -43.345 -22.579 -7.904 1.00 16.43 387 PHE A N 1
ATOM 2531 C CA . PHE A 1 367 ? -43.944 -23.844 -7.488 1.00 16.23 387 PHE A CA 1
ATOM 2532 C C . PHE A 1 367 ? -43.323 -24.361 -6.195 1.00 16.11 387 PHE A C 1
ATOM 2533 O O . PHE A 1 367 ? -42.168 -24.093 -5.893 1.00 16.19 387 PHE A O 1
ATOM 2541 N N . ASP A 1 368 ? -44.107 -25.122 -5.446 1.00 16.21 388 ASP A N 1
ATOM 2542 C CA . ASP A 1 368 ? -43.654 -25.769 -4.223 1.00 16.15 388 ASP A CA 1
ATOM 2543 C C . ASP A 1 368 ? -42.944 -24.784 -3.294 1.00 16.06 388 ASP A C 1
ATOM 2544 O O . ASP A 1 368 ? -41.846 -25.058 -2.814 1.00 16.44 388 ASP A O 1
ATOM 2549 N N . ILE A 1 369 ? -43.576 -23.637 -3.053 1.00 15.71 389 ILE A N 1
ATOM 2550 C CA . ILE A 1 369 ? -43.055 -22.657 -2.109 1.00 15.78 389 ILE A CA 1
ATOM 2551 C C . ILE A 1 369 ? -43.211 -23.233 -0.703 1.00 15.97 389 ILE A C 1
ATOM 2552 O O . ILE A 1 369 ? -44.332 -23.458 -0.260 1.00 15.96 389 ILE A O 1
ATOM 2557 N N . LYS A 1 370 ? -42.096 -23.486 -0.019 1.00 16.31 390 LYS A N 1
ATOM 2558 C CA . LYS A 1 370 ? -42.128 -24.045 1.342 1.00 16.95 390 LYS A CA 1
ATOM 2559 C C . LYS A 1 370 ? -41.599 -23.044 2.368 1.00 17.00 390 LYS A C 1
ATOM 2560 O O . LYS A 1 370 ? -40.804 -22.175 2.034 1.00 17.16 390 LYS A O 1
ATOM 2566 N N . TYR A 1 371 ? -42.061 -23.174 3.612 1.00 17.16 391 TYR A N 1
ATOM 2567 C CA . TYR A 1 371 ? -41.585 -22.357 4.728 1.00 17.16 391 TYR A CA 1
ATOM 2568 C C . TYR A 1 371 ? -41.321 -23.258 5.934 1.00 17.40 391 TYR A C 1
ATOM 2569 O O . TYR A 1 371 ? -42.197 -24.027 6.334 1.00 17.35 391 TYR A O 1
ATOM 2578 N N . LYS A 1 372 ? -40.123 -23.150 6.509 1.00 17.50 392 LYS A N 1
ATOM 2579 C CA . LYS A 1 372 ? -39.676 -24.030 7.597 1.00 17.88 392 LYS A CA 1
ATOM 2580 C C . LYS A 1 372 ? -39.935 -25.504 7.272 1.00 18.06 392 LYS A C 1
ATOM 2581 O O . LYS A 1 372 ? -40.470 -26.264 8.091 1.00 18.06 392 LYS A O 1
ATOM 2587 N N . GLY A 1 373 ? -39.566 -25.889 6.052 1.00 18.32 393 GLY A N 1
ATOM 2588 C CA . GLY A 1 373 ? -39.684 -27.275 5.598 1.00 18.45 393 GLY A CA 1
ATOM 2589 C C . GLY A 1 373 ? -41.087 -27.742 5.248 1.00 18.31 393 GLY A C 1
ATOM 2590 O O . GLY A 1 373 ? -41.275 -28.903 4.887 1.00 18.80 393 GLY A O 1
ATOM 2591 N N . GLN A 1 374 ? -42.064 -26.844 5.326 1.00 18.00 394 GLN A N 1
ATOM 2592 C CA . GLN A 1 374 ? -43.470 -27.184 5.108 1.00 17.92 394 GLN A CA 1
ATOM 2593 C C . GLN A 1 374 ? -44.048 -26.338 3.962 1.00 17.21 394 GLN A C 1
ATOM 2594 O O . GLN A 1 374 ? -43.818 -25.132 3.894 1.00 17.22 394 GLN A O 1
ATOM 2600 N N . ARG A 1 375 ? -44.789 -26.976 3.062 1.00 16.52 395 ARG A N 1
ATOM 2601 C CA . ARG A 1 375 ? -45.371 -26.284 1.916 1.00 15.92 395 ARG A CA 1
ATOM 2602 C C . ARG A 1 375 ? -46.488 -25.337 2.367 1.00 15.38 395 ARG A C 1
ATOM 2603 O O . ARG A 1 375 ? -47.304 -25.697 3.214 1.00 15.01 395 ARG A O 1
ATOM 2611 N N . VAL A 1 376 ? -46.503 -24.128 1.805 1.00 14.78 396 VAL A N 1
ATOM 2612 C CA . VAL A 1 376 ? -47.615 -23.192 2.002 1.00 14.35 396 VAL A CA 1
ATOM 2613 C C . VAL A 1 376 ? -48.343 -22.903 0.686 1.00 13.93 396 VAL A C 1
ATOM 2614 O O . VAL A 1 376 ? -49.540 -22.648 0.695 1.00 13.76 396 VAL A O 1
ATOM 2618 N N . LEU A 1 377 ? -47.621 -22.951 -0.433 1.00 13.62 397 LEU A N 1
ATOM 2619 C CA . LEU A 1 377 ? -48.205 -22.759 -1.761 1.00 13.36 397 LEU A CA 1
ATOM 2620 C C . LEU A 1 377 ? -47.621 -23.759 -2.757 1.00 13.18 397 LEU A C 1
ATOM 2621 O O . LEU A 1 377 ? -46.406 -23.811 -2.957 1.00 12.95 397 LEU A O 1
ATOM 2626 N N . TYR A 1 378 ? -48.485 -24.563 -3.370 1.00 13.19 398 TYR A N 1
ATOM 2627 C CA . TYR A 1 378 ? -48.059 -25.461 -4.443 1.00 13.24 398 TYR A CA 1
ATOM 2628 C C . TYR A 1 378 ? -47.668 -24.657 -5.680 1.00 13.12 398 TYR A C 1
ATOM 2629 O O . TYR A 1 378 ? -46.735 -25.023 -6.387 1.00 12.85 398 TYR A O 1
ATOM 2638 N N . GLU A 1 379 ? -48.391 -23.568 -5.929 1.00 13.16 399 GLU A N 1
ATOM 2639 C CA . GLU A 1 379 ? -48.226 -22.777 -7.142 1.00 13.41 399 GLU A CA 1
ATOM 2640 C C . GLU A 1 379 ? -48.634 -21.317 -6.910 1.00 13.06 399 GLU A C 1
ATOM 2641 O O . GLU A 1 379 ? -49.664 -21.048 -6.290 1.00 13.10 399 GLU A O 1
ATOM 2647 N N . LEU A 1 380 ? -47.804 -20.395 -7.399 1.00 12.83 400 LEU A N 1
ATOM 2648 C CA . LEU A 1 380 ? -48.078 -18.955 -7.381 1.00 12.58 400 LEU A CA 1
ATOM 2649 C C . LEU A 1 380 ? -47.598 -18.378 -8.711 1.00 12.54 400 LEU A C 1
ATOM 2650 O O . LEU A 1 380 ? -46.450 -18.574 -9.088 1.00 12.48 400 LEU A O 1
ATOM 2655 N N . GLY A 1 381 ? -48.463 -17.688 -9.440 1.00 12.55 401 GLY A N 1
ATOM 2656 C CA . GLY A 1 381 ? -48.046 -17.166 -10.743 1.00 12.74 401 GLY A CA 1
ATOM 2657 C C . GLY A 1 381 ? -49.050 -16.300 -11.466 1.00 12.58 401 GLY A C 1
ATOM 2658 O O . GLY A 1 381 ? -50.253 -16.443 -11.283 1.00 12.60 401 GLY A O 1
ATOM 2659 N N . LEU A 1 382 ? -48.539 -15.388 -12.286 1.00 12.84 402 LEU A N 1
ATOM 2660 C CA . LEU A 1 382 ? -49.381 -14.558 -13.150 1.00 12.84 402 LEU A CA 1
ATOM 2661 C C . LEU A 1 382 ? -50.228 -15.443 -14.068 1.00 13.11 402 LEU A C 1
ATOM 2662 O O . LEU A 1 382 ? -49.762 -16.463 -14.583 1.00 13.04 402 LEU A O 1
ATOM 2667 N N . GLN A 1 383 ? -51.483 -15.056 -14.242 1.00 13.43 403 GLN A N 1
ATOM 2668 C CA . GLN A 1 383 ? -52.419 -15.818 -15.055 1.00 13.66 403 GLN A CA 1
ATOM 2669 C C . GLN A 1 383 ? -52.838 -15.068 -16.312 1.00 13.79 403 GLN A C 1
ATOM 2670 O O . GLN A 1 383 ? -52.952 -15.670 -17.378 1.00 13.90 403 GLN A O 1
ATOM 2676 N N . GLU A 1 384 ? -53.070 -13.762 -16.175 1.00 13.79 404 GLU A N 1
ATOM 2677 C CA . GLU A 1 384 ? -53.378 -12.899 -17.312 1.00 13.87 404 GLU A CA 1
ATOM 2678 C C . GLU A 1 384 ? -53.317 -11.433 -16.866 1.00 13.59 404 GLU A C 1
ATOM 2679 O O . GLU A 1 384 ? -53.429 -11.136 -15.673 1.00 13.11 404 GLU A O 1
ATOM 2685 N N . ALA A 1 385 ? -53.127 -10.529 -17.824 1.00 13.42 405 ALA A N 1
ATOM 2686 C CA . ALA A 1 385 ? -53.176 -9.089 -17.557 1.00 13.46 405 ALA A CA 1
ATOM 2687 C C . ALA A 1 385 ? -54.209 -8.444 -18.464 1.00 13.48 405 ALA A C 1
ATOM 2688 O O . ALA A 1 385 ? -54.181 -8.642 -19.679 1.00 13.52 405 ALA A O 1
ATOM 2690 N N . LEU A 1 386 ? -55.114 -7.671 -17.873 1.00 13.44 406 LEU A N 1
ATOM 2691 C CA . LEU A 1 386 ? -56.121 -6.952 -18.636 1.00 13.34 406 LEU A CA 1
ATOM 2692 C C . LEU A 1 386 ? -55.767 -5.471 -18.694 1.00 13.64 406 LEU A C 1
ATOM 2693 O O . LEU A 1 386 ? -55.351 -4.891 -17.690 1.00 13.54 406 LEU A O 1
ATOM 2698 N N . ALA A 1 387 ? -55.912 -4.881 -19.881 1.00 13.83 407 ALA A N 1
ATOM 2699 C CA . ALA A 1 387 ? -55.840 -3.435 -20.061 1.00 13.99 407 ALA A CA 1
ATOM 2700 C C . ALA A 1 387 ? -57.120 -2.986 -20.758 1.00 14.20 407 ALA A C 1
ATOM 2701 O O . ALA A 1 387 ? -57.197 -2.960 -21.994 1.00 14.12 407 ALA A O 1
ATOM 2703 N N . HIS A 1 388 ? -58.124 -2.647 -19.951 1.00 14.32 408 HIS A N 1
ATOM 2704 C CA . HIS A 1 388 ? -59.453 -2.301 -20.448 1.00 14.28 408 HIS A CA 1
ATOM 2705 C C . HIS A 1 388 ? -59.592 -0.789 -20.536 1.00 14.18 408 HIS A C 1
ATOM 2706 O O . HIS A 1 388 ? -59.537 -0.104 -19.525 1.00 14.31 408 HIS A O 1
ATOM 2713 N N . TYR A 1 389 ? -59.775 -0.279 -21.749 1.00 14.14 409 TYR A N 1
ATOM 2714 C CA . TYR A 1 389 ? -59.890 1.162 -21.987 1.00 14.01 409 TYR A CA 1
ATOM 2715 C C . TYR A 1 389 ? -61.345 1.622 -22.151 1.00 14.30 409 TYR A C 1
ATOM 2716 O O . TYR A 1 389 ? -62.274 0.815 -22.190 1.00 13.89 409 TYR A O 1
ATOM 2725 N N . ALA A 1 390 ? -61.514 2.940 -22.228 1.00 14.86 410 ALA A N 1
ATOM 2726 C CA . ALA A 1 390 ? -62.804 3.566 -22.501 1.00 15.21 410 ALA A CA 1
ATOM 2727 C C . ALA A 1 390 ? -62.528 4.925 -23.111 1.00 15.67 410 ALA A C 1
ATOM 2728 O O . ALA A 1 390 ? -61.501 5.540 -22.808 1.00 16.13 410 ALA A O 1
ATOM 2730 N N . ALA A 1 391 ? -63.433 5.390 -23.969 1.00 15.90 411 ALA A N 1
ATOM 2731 C CA . ALA A 1 391 ? -63.263 6.676 -24.638 1.00 15.99 411 ALA A CA 1
ATOM 2732 C C . ALA A 1 391 ? -64.510 7.055 -25.421 1.00 16.31 411 ALA A C 1
ATOM 2733 O O . ALA A 1 391 ? -65.414 6.242 -25.592 1.00 16.14 411 ALA A O 1
ATOM 2735 N N . ASN A 1 392 ? -64.545 8.294 -25.900 1.00 16.71 412 ASN A N 1
ATOM 2736 C CA . ASN A 1 392 ? -65.611 8.745 -26.783 1.00 17.28 412 ASN A CA 1
ATOM 2737 C C . ASN A 1 392 ? -65.320 8.394 -28.245 1.00 17.67 412 ASN A C 1
ATOM 2738 O O . ASN A 1 392 ? -66.116 8.713 -29.120 1.00 17.99 412 ASN A O 1
ATOM 2743 N N . ASP A 1 393 ? -64.183 7.748 -28.511 1.00 18.09 413 ASP A N 1
ATOM 2744 C CA . ASP A 1 393 ? -63.848 7.277 -29.853 1.00 18.40 413 ASP A CA 1
ATOM 2745 C C . ASP A 1 393 ? -63.901 5.746 -29.881 1.00 18.68 413 ASP A C 1
ATOM 2746 O O . ASP A 1 393 ? -63.757 5.115 -28.844 1.00 19.28 413 ASP A O 1
ATOM 2751 N N . PRO A 1 394 ? -64.126 5.145 -31.063 1.00 18.81 414 PRO A N 1
ATOM 2752 C CA . PRO A 1 394 ? -64.377 3.706 -31.137 1.00 18.83 414 PRO A CA 1
ATOM 2753 C C . PRO A 1 394 ? -63.154 2.815 -30.943 1.00 18.76 414 PRO A C 1
ATOM 2754 O O . PRO A 1 394 ? -63.297 1.669 -30.519 1.00 18.90 414 PRO A O 1
ATOM 2758 N N . VAL A 1 395 ? -61.970 3.312 -31.279 1.00 18.53 415 VAL A N 1
ATOM 2759 C CA . VAL A 1 395 ? -60.761 2.516 -31.123 1.00 18.39 415 VAL A CA 1
ATOM 2760 C C . VAL A 1 395 ? -60.436 2.345 -29.637 1.00 18.34 415 VAL A C 1
ATOM 2761 O O . VAL A 1 395 ? -60.357 1.216 -29.134 1.00 18.37 415 VAL A O 1
ATOM 2765 N N . GLN A 1 396 ? -60.272 3.462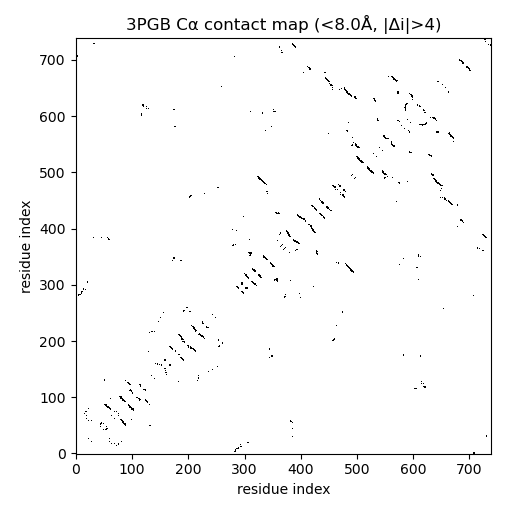 -28.939 1.00 18.10 416 GLN A N 1
ATOM 2766 C CA . GLN A 1 396 ? -59.974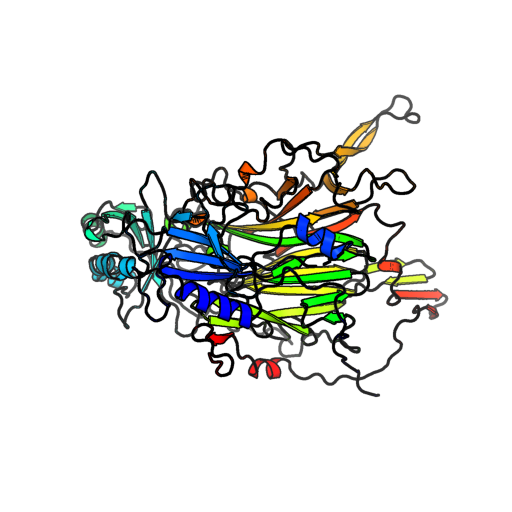 3.432 -27.508 1.00 18.09 416 GLN A CA 1
ATOM 2767 C C . GLN A 1 396 ? -61.111 2.860 -26.687 1.00 17.79 416 GLN A C 1
ATOM 2768 O O . GLN A 1 396 ? -60.863 2.209 -25.671 1.00 17.61 416 GLN A O 1
ATOM 2774 N N . SER A 1 397 ? -62.348 3.093 -27.121 1.00 17.52 417 SER A N 1
ATOM 2775 C CA . SER A 1 397 ? -63.514 2.498 -26.457 1.00 17.36 417 SER A CA 1
ATOM 2776 C C . SER A 1 397 ? -63.477 0.969 -26.501 1.00 17.20 417 SER A C 1
ATOM 2777 O O . SER A 1 397 ? -63.922 0.306 -25.574 1.00 17.27 417 SER A O 1
ATOM 2780 N N . SER A 1 398 ? -62.925 0.422 -27.575 1.00 17.24 418 SER A N 1
ATOM 2781 C CA . SER A 1 398 ? -62.978 -1.013 -27.831 1.00 17.10 418 SER A CA 1
ATOM 2782 C C . SER A 1 398 ? -61.771 -1.789 -27.329 1.00 17.02 418 SER A C 1
ATOM 2783 O O . SER A 1 398 ? -61.817 -3.014 -27.304 1.00 17.46 418 SER A O 1
ATOM 2786 N N . VAL A 1 399 ? -60.686 -1.111 -26.954 1.00 16.76 419 VAL A N 1
ATOM 2787 C CA . VAL A 1 399 ? -59.481 -1.828 -26.525 1.00 16.43 419 VAL A CA 1
ATOM 2788 C C . VAL A 1 399 ? -59.685 -2.508 -25.169 1.00 16.19 419 VAL A C 1
ATOM 2789 O O . VAL A 1 399 ? -60.068 -1.873 -24.185 1.00 16.22 419 VAL A O 1
ATOM 2793 N N . ALA A 1 400 ? -59.452 -3.814 -25.148 1.00 15.96 420 ALA A N 1
ATOM 2794 C CA . ALA A 1 400 ? -59.421 -4.591 -23.918 1.00 15.69 420 ALA A CA 1
ATOM 2795 C C . ALA A 1 400 ? -58.338 -5.657 -24.073 1.00 15.49 420 ALA A C 1
ATOM 2796 O O . ALA A 1 400 ? -58.628 -6.816 -24.349 1.00 15.12 420 ALA A O 1
ATOM 2798 N N . TYR A 1 401 ? -57.084 -5.234 -23.916 1.00 15.53 421 TYR A N 1
ATOM 2799 C CA . TYR A 1 401 ? -55.938 -6.122 -24.094 1.00 15.57 421 TYR A CA 1
ATOM 2800 C C . TYR A 1 401 ? -55.940 -7.253 -23.073 1.00 15.66 421 TYR A C 1
ATOM 2801 O O . TYR A 1 401 ? -56.183 -7.038 -21.888 1.00 15.67 421 TYR A O 1
ATOM 2810 N N . LEU A 1 402 ? -55.681 -8.457 -23.565 1.00 15.94 422 LEU A N 1
ATOM 2811 C CA . LEU A 1 402 ? -55.410 -9.613 -22.741 1.00 16.27 422 LEU A CA 1
ATOM 2812 C C . LEU A 1 402 ? -54.012 -10.061 -23.143 1.00 16.64 422 LEU A C 1
ATOM 2813 O O . LEU A 1 402 ? -53.827 -10.673 -24.195 1.00 16.95 422 LEU A O 1
ATOM 2818 N N . ASP A 1 403 ? -53.032 -9.732 -22.303 1.00 16.94 423 ASP A N 1
ATOM 2819 C CA . ASP A 1 403 ? -51.621 -9.736 -22.709 1.00 17.10 423 ASP A CA 1
ATOM 2820 C C . ASP A 1 403 ? -50.984 -11.098 -22.990 1.00 17.08 423 ASP A C 1
ATOM 2821 O O . ASP A 1 403 ? -49.968 -11.161 -23.677 1.00 16.76 423 ASP A O 1
ATOM 2826 N N . SER A 1 404 ? -51.557 -12.182 -22.476 1.00 17.22 424 SER A N 1
ATOM 2827 C CA . SER A 1 404 ? -50.972 -13.500 -22.716 1.00 17.36 424 SER A CA 1
ATOM 2828 C C . SER A 1 404 ? -51.113 -13.921 -24.182 1.00 17.35 424 SER A C 1
ATOM 2829 O O . SER A 1 404 ? -50.434 -14.841 -24.625 1.00 17.63 424 SER A O 1
ATOM 2832 N N . TYR A 1 405 ? -51.987 -13.248 -24.927 1.00 17.35 425 TYR A N 1
ATOM 2833 C CA . TYR A 1 405 ? -52.050 -13.399 -26.383 1.00 17.17 425 TYR A CA 1
ATOM 2834 C C . TYR A 1 405 ? -50.693 -13.049 -26.997 1.00 17.01 425 TYR A C 1
ATOM 2835 O O . TYR A 1 405 ? -50.177 -13.780 -27.843 1.00 17.09 425 TYR A O 1
ATOM 2844 N N . TYR A 1 406 ? -50.120 -11.931 -26.564 1.00 16.80 426 TYR A N 1
ATOM 2845 C CA . TYR A 1 406 ? -48.802 -11.512 -27.028 1.00 16.58 426 TYR A CA 1
ATOM 2846 C C . TYR A 1 406 ? -47.736 -12.308 -26.290 1.00 16.57 426 TYR A C 1
ATOM 2847 O O . TYR A 1 406 ? -46.702 -12.664 -26.871 1.00 16.26 426 TYR A O 1
ATOM 2856 N N . GLY A 1 407 ? -48.017 -12.594 -25.015 1.00 16.51 427 GLY A N 1
ATOM 2857 C CA . GLY A 1 407 ? -47.136 -13.375 -24.154 1.00 16.61 427 GLY A CA 1
ATOM 2858 C C . GLY A 1 407 ? -46.219 -12.503 -23.316 1.00 16.64 427 GLY A C 1
ATOM 2859 O O . GLY A 1 407 ? -45.639 -11.560 -23.823 1.00 16.58 427 GLY A O 1
ATOM 2860 N N . PHE A 1 408 ? -46.085 -12.822 -22.031 1.00 16.99 428 PHE A N 1
ATOM 2861 C CA . PHE A 1 408 ? -45.099 -12.167 -21.162 1.00 17.29 428 PHE A CA 1
ATOM 2862 C C . PHE A 1 408 ? -43.676 -12.704 -21.380 1.00 17.67 428 PHE A C 1
ATOM 2863 O O . PHE A 1 408 ? -42.706 -11.952 -21.314 1.00 17.82 428 PHE A O 1
ATOM 2871 N N . GLY A 1 409 ? -43.559 -14.004 -21.633 1.00 18.20 429 GLY A N 1
ATOM 2872 C CA . GLY A 1 409 ? -42.264 -14.660 -21.821 1.00 18.52 429 GLY A CA 1
ATOM 2873 C C . GLY A 1 409 ? -41.390 -14.162 -22.967 1.00 18.93 429 GLY A C 1
ATOM 2874 O O . GLY A 1 409 ? -40.168 -14.102 -22.823 1.00 19.40 429 GLY A O 1
ATOM 2875 N N . PRO A 1 410 ? -41.993 -13.831 -24.123 1.00 19.30 430 PRO A N 1
ATOM 2876 C CA . PRO A 1 410 ? -41.197 -13.320 -25.247 1.00 19.51 430 PRO A CA 1
ATOM 2877 C C . PRO A 1 410 ? -40.587 -11.936 -25.012 1.00 19.79 430 PRO A C 1
ATOM 2878 O O . PRO A 1 410 ? -39.571 -11.591 -25.626 1.00 19.93 430 PRO A O 1
ATOM 2882 N N . TYR A 1 411 ? -41.216 -11.146 -24.148 1.00 19.98 431 TYR A N 1
ATOM 2883 C CA . TYR A 1 411 ? -40.779 -9.778 -23.901 1.00 20.16 431 TYR A CA 1
ATOM 2884 C C . TYR A 1 411 ? -40.216 -9.601 -22.494 1.00 20.01 431 TYR A C 1
ATOM 2885 O O . TYR A 1 411 ? -40.201 -8.496 -21.966 1.00 19.92 431 TYR A O 1
ATOM 2894 N N . ALA A 1 412 ? -39.744 -10.693 -21.901 1.00 20.05 432 ALA A N 1
ATOM 2895 C CA . ALA A 1 412 ? -39.028 -10.634 -20.629 1.00 20.15 432 ALA A CA 1
ATOM 2896 C C . ALA A 1 412 ? -37.539 -10.375 -20.907 1.00 20.19 432 ALA A C 1
ATOM 2897 O O . ALA A 1 412 ? -36.693 -11.229 -20.650 1.00 20.04 432 ALA A O 1
ATOM 2899 N N . PHE A 1 413 ? -37.237 -9.186 -21.427 1.00 20.23 433 PHE A N 1
ATOM 2900 C CA . PHE A 1 413 ? -35.900 -8.851 -21.910 1.00 20.44 433 PHE A CA 1
ATOM 2901 C C . PHE A 1 413 ? -34.853 -8.798 -20.796 1.00 20.25 433 PHE A C 1
ATOM 2902 O O . PHE A 1 413 ? -35.182 -8.796 -19.616 1.00 20.02 433 PHE A O 1
ATOM 2910 N N . GLU A 1 414 ? -33.584 -8.753 -21.191 1.00 20.20 434 GLU A N 1
ATOM 2911 C CA . GLU A 1 414 ? -32.482 -8.639 -20.236 1.00 20.10 434 GLU A CA 1
ATOM 2912 C C . GLU A 1 414 ? -32.640 -7.353 -19.420 1.00 19.75 434 GLU A C 1
ATOM 2913 O O . GLU A 1 414 ? -33.015 -6.315 -19.957 1.00 19.70 434 GLU A O 1
ATOM 2919 N N . LEU A 1 415 ? -32.365 -7.444 -18.123 1.00 19.50 435 LEU A N 1
ATOM 2920 C CA . LEU A 1 415 ? -32.483 -6.307 -17.210 1.00 19.36 435 LEU A CA 1
ATOM 2921 C C . LEU A 1 415 ? -31.225 -5.444 -17.254 1.00 19.38 435 LEU A C 1
ATOM 2922 O O . LEU A 1 415 ? -30.132 -5.945 -17.524 1.00 19.78 435 LEU A O 1
ATOM 2927 N N . LEU A 1 416 ? -31.374 -4.147 -17.001 1.00 19.28 436 LEU A N 1
ATOM 2928 C CA . LEU A 1 416 ? -30.211 -3.281 -16.840 1.00 19.10 436 LEU A CA 1
ATOM 2929 C C . LEU A 1 416 ? -29.702 -3.454 -15.420 1.00 19.00 436 LEU A C 1
ATOM 2930 O O . LEU A 1 416 ? -30.390 -3.111 -14.457 1.00 18.83 436 LEU A O 1
ATOM 2935 N N . LYS A 1 417 ? -28.496 -3.998 -15.296 1.00 18.93 437 LYS A N 1
ATOM 2936 C CA . LYS A 1 417 ? -27.917 -4.297 -13.990 1.00 18.79 437 LYS A CA 1
ATOM 2937 C C . LYS A 1 417 ? -27.616 -3.012 -13.243 1.00 18.52 437 LYS A C 1
ATOM 2938 O O . LYS A 1 417 ? -27.148 -2.050 -13.832 1.00 18.31 437 LYS A O 1
ATOM 2944 N N . GLY A 1 418 ? -27.923 -3.000 -11.950 1.00 18.53 438 GLY A N 1
ATOM 2945 C CA . GLY A 1 418 ? -27.758 -1.809 -11.122 1.00 18.53 438 GLY A CA 1
ATOM 2946 C C . GLY A 1 418 ? -28.935 -0.846 -11.173 1.00 18.64 438 GLY A C 1
ATOM 2947 O O . GLY A 1 418 ? -29.019 0.061 -10.345 1.00 18.97 438 GLY A O 1
ATOM 2948 N N . TYR A 1 419 ? -29.846 -1.032 -12.133 1.00 18.45 439 TYR A N 1
ATOM 2949 C CA . TYR A 1 419 ? -30.994 -0.146 -12.292 1.00 18.44 439 TYR A CA 1
ATOM 2950 C C . TYR A 1 419 ? -32.306 -0.890 -12.064 1.00 18.19 439 TYR A C 1
ATOM 2951 O O . TYR A 1 419 ? -33.071 -0.537 -11.173 1.00 18.21 439 TYR A O 1
ATOM 2960 N N . ASP A 1 420 ? -32.557 -1.924 -12.859 1.00 18.07 440 ASP A N 1
ATOM 2961 C CA . ASP A 1 420 ? -33.735 -2.769 -12.677 1.00 17.84 440 ASP A CA 1
ATOM 2962 C C . ASP A 1 420 ? -33.652 -3.564 -11.377 1.00 17.94 440 ASP A C 1
ATOM 2963 O O . ASP A 1 420 ? -34.668 -3.792 -10.731 1.00 17.84 440 ASP A O 1
ATOM 2968 N N . CYS A 1 421 ? -32.446 -4.007 -11.022 1.00 17.94 441 CYS A N 1
ATOM 2969 C CA . CYS A 1 421 ? -32.180 -4.647 -9.732 1.00 18.20 441 CYS A CA 1
ATOM 2970 C C . CYS A 1 421 ? -30.843 -4.117 -9.202 1.00 17.95 441 CYS A C 1
ATOM 2971 O O . CYS A 1 421 ? -30.091 -3.499 -9.946 1.00 17.94 441 CYS A O 1
ATOM 2974 N N . PRO A 1 422 ? -30.540 -4.357 -7.916 1.00 17.92 442 PRO A N 1
ATOM 2975 C CA . PRO A 1 422 ? -29.211 -4.024 -7.410 1.00 18.03 442 PRO A CA 1
ATOM 2976 C C . PRO A 1 422 ? -28.079 -4.714 -8.178 1.00 18.20 442 PRO A C 1
ATOM 2977 O O . PRO A 1 422 ? -28.271 -5.788 -8.757 1.00 18.18 442 PRO A O 1
ATOM 2981 N N . SER A 1 423 ? -26.913 -4.079 -8.173 1.00 18.35 443 SER A N 1
ATOM 2982 C CA . SER A 1 423 ? -25.742 -4.539 -8.922 1.00 18.62 443 SER A CA 1
ATOM 2983 C C . SER A 1 423 ? -25.216 -5.919 -8.498 1.00 18.56 443 SER A C 1
ATOM 2984 O O . SER A 1 423 ? -24.678 -6.657 -9.319 1.00 18.46 443 SER A O 1
ATOM 2987 N N . TYR A 1 424 ? -25.373 -6.251 -7.220 1.00 18.84 444 TYR A N 1
ATOM 2988 C CA . TYR A 1 424 ? -24.886 -7.521 -6.660 1.00 19.16 444 TYR A CA 1
ATOM 2989 C C . TYR A 1 424 ? -25.876 -8.686 -6.812 1.00 19.43 444 TYR A C 1
ATOM 2990 O O . TYR A 1 424 ? -25.579 -9.809 -6.391 1.00 19.48 444 TYR A O 1
ATOM 2999 N N . ALA A 1 425 ? -27.049 -8.423 -7.386 1.00 19.57 445 ALA A N 1
ATOM 3000 C CA . ALA A 1 425 ? -28.045 -9.462 -7.624 1.00 19.98 445 ALA A CA 1
ATOM 3001 C C . ALA A 1 425 ? -27.478 -10.577 -8.503 1.00 20.45 445 ALA A C 1
ATOM 3002 O O . ALA A 1 425 ? -26.663 -10.320 -9.387 1.00 20.39 445 ALA A O 1
ATOM 3004 N N . SER A 1 426 ? -27.892 -11.816 -8.247 1.00 21.01 446 SER A N 1
ATOM 3005 C CA . SER A 1 426 ? -27.606 -12.899 -9.180 1.00 21.55 446 SER A CA 1
ATOM 3006 C C . SER A 1 426 ? -28.708 -12.889 -10.236 1.00 21.90 446 SER A C 1
ATOM 3007 O O . SER A 1 426 ? -29.848 -12.537 -9.951 1.00 21.54 446 SER A O 1
ATOM 3010 N N . TYR A 1 427 ? -28.339 -13.240 -11.461 1.00 22.74 447 TYR A N 1
ATOM 3011 C CA . TYR A 1 427 ? -29.216 -13.101 -12.612 1.00 23.26 447 TYR A CA 1
ATOM 3012 C C . TYR A 1 427 ? -29.335 -14.434 -13.320 1.00 23.93 447 TYR A C 1
ATOM 3013 O O . TYR A 1 427 ? -28.325 -15.003 -13.734 1.00 24.37 447 TYR A O 1
ATOM 3022 N N . LEU A 1 428 ? -30.563 -14.931 -13.457 1.00 24.40 448 LEU A N 1
ATOM 3023 C CA . LEU A 1 428 ? -30.821 -16.153 -14.212 1.00 24.64 448 LEU A CA 1
ATOM 3024 C C . LEU A 1 428 ? -31.280 -15.815 -15.626 1.00 24.81 448 LEU A C 1
ATOM 3025 O O . LEU A 1 428 ? -31.663 -14.680 -15.915 1.00 24.70 448 LEU A O 1
ATOM 3030 N N . ASN A 1 429 ? -31.222 -16.814 -16.500 1.00 25.11 449 ASN A N 1
ATOM 3031 C CA . ASN A 1 429 ? -31.759 -16.701 -17.852 1.00 25.39 449 ASN A CA 1
ATOM 3032 C C . ASN A 1 429 ? -33.215 -17.152 -17.903 1.00 25.44 449 ASN A C 1
ATOM 3033 O O . ASN A 1 429 ? -33.708 -17.839 -17.002 1.00 25.45 449 ASN A O 1
ATOM 3038 N N . THR A 1 430 ? -33.897 -16.736 -18.964 1.00 25.44 450 THR A N 1
ATOM 3039 C CA . THR A 1 430 ? -35.166 -17.325 -19.362 1.00 25.50 450 THR A CA 1
ATOM 3040 C C . THR A 1 430 ? -35.146 -17.438 -20.878 1.00 25.69 450 THR A C 1
ATOM 3041 O O . THR A 1 430 ? -34.475 -16.657 -21.552 1.00 25.68 450 THR A O 1
ATOM 3045 N N . SER A 1 431 ? -35.862 -18.418 -21.413 1.00 25.89 451 SER A N 1
ATOM 3046 C CA . SER A 1 431 ? -35.980 -18.566 -22.862 1.00 25.90 451 SER A CA 1
ATOM 3047 C C . SER A 1 431 ? -37.422 -18.788 -23.273 1.00 25.94 451 SER A C 1
ATOM 3048 O O . SER A 1 431 ? -38.286 -19.074 -22.439 1.00 25.71 451 SER A O 1
ATOM 3051 N N . PHE A 1 432 ? -37.675 -18.632 -24.568 1.00 26.11 452 PHE A N 1
ATOM 3052 C CA . PHE A 1 432 ? -38.970 -18.981 -25.136 1.00 26.32 452 PHE A CA 1
ATOM 3053 C C . PHE A 1 432 ? -38.829 -19.475 -26.573 1.00 26.39 452 PHE A C 1
ATOM 3054 O O . PHE A 1 432 ? -37.864 -19.148 -27.270 1.00 26.23 452 PHE A O 1
ATOM 3062 N N . TYR A 1 433 ? -39.802 -20.269 -26.999 1.00 26.51 453 TYR A N 1
ATOM 3063 C CA . TYR A 1 433 ? -39.809 -20.820 -28.340 1.00 26.63 453 TYR A CA 1
ATOM 3064 C C . TYR A 1 433 ? -40.628 -19.921 -29.237 1.00 26.80 453 TYR A C 1
ATOM 3065 O O . TYR A 1 433 ? -41.737 -19.543 -28.876 1.00 26.99 453 TYR A O 1
ATOM 3074 N N . LYS A 1 434 ? -40.078 -19.567 -30.393 1.00 27.05 454 LYS A N 1
ATOM 3075 C CA . LYS A 1 434 ? -40.881 -19.030 -31.489 1.00 27.32 454 LYS A CA 1
ATOM 3076 C C . LYS A 1 434 ? -40.169 -19.221 -32.828 1.00 27.20 454 LYS A C 1
ATOM 3077 O O . LYS A 1 434 ? -38.947 -19.144 -32.905 1.00 27.11 454 LYS A O 1
ATOM 3083 N N . ASP A 1 435 ? -40.948 -19.482 -33.872 1.00 27.17 455 ASP A N 1
ATOM 3084 C CA . ASP A 1 435 ? -40.433 -19.562 -35.237 1.00 27.11 455 ASP A CA 1
ATOM 3085 C C . ASP A 1 435 ? -39.313 -20.596 -35.375 1.00 26.92 455 ASP A C 1
ATOM 3086 O O . ASP A 1 435 ? -38.264 -20.311 -35.939 1.00 26.76 455 ASP A O 1
ATOM 3091 N N . GLU A 1 436 ? -39.559 -21.796 -34.855 1.00 26.90 456 GLU A N 1
ATOM 3092 C CA . GLU A 1 436 ? -38.574 -22.887 -34.850 1.00 26.98 456 GLU A CA 1
ATOM 3093 C C . GLU A 1 436 ? -37.220 -22.453 -34.280 1.00 26.89 456 GLU A C 1
ATOM 3094 O O . GLU A 1 436 ? -36.165 -22.904 -34.739 1.00 27.00 456 GLU A O 1
ATOM 3100 N N . GLU A 1 437 ? -37.264 -21.578 -33.279 1.00 26.72 457 GLU A N 1
ATOM 3101 C CA . GLU A 1 437 ? -36.066 -21.012 -32.668 1.00 26.55 457 GLU A CA 1
ATOM 3102 C C . GLU A 1 437 ? -36.236 -20.967 -31.156 1.00 26.20 457 GLU A C 1
ATOM 3103 O O . GLU A 1 437 ? -37.348 -20.784 -30.662 1.00 26.14 457 GLU A O 1
ATOM 3109 N N . THR A 1 438 ? -35.140 -21.137 -30.423 1.00 25.78 458 THR A N 1
ATOM 3110 C CA . THR A 1 438 ? -35.140 -20.856 -28.997 1.00 25.51 458 THR A CA 1
ATOM 3111 C C . THR A 1 438 ? -34.446 -19.531 -28.791 1.00 25.19 458 THR A C 1
ATOM 3112 O O . THR A 1 438 ? -33.282 -19.360 -29.150 1.00 25.07 458 THR A O 1
ATOM 3116 N N . HIS A 1 439 ? -35.199 -18.587 -28.244 1.00 24.80 459 HIS A N 1
ATOM 3117 C CA . HIS A 1 439 ? -34.698 -17.268 -27.929 1.00 24.43 459 HIS A CA 1
ATOM 3118 C C . HIS A 1 439 ? -34.387 -17.291 -26.445 1.00 23.95 459 HIS A C 1
ATOM 3119 O O . HIS A 1 439 ? -35.248 -17.648 -25.643 1.00 23.70 459 HIS A O 1
ATOM 3126 N N . THR A 1 440 ? -33.153 -16.944 -26.088 1.00 23.53 460 THR A N 1
ATOM 3127 C CA . THR A 1 440 ? -32.752 -16.833 -24.692 1.00 23.06 460 THR A CA 1
ATOM 3128 C C . THR A 1 440 ? -32.578 -15.358 -24.342 1.00 23.04 460 THR A C 1
ATOM 3129 O O . THR A 1 440 ? -31.848 -14.634 -25.021 1.00 22.80 460 THR A O 1
ATOM 3133 N N . HIS A 1 441 ? -33.285 -14.923 -23.301 1.00 22.93 461 HIS A N 1
ATOM 3134 C CA . HIS A 1 441 ? -33.104 -13.600 -22.721 1.00 23.04 461 HIS A CA 1
ATOM 3135 C C . HIS A 1 441 ? -32.095 -13.726 -21.593 1.00 22.86 461 HIS A C 1
ATOM 3136 O O . HIS A 1 441 ? -32.414 -14.244 -20.518 1.00 22.80 461 HIS A O 1
ATOM 3143 N N . VAL A 1 442 ? -30.876 -13.257 -21.843 1.00 22.61 462 VAL A N 1
ATOM 3144 C CA . VAL A 1 442 ? -29.798 -13.392 -20.877 1.00 22.30 462 VAL A CA 1
ATOM 3145 C C . VAL A 1 442 ? -30.066 -12.478 -19.697 1.00 21.93 462 VAL A C 1
ATOM 3146 O O . VAL A 1 442 ? -30.414 -11.324 -19.889 1.00 21.98 462 VAL A O 1
ATOM 3150 N N . ASP A 1 443 ? -29.916 -13.002 -18.484 1.00 21.50 463 ASP A N 1
ATOM 3151 C CA . ASP A 1 443 ? -30.045 -12.199 -17.276 1.00 21.18 463 ASP A CA 1
ATOM 3152 C C . ASP A 1 443 ? -31.338 -11.389 -17.299 1.00 20.93 463 ASP A C 1
ATOM 3153 O O . ASP A 1 443 ? -31.328 -10.153 -17.241 1.00 20.75 463 ASP A O 1
ATOM 3158 N N . SER A 1 444 ? -32.448 -12.113 -17.400 1.00 20.60 464 SER A N 1
ATOM 3159 C CA . SER A 1 444 ? -33.781 -11.519 -17.404 1.00 20.26 464 SER A CA 1
ATOM 3160 C C . SER A 1 444 ? -34.520 -11.731 -16.076 1.00 19.87 464 SER A C 1
ATOM 3161 O O . SER A 1 444 ? -35.448 -10.996 -15.778 1.00 20.21 464 SER A O 1
ATOM 3164 N N . LEU A 1 445 ? -34.130 -12.736 -15.296 1.00 19.21 465 LEU A N 1
ATOM 3165 C CA . LEU A 1 445 ? -34.576 -12.840 -13.904 1.00 18.89 465 LEU A CA 1
ATOM 3166 C C . LEU A 1 445 ? -33.470 -12.292 -13.015 1.00 18.47 465 LEU A C 1
ATOM 3167 O O . LEU A 1 445 ? -32.290 -12.400 -13.354 1.00 18.56 465 LEU A O 1
ATOM 3172 N N . CYS A 1 446 ? -33.840 -11.706 -11.883 1.00 17.69 466 CYS A N 1
ATOM 3173 C CA . CYS A 1 446 ? -32.847 -11.355 -10.880 1.00 17.20 466 CYS A CA 1
ATOM 3174 C C . CYS A 1 446 ? -33.280 -11.806 -9.490 1.00 16.70 466 CYS A C 1
ATOM 3175 O O . CYS A 1 446 ? -34.475 -11.948 -9.199 1.00 16.72 466 CYS A O 1
ATOM 3178 N N . LEU A 1 447 ? -32.282 -12.067 -8.655 1.00 15.91 467 LEU A N 1
ATOM 3179 C CA . LEU A 1 447 ? -32.484 -12.539 -7.299 1.00 15.36 467 LEU A CA 1
ATOM 3180 C C . LEU A 1 447 ? -31.600 -11.684 -6.420 1.00 14.83 467 LEU A C 1
ATOM 3181 O O . LEU A 1 447 ? -30.433 -11.478 -6.746 1.00 14.73 467 LEU A O 1
ATOM 3186 N N . PHE A 1 448 ? -32.133 -11.186 -5.311 1.00 14.26 468 PHE A N 1
ATOM 3187 C CA . PHE A 1 448 ? -31.317 -10.401 -4.404 1.00 14.11 468 PHE A CA 1
ATOM 3188 C C . PHE A 1 448 ? -31.926 -10.209 -3.029 1.00 13.99 468 PHE A C 1
ATOM 3189 O O . PHE A 1 448 ? -33.146 -10.127 -2.871 1.00 13.78 468 PHE A O 1
ATOM 3197 N N . GLU A 1 449 ? -31.044 -10.126 -2.039 1.00 13.95 469 GLU A N 1
ATOM 3198 C CA . GLU A 1 449 ? -31.408 -9.611 -0.729 1.00 14.00 469 GLU A CA 1
ATOM 3199 C C . GLU A 1 449 ? -31.432 -8.082 -0.764 1.00 14.04 469 GLU A C 1
ATOM 3200 O O . GLU A 1 449 ? -30.739 -7.452 -1.566 1.00 13.97 469 GLU A O 1
ATOM 3206 N N . PHE A 1 450 ? -32.229 -7.490 0.113 1.00 14.20 470 PHE A N 1
ATOM 3207 C CA . PHE A 1 450 ? -32.315 -6.040 0.197 1.00 14.58 470 PHE A CA 1
ATOM 3208 C C . PHE A 1 450 ? -32.620 -5.646 1.627 1.00 14.73 470 PHE A C 1
ATOM 3209 O O . PHE A 1 450 ? -33.577 -6.137 2.215 1.00 14.95 470 PHE A O 1
ATOM 3217 N N . ASP A 1 451 ? -31.780 -4.784 2.191 1.00 15.18 471 ASP A N 1
ATOM 3218 C CA . ASP A 1 451 ? -31.990 -4.262 3.538 1.00 15.39 471 ASP A CA 1
ATOM 3219 C C . ASP A 1 451 ? -32.967 -3.100 3.449 1.00 15.53 471 ASP A C 1
ATOM 3220 O O . ASP A 1 451 ? -32.609 -2.027 2.980 1.00 15.28 471 ASP A O 1
ATOM 3225 N N . ALA A 1 452 ? -34.203 -3.330 3.894 1.00 16.04 472 ALA A N 1
ATOM 3226 C CA . ALA A 1 452 ? -35.270 -2.331 3.799 1.00 16.29 472 ALA A CA 1
ATOM 3227 C C . ALA A 1 452 ? -34.879 -1.053 4.514 1.00 16.59 472 ALA A C 1
ATOM 3228 O O . ALA A 1 452 ? -34.145 -1.090 5.505 1.00 16.71 472 ALA A O 1
ATOM 3230 N N . ASP A 1 453 ? -35.383 0.076 4.025 1.00 16.85 473 ASP A N 1
ATOM 3231 C CA . ASP A 1 453 ? -35.082 1.370 4.639 1.00 17.14 473 ASP A CA 1
ATOM 3232 C C . ASP A 1 453 ? -35.677 1.538 6.050 1.00 16.81 473 ASP A C 1
ATOM 3233 O O . ASP A 1 453 ? -35.408 2.538 6.714 1.00 17.11 473 ASP A O 1
ATOM 3238 N N . TYR A 1 454 ? -36.477 0.567 6.493 1.00 16.28 474 TYR A N 1
ATOM 3239 C CA . TYR A 1 454 ? -37.059 0.567 7.836 1.00 15.98 474 TYR A CA 1
ATOM 3240 C C . TYR A 1 454 ? -36.794 -0.790 8.487 1.00 15.51 474 TYR A C 1
ATOM 3241 O O . TYR A 1 454 ? -36.748 -1.800 7.796 1.00 15.23 474 TYR A O 1
ATOM 3250 N N . PRO A 1 455 ? -36.643 -0.823 9.820 1.00 15.24 475 PRO A N 1
ATOM 3251 C CA . PRO A 1 455 ? -36.355 -2.072 10.515 1.00 15.12 475 PRO A CA 1
ATOM 3252 C C . PRO A 1 455 ? -37.575 -2.981 10.581 1.00 15.05 475 PRO A C 1
ATOM 3253 O O . PRO A 1 455 ? -38.691 -2.525 10.366 1.00 14.94 475 PRO A O 1
ATOM 3257 N N . MET A 1 456 ? -37.349 -4.257 10.875 1.00 14.98 476 MET A N 1
ATOM 3258 C CA . MET A 1 456 ? -38.430 -5.228 11.026 1.00 15.01 476 MET A CA 1
ATOM 3259 C C . MET A 1 456 ? -39.248 -4.957 12.298 1.00 14.75 476 MET A C 1
ATOM 3260 O O . MET A 1 456 ? -40.482 -4.976 12.276 1.00 14.70 476 MET A O 1
ATOM 3265 N N . ALA A 1 457 ? -38.549 -4.711 13.402 1.00 14.33 477 ALA A N 1
ATOM 3266 C CA . ALA A 1 457 ? -39.188 -4.543 14.703 1.00 14.17 477 ALA A CA 1
ATOM 3267 C C . ALA A 1 457 ? -38.294 -3.740 15.642 1.00 14.11 477 ALA A C 1
ATOM 3268 O O . ALA A 1 457 ? -37.078 -3.664 15.452 1.00 13.86 477 ALA A O 1
ATOM 3270 N N . ARG A 1 458 ? -38.903 -3.138 16.656 1.00 14.28 478 ARG A N 1
ATOM 3271 C CA . ARG A 1 458 ? -38.150 -2.397 17.655 1.00 14.33 478 ARG A CA 1
ATOM 3272 C C . ARG A 1 458 ? -38.952 -2.249 18.914 1.00 14.42 478 ARG A C 1
ATOM 3273 O O . ARG A 1 458 ? -40.168 -2.423 18.896 1.00 14.21 478 ARG A O 1
ATOM 3281 N N . HIS A 1 459 ? -38.257 -1.920 20.000 1.00 14.66 479 HIS A N 1
ATOM 3282 C CA . HIS A 1 459 ? -38.905 -1.384 21.191 1.00 14.94 479 HIS A CA 1
ATOM 3283 C C . HIS A 1 459 ? -37.926 -0.659 22.106 1.00 15.42 479 HIS A C 1
ATOM 3284 O O . HIS A 1 459 ? -36.879 -1.200 22.452 1.00 15.55 479 HIS A O 1
ATOM 3291 N N . SER A 1 460 ? -38.287 0.556 22.510 1.00 16.09 480 SER A N 1
ATOM 3292 C CA . SER A 1 460 ? -37.447 1.368 23.393 1.00 16.68 480 SER A CA 1
ATOM 3293 C C . SER A 1 460 ? -38.037 1.514 24.796 1.00 17.31 480 SER A C 1
ATOM 3294 O O . SER A 1 460 ? -39.246 1.414 24.991 1.00 17.11 480 SER A O 1
ATOM 3297 N N . THR A 1 461 ? -37.156 1.715 25.773 1.00 18.33 481 THR A N 1
ATOM 3298 C CA . THR A 1 461 ? -37.550 2.089 27.135 1.00 19.07 481 THR A CA 1
ATOM 3299 C C . THR A 1 461 ? -36.572 3.148 27.639 1.00 19.92 481 THR A C 1
ATOM 3300 O O . THR A 1 461 ? -35.634 3.519 26.931 1.00 19.83 481 THR A O 1
ATOM 3304 N N . SER A 1 462 ? -36.780 3.615 28.868 1.00 20.87 482 SER A N 1
ATOM 3305 C CA . SER A 1 462 ? -35.860 4.568 29.499 1.00 21.63 482 SER A CA 1
ATOM 3306 C C . SER A 1 462 ? -34.498 3.942 29.835 1.00 21.95 482 SER A C 1
ATOM 3307 O O . SER A 1 462 ? -33.564 4.660 30.187 1.00 22.16 482 SER A O 1
ATOM 3310 N N . GLU A 1 463 ? -34.395 2.615 29.726 1.00 22.38 483 GLU A N 1
ATOM 3311 C CA . GLU A 1 463 ? -33.200 1.865 30.141 1.00 22.49 483 GLU A CA 1
ATOM 3312 C C . GLU A 1 463 ? -32.521 1.064 29.021 1.00 22.13 483 GLU A C 1
ATOM 3313 O O . GLU A 1 463 ? -31.330 0.770 29.116 1.00 22.04 483 GLU A O 1
ATOM 3319 N N . PHE A 1 464 ? -33.264 0.700 27.974 1.00 21.73 484 PHE A N 1
ATOM 3320 C CA . PHE A 1 464 ? -32.678 -0.010 26.838 1.00 21.41 484 PHE A CA 1
ATOM 3321 C C . PHE A 1 464 ? -33.464 0.164 25.550 1.00 20.85 484 PHE A C 1
ATOM 3322 O O . PHE A 1 464 ? -34.638 0.525 25.559 1.00 20.78 484 PHE A O 1
ATOM 3330 N N . VAL A 1 465 ? -32.797 -0.105 24.436 1.00 20.30 485 VAL A N 1
ATOM 3331 C CA . VAL A 1 465 ? -33.441 -0.087 23.130 1.00 19.89 485 VAL A CA 1
ATOM 3332 C C . VAL A 1 465 ? -33.046 -1.340 22.367 1.00 19.54 485 VAL A C 1
ATOM 3333 O O . VAL A 1 465 ? -31.922 -1.819 22.489 1.00 19.47 485 VAL A O 1
ATOM 3337 N N . SER A 1 466 ? -33.976 -1.884 21.595 1.00 19.26 486 SER A N 1
ATOM 3338 C CA . SER A 1 466 ? -33.674 -3.031 20.756 1.00 19.15 486 SER A CA 1
ATOM 3339 C C . SER A 1 466 ? -34.296 -2.853 19.383 1.00 18.92 486 SER A C 1
ATOM 3340 O O . SER A 1 466 ? -35.355 -2.230 19.254 1.00 18.84 486 SER A O 1
ATOM 3343 N N . VAL A 1 467 ? -33.622 -3.391 18.365 1.00 18.45 487 VAL A N 1
ATOM 3344 C CA . VAL A 1 467 ? -34.089 -3.307 16.980 1.00 18.17 487 VAL A CA 1
ATOM 3345 C C . VAL A 1 467 ? -33.669 -4.533 16.163 1.00 17.77 487 VAL A C 1
ATOM 3346 O O . VAL A 1 467 ? -32.591 -5.090 16.385 1.00 17.65 487 VAL A O 1
ATOM 3350 N N . THR A 1 468 ? -34.538 -4.949 15.241 1.00 17.37 488 THR A N 1
ATOM 3351 C CA . THR A 1 468 ? -34.250 -6.028 14.295 1.00 17.27 488 THR A CA 1
ATOM 3352 C C . THR A 1 468 ? -34.281 -5.457 12.882 1.00 17.24 488 THR A C 1
ATOM 3353 O O . THR A 1 468 ? -35.198 -4.709 12.532 1.00 17.12 488 THR A O 1
ATOM 3357 N N . LYS A 1 469 ? -33.284 -5.803 12.073 1.00 17.06 489 LYS A N 1
ATOM 3358 C CA . LYS A 1 469 ? -33.235 -5.330 10.696 1.00 17.11 489 LYS A CA 1
ATOM 3359 C C . LYS A 1 469 ? -34.282 -6.040 9.852 1.00 16.75 489 LYS A C 1
ATOM 3360 O O . LYS A 1 469 ? -34.682 -7.156 10.167 1.00 17.00 489 LYS A O 1
ATOM 3366 N N . ASN A 1 470 ? -34.723 -5.380 8.787 1.00 16.39 490 ASN A N 1
ATOM 3367 C CA . ASN A 1 470 ? -35.653 -5.969 7.826 1.00 16.26 490 ASN A CA 1
ATOM 3368 C C . ASN A 1 470 ? -34.905 -6.322 6.543 1.00 15.98 490 ASN A C 1
ATOM 3369 O O . ASN A 1 470 ? -34.878 -5.544 5.576 1.00 16.10 490 ASN A O 1
ATOM 3374 N N . VAL A 1 471 ? -34.284 -7.497 6.547 1.00 15.60 491 VAL A N 1
ATOM 3375 C CA . VAL A 1 471 ? -33.602 -8.007 5.367 1.00 15.48 491 VAL A CA 1
ATOM 3376 C C . VAL A 1 471 ? -34.513 -9.015 4.675 1.00 15.32 491 VAL A C 1
ATOM 3377 O O . VAL A 1 471 ? -34.930 -10.000 5.293 1.00 15.45 491 VAL A O 1
ATOM 3381 N N . TYR A 1 472 ? -34.830 -8.756 3.407 1.00 14.86 492 TYR A N 1
ATOM 3382 C CA . TYR A 1 472 ? -35.765 -9.589 2.655 1.00 14.73 492 TYR A CA 1
ATOM 3383 C C . TYR A 1 472 ? -35.220 -10.007 1.286 1.00 14.65 492 TYR A C 1
ATOM 3384 O O . TYR A 1 472 ? -34.310 -9.369 0.754 1.00 14.34 492 TYR A O 1
ATOM 3393 N N . PHE A 1 473 ? -35.800 -11.073 0.730 1.00 14.40 493 PHE A N 1
ATOM 3394 C CA . PHE A 1 473 ? -35.378 -11.641 -0.555 1.00 14.50 493 PHE A CA 1
ATOM 3395 C C . PHE A 1 473 ? -36.399 -11.357 -1.659 1.00 14.31 493 PHE A C 1
ATOM 3396 O O . PHE A 1 473 ? -37.602 -11.443 -1.426 1.00 14.29 493 PHE A O 1
ATOM 3404 N N . THR A 1 474 ? -35.907 -11.028 -2.854 1.00 14.26 494 THR A N 1
ATOM 3405 C CA . THR A 1 474 ? -36.755 -10.673 -4.003 1.00 14.27 494 THR A CA 1
ATOM 3406 C C . THR A 1 474 ? -36.397 -11.475 -5.247 1.00 14.31 494 THR A C 1
ATOM 3407 O O . THR A 1 474 ? -35.223 -11.638 -5.569 1.00 14.32 494 THR A O 1
ATOM 3411 N N . LEU A 1 475 ? -37.415 -11.982 -5.932 1.00 14.51 495 LEU A N 1
ATOM 3412 C CA . LEU A 1 475 ? -37.259 -12.581 -7.256 1.00 14.82 495 LEU A CA 1
ATOM 3413 C C . LEU A 1 475 ? -38.017 -11.685 -8.202 1.00 14.93 495 LEU A C 1
ATOM 3414 O O . LEU A 1 475 ? -39.194 -11.410 -7.966 1.00 15.28 495 LEU A O 1
ATOM 3419 N N . ARG A 1 476 ? -37.362 -11.222 -9.262 1.00 14.78 496 ARG A N 1
ATOM 3420 C CA . ARG A 1 476 ? -37.989 -10.242 -10.138 1.00 14.83 496 ARG A CA 1
ATOM 3421 C C . ARG A 1 476 ? -37.854 -10.534 -11.630 1.00 14.90 496 ARG A C 1
ATOM 3422 O O . ARG A 1 476 ? -36.849 -11.062 -12.094 1.00 14.47 496 ARG A O 1
ATOM 3430 N N . SER A 1 477 ? -38.908 -10.170 -12.356 1.00 15.20 497 SER A N 1
ATOM 3431 C CA . SER A 1 477 ? -38.944 -10.222 -13.806 1.00 15.46 497 SER A CA 1
ATOM 3432 C C . SER A 1 477 ? -39.577 -8.931 -14.305 1.00 15.20 497 SER A C 1
ATOM 3433 O O . SER A 1 477 ? -40.362 -8.301 -13.593 1.00 15.06 497 SER A O 1
ATOM 3436 N N . VAL A 1 478 ? -39.218 -8.537 -15.521 1.00 14.79 498 VAL A N 1
ATOM 3437 C CA . VAL A 1 478 ? -39.841 -7.397 -16.167 1.00 14.64 498 VAL A CA 1
ATOM 3438 C C . VAL A 1 478 ? -40.161 -7.761 -17.600 1.00 14.44 498 VAL A C 1
ATOM 3439 O O . VAL A 1 478 ? -39.258 -8.104 -18.358 1.00 14.45 498 VAL A O 1
ATOM 3443 N N . SER A 1 479 ? -41.444 -7.696 -17.954 1.00 14.16 499 SER A N 1
ATOM 3444 C CA . SER A 1 479 ? -41.887 -7.893 -19.327 1.00 13.81 499 SER A CA 1
ATOM 3445 C C . SER A 1 479 ? -42.295 -6.554 -19.916 1.00 14.06 499 SER A C 1
ATOM 3446 O O . SER A 1 479 ? -42.984 -5.771 -19.264 1.00 14.02 499 SER A O 1
ATOM 3449 N N . THR A 1 480 ? -41.854 -6.289 -21.142 1.00 14.26 500 THR A N 1
ATOM 3450 C CA . THR A 1 480 ? -42.224 -5.074 -21.852 1.00 14.44 500 THR A CA 1
ATOM 3451 C C . THR A 1 480 ? -42.969 -5.443 -23.124 1.00 14.91 500 THR A C 1
ATOM 3452 O O . THR A 1 480 ? -42.361 -5.668 -24.162 1.00 14.96 500 THR A O 1
ATOM 3456 N N . ILE A 1 481 ? -44.293 -5.510 -23.023 1.00 15.59 501 ILE A N 1
ATOM 3457 C CA . ILE A 1 481 ? -45.156 -5.847 -24.149 1.00 15.91 501 ILE A CA 1
ATOM 3458 C C . ILE A 1 481 ? -45.514 -4.568 -24.884 1.00 16.44 501 ILE A C 1
ATOM 3459 O O . ILE A 1 481 ? -46.331 -3.774 -24.408 1.00 16.37 501 ILE A O 1
ATOM 3464 N N . GLY A 1 482 ? -44.896 -4.365 -26.044 1.00 17.20 502 GLY A N 1
ATOM 3465 C CA . GLY A 1 482 ? -45.088 -3.139 -26.809 1.00 17.47 502 GLY A CA 1
ATOM 3466 C C . GLY A 1 482 ? -44.758 -1.939 -25.940 1.00 17.90 502 GLY A C 1
ATOM 3467 O O . GLY A 1 482 ? -43.604 -1.736 -25.566 1.00 18.12 502 GLY A O 1
ATOM 3468 N N . ASN A 1 483 ? -45.784 -1.176 -25.579 1.00 18.23 503 ASN A N 1
ATOM 3469 C CA . ASN A 1 483 ? -45.597 0.069 -24.838 1.00 18.47 503 ASN A CA 1
ATOM 3470 C C . ASN A 1 483 ? -45.580 -0.073 -23.306 1.00 18.66 503 ASN A C 1
ATOM 3471 O O . ASN A 1 483 ? -45.093 0.821 -22.617 1.00 18.63 503 ASN A O 1
ATOM 3490 N N . ASP A 1 485 ? -44.447 -1.498 -19.624 1.00 18.39 505 ASP A N 1
ATOM 3491 C CA . ASP A 1 485 ? -43.400 -2.180 -18.864 1.00 18.13 505 ASP A CA 1
ATOM 3492 C C . ASP A 1 485 ? -43.956 -2.604 -17.523 1.00 17.97 505 ASP A C 1
ATOM 3493 O O . ASP A 1 485 ? -44.166 -1.774 -16.644 1.00 17.98 505 ASP A O 1
ATOM 3498 N N . TYR A 1 486 ? -44.211 -3.900 -17.384 1.00 17.79 506 TYR A N 1
ATOM 3499 C CA . TYR A 1 486 ? -44.663 -4.468 -16.129 1.00 17.80 506 TYR A CA 1
ATOM 3500 C C . TYR A 1 486 ? -43.470 -5.034 -15.388 1.00 17.24 506 TYR A C 1
ATOM 3501 O O . TYR A 1 486 ? -42.762 -5.874 -15.927 1.00 17.48 506 TYR A O 1
ATOM 3510 N N . MET A 1 487 ? -43.244 -4.573 -14.161 1.00 16.57 507 MET A N 1
ATOM 3511 C CA . MET A 1 487 ? -42.182 -5.117 -13.319 1.00 16.06 507 MET A CA 1
ATOM 3512 C C . MET A 1 487 ? -42.820 -5.940 -12.213 1.00 15.28 507 MET A C 1
ATOM 3513 O O . MET A 1 487 ? -43.515 -5.396 -11.363 1.00 15.15 507 MET A O 1
ATOM 3518 N N . PHE A 1 488 ? -42.586 -7.250 -12.236 1.00 14.62 508 PHE A N 1
ATOM 3519 C CA . PHE A 1 488 ? -43.143 -8.160 -11.240 1.00 14.19 508 PHE A CA 1
ATOM 3520 C C . PHE A 1 488 ? -42.092 -8.514 -10.208 1.00 14.04 508 PHE A C 1
ATOM 3521 O O . PHE A 1 488 ? -40.950 -8.775 -10.559 1.00 13.85 508 PHE A O 1
ATOM 3529 N N . SER A 1 489 ? -42.489 -8.555 -8.940 1.00 13.94 509 SER A N 1
ATOM 3530 C CA . SER A 1 489 ? -41.563 -8.865 -7.857 1.00 13.91 509 SER A CA 1
ATOM 3531 C C . SER A 1 489 ? -42.200 -9.818 -6.844 1.00 14.04 509 SER A C 1
ATOM 3532 O O . SER A 1 489 ? -43.339 -9.609 -6.428 1.00 14.02 509 SER A O 1
ATOM 3535 N N . TYR A 1 490 ? -41.465 -10.864 -6.462 1.00 14.11 510 TYR A N 1
ATOM 3536 C CA . TYR A 1 490 ? -41.890 -11.768 -5.398 1.00 14.30 510 TYR A CA 1
ATOM 3537 C C . TYR A 1 490 ? -40.986 -11.575 -4.196 1.00 14.50 510 TYR A C 1
ATOM 3538 O O . TYR A 1 490 ? -39.791 -11.822 -4.276 1.00 14.52 510 TYR A O 1
ATOM 3547 N N . ASN A 1 491 ? -41.569 -11.130 -3.088 1.00 14.57 511 ASN A N 1
ATOM 3548 C CA . ASN A 1 491 ? -40.817 -10.800 -1.882 1.00 14.82 511 ASN A CA 1
ATOM 3549 C C . ASN A 1 491 ? -40.958 -11.891 -0.833 1.00 14.46 511 ASN A C 1
ATOM 3550 O O . ASN A 1 491 ? -42.025 -12.476 -0.693 1.00 14.52 511 ASN A O 1
ATOM 3555 N N . PHE A 1 492 ? -39.893 -12.128 -0.075 1.00 14.01 512 PHE A N 1
ATOM 3556 C CA . PHE A 1 492 ? -39.938 -13.028 1.071 1.00 13.62 512 PHE A CA 1
ATOM 3557 C C . PHE A 1 492 ? -39.267 -12.355 2.257 1.00 13.62 512 PHE A C 1
ATOM 3558 O O . PHE A 1 492 ? -38.162 -11.850 2.125 1.00 13.53 512 PHE A O 1
ATOM 3566 N N . HIS A 1 493 ? -39.928 -12.370 3.412 1.00 13.77 513 HIS A N 1
ATOM 3567 C CA . HIS A 1 493 ? -39.450 -11.656 4.592 1.00 13.87 513 HIS A CA 1
ATOM 3568 C C . HIS A 1 493 ? -39.213 -12.565 5.788 1.00 13.96 513 HIS A C 1
ATOM 3569 O O . HIS A 1 493 ? -39.739 -13.678 5.851 1.00 14.08 513 HIS A O 1
ATOM 3576 N N . MET A 1 494 ? -38.427 -12.073 6.742 1.00 13.92 514 MET A N 1
ATOM 3577 C CA . MET A 1 494 ? -38.035 -12.857 7.914 1.00 14.02 514 MET A CA 1
ATOM 3578 C C . MET A 1 494 ? -39.164 -13.086 8.919 1.00 14.14 514 MET A C 1
ATOM 3579 O O . MET A 1 494 ? -39.007 -13.885 9.833 1.00 14.18 514 MET A O 1
ATOM 3584 N N . ASP A 1 495 ? -40.294 -12.399 8.746 1.00 14.32 515 ASP A N 1
ATOM 3585 C CA . ASP A 1 495 ? -41.511 -12.681 9.529 1.00 14.38 515 ASP A CA 1
ATOM 3586 C C . ASP A 1 495 ? -42.410 -13.735 8.861 1.00 14.34 515 ASP A C 1
ATOM 3587 O O . ASP A 1 495 ? -43.471 -14.070 9.380 1.00 14.39 515 ASP A O 1
ATOM 3592 N N . GLY A 1 496 ? -41.984 -14.255 7.715 1.00 14.33 516 GLY A N 1
ATOM 3593 C CA . GLY A 1 496 ? -42.740 -15.272 7.001 1.00 14.37 516 GLY A CA 1
ATOM 3594 C C . GLY A 1 496 ? -43.663 -14.714 5.939 1.00 14.51 516 GLY A C 1
ATOM 3595 O O . GLY A 1 496 ? -44.400 -15.462 5.307 1.00 14.84 516 GLY A O 1
ATOM 3596 N N . THR A 1 497 ? -43.612 -13.405 5.722 1.00 14.72 517 THR A N 1
ATOM 3597 C CA . THR A 1 497 ? -44.521 -12.749 4.794 1.00 14.87 517 THR A CA 1
ATOM 3598 C C . THR A 1 497 ? -44.038 -12.893 3.348 1.00 14.99 517 THR A C 1
ATOM 3599 O O . THR A 1 497 ? -42.890 -12.583 3.029 1.00 15.16 517 THR A O 1
ATOM 3603 N N . ILE A 1 498 ? -44.925 -13.381 2.488 1.00 15.10 518 ILE A N 1
ATOM 3604 C CA . ILE A 1 498 ? -44.675 -13.493 1.055 1.00 14.99 518 ILE A CA 1
ATOM 3605 C C . ILE A 1 498 ? -45.406 -12.350 0.399 1.00 15.16 518 ILE A C 1
ATOM 3606 O O . ILE A 1 498 ? -46.571 -12.117 0.711 1.00 15.38 518 ILE A O 1
ATOM 3611 N N . GLY A 1 499 ? -44.744 -11.638 -0.507 1.00 15.37 519 GLY A N 1
ATOM 3612 C CA . GLY A 1 499 ? -45.364 -10.505 -1.196 1.00 15.45 519 GLY A CA 1
ATOM 3613 C C . GLY A 1 499 ? -45.384 -10.707 -2.696 1.00 15.71 519 GLY A C 1
ATOM 3614 O O . GLY A 1 499 ? -44.410 -11.197 -3.273 1.00 16.00 519 GLY A O 1
ATOM 3615 N N . VAL A 1 500 ? -46.497 -10.344 -3.328 1.00 15.71 520 VAL A N 1
ATOM 3616 C CA . VAL A 1 500 ? -46.587 -10.319 -4.785 1.00 15.51 520 VAL A CA 1
ATOM 3617 C C . VAL A 1 500 ? -46.932 -8.898 -5.220 1.00 15.61 520 VAL A C 1
ATOM 3618 O O . VAL A 1 500 ? -47.959 -8.361 -4.819 1.00 15.71 520 VAL A O 1
ATOM 3622 N N . GLU A 1 501 ? -46.061 -8.292 -6.025 1.00 15.67 521 GLU A N 1
ATOM 3623 C CA . GLU A 1 501 ? -46.229 -6.908 -6.470 1.00 15.82 521 GLU A CA 1
ATOM 3624 C C . GLU A 1 501 ? -46.133 -6.759 -7.979 1.00 15.25 521 GLU A C 1
ATOM 3625 O O . GLU A 1 501 ? -45.443 -7.525 -8.656 1.00 14.85 521 GLU A O 1
ATOM 3631 N N . VAL A 1 502 ? -46.812 -5.737 -8.489 1.00 14.70 522 VAL A N 1
ATOM 3632 C CA . VAL A 1 502 ? -46.568 -5.254 -9.840 1.00 14.17 522 VAL A CA 1
ATOM 3633 C C . VAL A 1 502 ? -46.466 -3.736 -9.823 1.00 13.74 522 VAL A C 1
ATOM 3634 O O . VAL A 1 502 ? -47.181 -3.058 -9.084 1.00 13.34 522 VAL A O 1
ATOM 3638 N N . ARG A 1 503 ? -45.546 -3.211 -10.620 1.00 13.37 523 ARG A N 1
ATOM 3639 C CA . ARG A 1 503 ? -45.537 -1.796 -10.929 1.00 13.20 523 ARG A CA 1
ATOM 3640 C C . ARG A 1 503 ? -45.539 -1.621 -12.444 1.00 13.03 523 ARG A C 1
ATOM 3641 O O . ARG A 1 503 ? -45.105 -2.509 -13.183 1.00 12.87 523 ARG A O 1
ATOM 3649 N N . ALA A 1 504 ? -46.042 -0.475 -12.893 1.00 12.96 524 ALA A N 1
ATOM 3650 C CA . ALA A 1 504 ? -46.151 -0.175 -14.314 1.00 12.89 524 ALA A CA 1
ATOM 3651 C C . ALA A 1 504 ? -45.361 1.078 -14.663 1.00 12.83 524 ALA A C 1
ATOM 3652 O O . ALA A 1 504 ? -45.291 2.022 -13.879 1.00 12.80 524 ALA A O 1
ATOM 3654 N N . SER A 1 505 ? -44.754 1.055 -15.843 1.00 12.79 525 SER A N 1
ATOM 3655 C CA . SER A 1 505 ? -44.118 2.222 -16.428 1.00 12.70 525 SER A CA 1
ATOM 3656 C C . SER A 1 505 ? -44.234 2.086 -17.942 1.00 12.67 525 SER A C 1
ATOM 3657 O O . SER A 1 505 ? -45.092 1.355 -18.425 1.00 12.56 525 SER A O 1
ATOM 3660 N N . GLY A 1 506 ? -43.378 2.778 -18.684 1.00 12.79 526 GLY A N 1
ATOM 3661 C CA . GLY A 1 506 ? -43.432 2.756 -20.136 1.00 12.88 526 GLY A CA 1
ATOM 3662 C C . GLY A 1 506 ? -44.417 3.776 -20.683 1.00 12.94 526 GLY A C 1
ATOM 3663 O O . GLY A 1 506 ? -44.820 4.705 -19.980 1.00 13.00 526 GLY A O 1
ATOM 3664 N N . TYR A 1 507 ? -44.805 3.591 -21.941 1.00 13.04 527 TYR A N 1
ATOM 3665 C CA . TYR A 1 507 ? -45.661 4.539 -22.646 1.00 13.09 527 TYR A CA 1
ATOM 3666 C C . TYR A 1 507 ? -47.121 4.196 -22.464 1.00 13.53 527 TYR A C 1
ATOM 3667 O O . TYR A 1 507 ? -47.506 3.032 -22.522 1.00 14.03 527 TYR A O 1
ATOM 3676 N N . ILE A 1 508 ? -47.942 5.214 -22.253 1.00 13.92 528 ILE A N 1
ATOM 3677 C CA . ILE A 1 508 ? -49.372 5.012 -22.202 1.00 14.10 528 ILE A CA 1
ATOM 3678 C C . ILE A 1 508 ? -49.885 4.851 -23.632 1.00 14.73 528 ILE A C 1
ATOM 3679 O O . ILE A 1 508 ? -49.266 5.342 -24.577 1.00 14.77 528 ILE A O 1
ATOM 3684 N N . GLN A 1 509 ? -50.997 4.142 -23.795 1.00 15.34 529 GLN A N 1
ATOM 3685 C CA . GLN A 1 509 ? -51.685 4.142 -25.072 1.00 15.60 529 GLN A CA 1
ATOM 3686 C C . GLN A 1 509 ? -52.658 5.300 -25.053 1.00 15.93 529 GLN A C 1
ATOM 3687 O O . GLN A 1 509 ? -53.684 5.268 -24.365 1.00 16.04 529 GLN A O 1
ATOM 3693 N N . SER A 1 510 ? -52.313 6.315 -25.836 1.00 16.25 530 SER A N 1
ATOM 3694 C CA . SER A 1 510 ? -52.946 7.622 -25.789 1.00 16.31 530 SER A CA 1
ATOM 3695 C C . SER A 1 510 ? -54.301 7.616 -26.483 1.00 16.00 530 SER A C 1
ATOM 3696 O O . SER A 1 510 ? -54.720 6.602 -27.034 1.00 16.26 530 SER A O 1
ATOM 3699 N N . ALA A 1 511 ? -54.988 8.752 -26.432 1.00 15.80 531 ALA A N 1
ATOM 3700 C CA . ALA A 1 511 ? -56.242 8.952 -27.153 1.00 15.63 531 ALA A CA 1
ATOM 3701 C C . ALA A 1 511 ? -56.259 10.361 -27.724 1.00 15.58 531 ALA A C 1
ATOM 3702 O O . ALA A 1 511 ? -55.706 11.280 -27.120 1.00 15.68 531 ALA A O 1
ATOM 3704 N N . TYR A 1 512 ? -56.879 10.530 -28.890 1.00 15.55 532 TYR A N 1
ATOM 3705 C CA . TYR A 1 512 ? -57.003 11.852 -29.506 1.00 15.36 532 TYR A CA 1
ATOM 3706 C C . TYR A 1 512 ? -57.904 12.723 -28.643 1.00 15.44 532 TYR A C 1
ATOM 3707 O O . TYR A 1 512 ? -58.896 12.244 -28.091 1.00 15.71 532 TYR A O 1
ATOM 3716 N N . TYR A 1 513 ? -57.554 13.999 -28.524 1.00 15.68 533 TYR A N 1
ATOM 3717 C CA . TYR A 1 513 ? -58.210 14.893 -27.559 1.00 15.50 533 TYR A CA 1
ATOM 3718 C C . TYR A 1 513 ? -59.659 15.182 -27.912 1.00 15.74 533 TYR A C 1
ATOM 3719 O O . TYR A 1 513 ? -60.494 15.339 -27.020 1.00 15.89 533 TYR A O 1
ATOM 3728 N N . ALA A 1 514 ? -59.947 15.242 -29.212 1.00 15.81 534 ALA A N 1
ATOM 3729 C CA . ALA A 1 514 ? -61.194 15.809 -29.708 1.00 15.90 534 ALA A CA 1
ATOM 3730 C C . ALA A 1 514 ? -62.413 15.125 -29.107 1.00 15.90 534 ALA A C 1
ATOM 3731 O O . ALA A 1 514 ? -62.621 13.934 -29.301 1.00 15.76 534 ALA A O 1
ATOM 3733 N N . ASN A 1 515 ? -63.191 15.892 -28.347 1.00 16.08 535 ASN A N 1
ATOM 3734 C CA . ASN A 1 515 ? -64.476 15.443 -27.819 1.00 16.32 535 ASN A CA 1
ATOM 3735 C C . ASN A 1 515 ? -64.378 14.285 -26.821 1.00 16.60 535 ASN A C 1
ATOM 3736 O O . ASN A 1 515 ? -65.362 13.574 -26.600 1.00 16.58 535 ASN A O 1
ATOM 3741 N N . ASN A 1 516 ? -63.209 14.108 -26.204 1.00 16.75 536 ASN A N 1
ATOM 3742 C CA . ASN A 1 516 ? -62.999 13.004 -25.263 1.00 17.02 536 ASN A CA 1
ATOM 3743 C C . ASN A 1 516 ? -63.025 13.466 -23.794 1.00 17.15 536 ASN A C 1
ATOM 3744 O O . ASN A 1 516 ? -62.398 12.853 -22.935 1.00 17.07 536 ASN A O 1
ATOM 3749 N N . GLN A 1 517 ? -63.779 14.530 -23.518 1.00 17.32 537 GLN A N 1
ATOM 3750 C CA . GLN A 1 517 ? -63.792 15.174 -22.206 1.00 17.59 537 GLN A CA 1
ATOM 3751 C C . GLN A 1 517 ? -64.241 14.262 -21.073 1.00 17.33 537 GLN A C 1
ATOM 3752 O O . GLN A 1 517 ? -63.805 14.440 -19.937 1.00 17.53 537 GLN A O 1
ATOM 3758 N N . ASP A 1 518 ? -65.124 13.311 -21.381 1.00 16.93 538 ASP A N 1
ATOM 3759 C CA . ASP A 1 518 ? -65.733 12.448 -20.368 1.00 16.87 538 ASP A CA 1
ATOM 3760 C C . ASP A 1 518 ? -64.906 11.197 -20.060 1.00 16.52 538 ASP A C 1
ATOM 3761 O O . ASP A 1 518 ? -65.282 10.393 -19.199 1.00 16.32 538 ASP A O 1
ATOM 3766 N N . PHE A 1 519 ? -63.774 11.048 -20.742 1.00 16.27 539 PHE A N 1
ATOM 3767 C CA . PHE A 1 519 ? -62.978 9.830 -20.663 1.00 16.10 539 PHE A CA 1
ATOM 3768 C C . PHE A 1 519 ? -61.492 10.108 -20.448 1.00 16.27 539 PHE A C 1
ATOM 3769 O O . PHE A 1 519 ? -60.648 9.304 -20.848 1.00 16.47 539 PHE A O 1
ATOM 3777 N N . GLY A 1 520 ? -61.173 11.234 -19.815 1.00 16.42 540 GLY A N 1
ATOM 3778 C CA . GLY A 1 520 ? -59.785 11.565 -19.491 1.00 16.48 540 GLY A CA 1
ATOM 3779 C C . GLY A 1 520 ? -59.493 13.053 -19.427 1.00 16.61 540 GLY A C 1
ATOM 3780 O O . GLY A 1 520 ? -60.407 13.888 -19.472 1.00 16.67 540 GLY A O 1
ATOM 3781 N N . TYR A 1 521 ? -58.205 13.372 -19.316 1.00 16.64 541 TYR A N 1
ATOM 3782 C CA . TYR A 1 521 ? -57.723 14.743 -19.352 1.00 16.67 541 TYR A CA 1
ATOM 3783 C C . TYR A 1 521 ? -57.030 15.023 -20.670 1.00 16.81 541 TYR A C 1
ATOM 3784 O O . TYR A 1 521 ? -56.432 14.133 -21.269 1.00 16.91 541 TYR A O 1
ATOM 3793 N N . GLN A 1 522 ? -57.081 16.274 -21.104 1.00 16.92 542 GLN A N 1
ATOM 3794 C CA . GLN A 1 522 ? -56.181 16.738 -22.137 1.00 17.01 542 GLN A CA 1
ATOM 3795 C C . GLN A 1 522 ? -54.820 17.003 -21.485 1.00 16.88 542 GLN A C 1
ATOM 379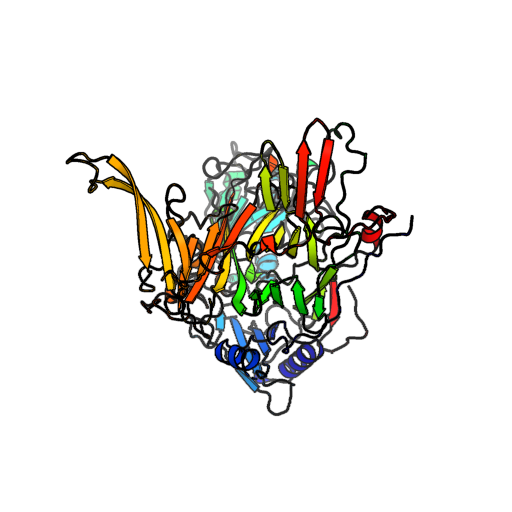6 O O . GLN A 1 522 ? -54.714 17.835 -20.585 1.00 16.93 542 GLN A O 1
ATOM 3801 N N . ILE A 1 523 ? -53.789 16.290 -21.929 1.00 16.87 543 ILE A N 1
ATOM 3802 C CA . ILE A 1 523 ? -52.449 16.410 -21.336 1.00 16.78 543 ILE A CA 1
ATOM 3803 C C . ILE A 1 523 ? -51.376 16.956 -22.287 1.00 16.72 543 ILE A C 1
ATOM 3804 O O . ILE A 1 523 ? -50.237 17.179 -21.865 1.00 16.51 543 ILE A O 1
ATOM 3809 N N . HIS A 1 524 ? -51.734 17.171 -23.555 1.00 16.80 544 HIS A N 1
ATOM 3810 C CA . HIS A 1 524 ? -50.828 17.800 -24.532 1.00 16.94 544 HIS A CA 1
ATOM 3811 C C . HIS A 1 524 ? -51.602 18.453 -25.685 1.00 16.94 544 HIS A C 1
ATOM 3812 O O . HIS A 1 524 ? -52.809 18.277 -25.801 1.00 17.00 544 HIS A O 1
ATOM 3819 N N . ASP A 1 525 ? -50.894 19.195 -26.533 1.00 17.10 545 ASP A N 1
ATOM 3820 C CA . ASP A 1 525 ? -51.504 20.037 -27.581 1.00 17.30 545 ASP A CA 1
ATOM 3821 C C . ASP A 1 525 ? -52.755 19.423 -28.213 1.00 16.74 545 ASP A C 1
ATOM 3822 O O . ASP A 1 525 ? -53.770 20.100 -28.363 1.00 16.69 545 ASP A O 1
ATOM 3827 N N . SER A 1 526 ? -52.683 18.145 -28.568 1.00 16.44 546 SER A N 1
ATOM 3828 C CA . SER A 1 526 ? -53.836 17.433 -29.129 1.00 16.12 546 SER A CA 1
ATOM 3829 C C . SER A 1 526 ? -53.963 16.024 -28.550 1.00 16.04 546 SER A C 1
ATOM 3830 O O . SER A 1 526 ? -54.390 15.088 -29.238 1.00 15.66 546 SER A O 1
ATOM 3833 N N . LEU A 1 527 ? -53.618 15.891 -27.268 1.00 16.07 547 LEU A N 1
ATOM 3834 C CA . LEU A 1 527 ? -53.474 14.585 -26.630 1.00 15.96 547 LEU A CA 1
ATOM 3835 C C . LEU A 1 527 ? -54.376 14.430 -25.414 1.00 15.94 547 LEU A C 1
ATOM 3836 O O . LEU A 1 527 ? -54.422 15.308 -24.556 1.00 16.00 547 LEU A O 1
ATOM 3841 N N . SER A 1 528 ? -55.090 13.306 -25.359 1.00 15.86 548 SER A N 1
ATOM 3842 C CA . SER A 1 528 ? -55.797 12.887 -24.161 1.00 15.49 548 SER A CA 1
ATOM 3843 C C . SER A 1 528 ? -55.045 11.749 -23.502 1.00 15.16 548 SER A C 1
ATOM 3844 O O . SER A 1 528 ? -54.594 10.820 -24.172 1.00 14.74 548 SER A O 1
ATOM 3847 N N . GLY A 1 529 ? -54.929 11.820 -22.181 1.00 14.86 549 GLY A N 1
ATOM 3848 C CA . GLY A 1 529 ? -54.310 10.757 -21.419 1.00 14.74 549 GLY A CA 1
ATOM 3849 C C . GLY A 1 529 ? -55.129 9.486 -21.469 1.00 14.70 549 GLY A C 1
ATOM 3850 O O . GLY A 1 529 ? -54.576 8.400 -21.316 1.00 14.67 549 GLY A O 1
ATOM 3851 N N . SER A 1 530 ? -56.441 9.630 -21.694 1.00 14.64 550 SER A N 1
ATOM 3852 C CA . SER A 1 530 ? -57.376 8.508 -21.829 1.00 14.38 550 SER A CA 1
ATOM 3853 C C . SER A 1 530 ? -57.664 7.917 -20.448 1.00 14.68 550 SER A C 1
ATOM 3854 O O . SER A 1 530 ? -57.469 8.590 -19.429 1.00 14.82 550 SER A O 1
ATOM 3857 N N . MET A 1 531 ? -58.160 6.680 -20.413 1.00 14.64 551 MET A N 1
ATOM 3858 C CA . MET A 1 531 ? -58.380 5.980 -19.155 1.00 14.64 551 MET A CA 1
ATOM 3859 C C . MET A 1 531 ? -58.372 4.482 -19.381 1.00 14.50 551 MET A C 1
ATOM 3860 O O . MET A 1 531 ? -58.770 4.016 -20.442 1.00 14.47 551 MET A O 1
ATOM 3865 N N . HIS A 1 532 ? -57.901 3.733 -18.390 1.00 14.46 552 HIS A N 1
ATOM 3866 C CA . HIS A 1 532 ? -57.907 2.278 -18.476 1.00 14.69 552 HIS A CA 1
ATOM 3867 C C . HIS A 1 532 ? -57.751 1.627 -17.109 1.00 14.85 552 HIS A C 1
ATOM 3868 O O . HIS A 1 532 ? -57.174 2.217 -16.193 1.00 15.04 552 HIS A O 1
ATOM 3875 N N . ASP A 1 533 ? -58.289 0.417 -16.977 1.00 14.91 553 ASP A N 1
ATOM 3876 C CA . ASP A 1 533 ? -58.076 -0.398 -15.788 1.00 14.97 553 ASP A CA 1
ATOM 3877 C C . ASP A 1 533 ? -57.014 -1.455 -16.078 1.00 15.06 553 ASP A C 1
ATOM 3878 O O . ASP A 1 533 ? -57.093 -2.176 -17.080 1.00 15.02 553 ASP A O 1
ATOM 3883 N N . HIS A 1 534 ? -56.011 -1.522 -15.210 1.00 14.88 554 HIS A N 1
ATOM 3884 C CA . HIS A 1 534 ? -55.085 -2.633 -15.199 1.00 14.86 554 HIS A CA 1
ATOM 3885 C C . HIS A 1 534 ? -55.652 -3.642 -14.224 1.00 14.87 554 HIS A C 1
ATOM 3886 O O . HIS A 1 534 ? -55.928 -3.298 -13.068 1.00 15.24 554 HIS A O 1
ATOM 3893 N N . VAL A 1 535 ? -55.844 -4.874 -14.678 1.00 14.34 555 VAL A N 1
ATOM 3894 C CA . VAL A 1 535 ? -56.206 -5.952 -13.771 1.00 14.08 555 VAL A CA 1
ATOM 3895 C C . VAL A 1 535 ? -55.336 -7.135 -14.135 1.00 13.80 555 VAL A C 1
ATOM 3896 O O . VAL A 1 535 ? -55.344 -7.577 -15.282 1.00 13.40 555 VAL A O 1
ATOM 3900 N N . LEU A 1 536 ? -54.564 -7.614 -13.163 1.00 13.60 556 LEU A N 1
ATOM 3901 C CA . LEU A 1 536 ? -53.654 -8.731 -13.378 1.00 13.62 556 LEU A CA 1
ATOM 3902 C C . LEU A 1 536 ? -54.007 -9.844 -12.411 1.00 13.76 556 LEU A C 1
ATOM 3903 O O . LEU A 1 536 ? -53.984 -9.639 -11.204 1.00 13.80 556 LEU A O 1
ATOM 3908 N N . ASN A 1 537 ? -54.341 -11.016 -12.949 1.00 14.20 557 ASN A N 1
ATOM 3909 C CA . ASN A 1 537 ? -54.827 -12.145 -12.139 1.00 14.25 557 ASN A CA 1
ATOM 3910 C C . ASN A 1 537 ? -53.690 -13.063 -11.746 1.00 14.11 557 ASN A C 1
ATOM 3911 O O . ASN A 1 537 ? -52.864 -13.411 -12.581 1.00 14.17 557 ASN A O 1
ATOM 3916 N N . PHE A 1 538 ? -53.671 -13.465 -10.478 1.00 14.24 558 PHE A N 1
ATOM 3917 C CA . PHE A 1 538 ? -52.644 -14.358 -9.954 1.00 14.28 558 PHE A CA 1
ATOM 3918 C C . PHE A 1 538 ? -53.278 -15.590 -9.332 1.00 14.55 558 PHE A C 1
ATOM 3919 O O . PHE A 1 538 ? -54.262 -15.477 -8.600 1.00 14.85 558 PHE A O 1
ATOM 3927 N N . LYS A 1 539 ? -52.710 -16.762 -9.618 1.00 14.79 559 LYS A N 1
ATOM 3928 C CA . LYS A 1 539 ? -53.152 -18.012 -9.000 1.00 14.82 559 LYS A CA 1
ATOM 3929 C C . LYS A 1 539 ? -52.323 -18.294 -7.746 1.00 14.90 559 LYS A C 1
ATOM 3930 O O . LYS A 1 539 ? -51.097 -18.378 -7.815 1.00 14.66 559 LYS A O 1
ATOM 3936 N N . ALA A 1 540 ? -53.001 -18.429 -6.607 1.00 14.91 560 ALA A N 1
ATOM 3937 C CA . ALA A 1 540 ? -52.357 -18.733 -5.334 1.00 14.95 560 ALA A CA 1
ATOM 3938 C C . ALA A 1 540 ? -52.925 -20.040 -4.773 1.00 15.08 560 ALA A C 1
ATOM 3939 O O . ALA A 1 540 ? -53.941 -20.042 -4.084 1.00 15.09 560 ALA A O 1
ATOM 3941 N N . ASP A 1 541 ? -52.267 -21.153 -5.083 1.00 15.21 561 ASP A N 1
ATOM 3942 C CA . ASP A 1 541 ? -52.718 -22.464 -4.626 1.00 15.13 561 ASP A CA 1
ATOM 3943 C C . ASP A 1 541 ? -52.148 -22.771 -3.247 1.00 15.09 561 ASP A C 1
ATOM 3944 O O . ASP A 1 541 ? -51.236 -23.591 -3.113 1.00 15.13 561 ASP A O 1
ATOM 3949 N N . PHE A 1 542 ? -52.692 -22.120 -2.223 1.00 14.93 562 PHE A N 1
ATOM 3950 C CA . PHE A 1 542 ? -52.281 -22.396 -0.847 1.00 14.93 562 PHE A CA 1
ATOM 3951 C C . PHE A 1 542 ? -52.655 -23.821 -0.471 1.00 14.98 562 PHE A C 1
ATOM 3952 O O . PHE A 1 542 ? -53.799 -24.223 -0.667 1.00 15.33 562 PHE A O 1
ATOM 3960 N N . ASP A 1 543 ? -51.702 -24.580 0.062 1.00 14.96 563 ASP A N 1
ATOM 3961 C CA . ASP A 1 543 ? -51.987 -25.879 0.669 1.00 14.98 563 ASP A CA 1
ATOM 3962 C C . ASP A 1 543 ? -51.504 -25.833 2.111 1.00 15.19 563 ASP A C 1
ATOM 3963 O O . ASP A 1 543 ? -50.479 -26.433 2.459 1.00 15.68 563 ASP A O 1
ATOM 3968 N N . ILE A 1 544 ? -52.248 -25.125 2.956 1.00 15.10 564 ILE A N 1
ATOM 3969 C CA . ILE A 1 544 ? -51.789 -24.852 4.316 1.00 15.07 564 ILE A CA 1
ATOM 3970 C C . ILE A 1 544 ? -51.789 -26.135 5.147 1.00 15.10 564 ILE A C 1
ATOM 3971 O O . ILE A 1 544 ? -52.846 -26.701 5.440 1.00 14.86 564 ILE A O 1
ATOM 3976 N N . LEU A 1 545 ? -50.591 -26.585 5.515 1.00 15.15 565 LEU A N 1
ATOM 3977 C CA . LEU A 1 545 ? -50.415 -27.811 6.292 1.00 15.12 565 LEU A CA 1
ATOM 3978 C C . LEU A 1 545 ? -51.172 -28.979 5.641 1.00 15.42 565 LEU A C 1
ATOM 3979 O O . LEU A 1 545 ? -51.802 -29.785 6.326 1.00 15.63 565 LEU A O 1
ATOM 3984 N N . GLY A 1 546 ? -51.096 -29.055 4.314 1.00 15.58 566 GLY A N 1
ATOM 3985 C CA . GLY A 1 546 ? -51.832 -30.050 3.539 1.00 16.01 566 GLY A CA 1
ATOM 3986 C C . GLY A 1 546 ? -52.851 -29.399 2.615 1.00 16.34 566 GLY A C 1
ATOM 3987 O O . GLY A 1 546 ? -53.142 -28.211 2.740 1.00 16.56 566 GLY A O 1
ATOM 3988 N N . PRO A 1 547 ? -53.418 -30.178 1.685 1.00 16.50 567 PRO A N 1
ATOM 3989 C CA . PRO A 1 547 ? -54.346 -29.630 0.705 1.00 16.48 567 PRO A CA 1
ATOM 3990 C C . PRO A 1 547 ? -55.714 -29.238 1.282 1.00 16.68 567 PRO A C 1
ATOM 3991 O O . PRO A 1 547 ? -56.333 -28.291 0.787 1.00 16.62 567 PRO A O 1
ATOM 3995 N N . ASN A 1 548 ? -56.181 -29.946 2.312 1.00 16.76 568 ASN A N 1
ATOM 3996 C CA . ASN A 1 548 ? -57.524 -29.692 2.869 1.00 16.96 568 ASN A CA 1
ATOM 3997 C C . ASN A 1 548 ? -57.587 -28.382 3.680 1.00 16.70 568 ASN A C 1
ATOM 3998 O O . ASN A 1 548 ? -57.233 -28.364 4.863 1.00 16.94 568 ASN A O 1
ATOM 4003 N N . ASN A 1 549 ? -58.034 -27.299 3.031 1.00 16.12 569 ASN A N 1
ATOM 4004 C CA . ASN A 1 549 ? -58.116 -25.963 3.647 1.00 15.54 569 ASN A CA 1
ATOM 4005 C C . ASN A 1 549 ? -59.526 -25.346 3.633 1.00 15.32 569 ASN A C 1
ATOM 4006 O O . ASN A 1 549 ? -60.434 -25.857 2.967 1.00 15.10 569 ASN A O 1
ATOM 4011 N N . THR A 1 550 ? -59.689 -24.241 4.370 1.00 14.88 570 THR A N 1
ATOM 4012 C CA . THR A 1 550 ? -60.926 -23.452 4.368 1.00 14.75 570 THR A CA 1
ATOM 4013 C C . THR A 1 550 ? -60.614 -21.957 4.392 1.00 14.41 570 THR A C 1
ATOM 4014 O O . THR A 1 550 ? -59.645 -21.537 5.018 1.00 14.53 570 THR A O 1
ATOM 4018 N N . ILE A 1 551 ? -61.434 -21.156 3.717 1.00 14.04 571 ILE A N 1
ATOM 4019 C CA . ILE A 1 551 ? -61.313 -19.705 3.791 1.00 13.94 571 ILE A CA 1
ATOM 4020 C C . ILE A 1 551 ? -62.136 -19.195 4.963 1.00 14.17 571 ILE A C 1
ATOM 4021 O O . ILE A 1 551 ? -63.317 -19.502 5.063 1.00 14.20 571 ILE A O 1
ATOM 4026 N N . GLU A 1 552 ? -61.509 -18.433 5.855 1.00 14.42 572 GLU A N 1
ATOM 4027 C CA . GLU A 1 552 ? -62.221 -17.818 6.967 1.00 14.49 572 GLU A CA 1
ATOM 4028 C C . GLU A 1 552 ? -62.172 -16.315 6.789 1.00 14.62 572 GLU A C 1
ATOM 4029 O O . GLU A 1 552 ? -61.116 -15.758 6.484 1.00 14.36 572 GLU A O 1
ATOM 4035 N N . LEU A 1 553 ? -63.324 -15.675 6.968 1.00 14.75 573 LEU A N 1
ATOM 4036 C CA . LEU A 1 553 ? -63.419 -14.224 6.961 1.00 14.97 573 LEU A CA 1
ATOM 4037 C C . LEU A 1 553 ? -63.516 -13.776 8.406 1.00 15.33 573 LEU A C 1
ATOM 4038 O O . LEU A 1 553 ? -64.423 -14.191 9.133 1.00 15.54 573 LEU A O 1
ATOM 4043 N N . VAL A 1 554 ? -62.551 -12.972 8.831 1.00 15.64 574 VAL A N 1
ATOM 4044 C CA . VAL A 1 554 ? -62.549 -12.422 10.165 1.00 15.85 574 VAL A CA 1
ATOM 4045 C C . VAL A 1 554 ? -62.717 -10.941 9.993 1.00 16.49 574 VAL A C 1
ATOM 4046 O O . VAL A 1 554 ? -61.866 -10.275 9.397 1.00 16.61 574 VAL A O 1
ATOM 4050 N N . SER A 1 555 ? -63.820 -10.433 10.530 1.00 16.92 575 SER A N 1
ATOM 4051 C CA . SER A 1 555 ? -64.251 -9.084 10.268 1.00 17.03 575 SER A CA 1
ATOM 4052 C C . SER A 1 555 ? -64.282 -8.295 11.570 1.00 16.80 575 SER A C 1
ATOM 4053 O O . SER A 1 555 ? -64.593 -8.842 12.621 1.00 16.59 575 SER A O 1
ATOM 4056 N N . VAL A 1 556 ? -63.946 -7.012 11.493 1.00 16.93 576 VAL A N 1
ATOM 4057 C CA . VAL A 1 556 ? -64.068 -6.111 12.635 1.00 17.08 576 VAL A CA 1
ATOM 4058 C C . VAL A 1 556 ? -65.279 -5.237 12.362 1.00 17.28 576 VAL A C 1
ATOM 4059 O O . VAL A 1 556 ? -65.289 -4.489 11.388 1.00 17.68 576 VAL A O 1
ATOM 4063 N N . VAL A 1 557 ? -66.305 -5.357 13.203 1.00 17.57 577 VAL A N 1
ATOM 4064 C CA . VAL A 1 557 ? -67.596 -4.707 12.959 1.00 17.59 577 VAL A CA 1
ATOM 4065 C C . VAL A 1 557 ? -68.159 -4.051 14.220 1.00 17.81 577 VAL A C 1
ATOM 4066 O O . VAL A 1 557 ? -67.910 -4.521 15.327 1.00 17.67 577 VAL A O 1
ATOM 4070 N N . PRO A 1 558 ? -68.921 -2.952 14.053 1.00 18.29 578 PRO A N 1
ATOM 4071 C CA . PRO A 1 558 ? -69.486 -2.240 15.197 1.00 18.48 578 PRO A CA 1
ATOM 4072 C C . PRO A 1 558 ? -70.679 -2.949 15.821 1.00 18.92 578 PRO A C 1
ATOM 4073 O O . PRO A 1 558 ? -71.449 -3.614 15.126 1.00 18.96 578 PRO A O 1
ATOM 4077 N N . VAL A 1 559 ? -70.815 -2.803 17.133 1.00 19.59 579 VAL A N 1
ATOM 4078 C CA . VAL A 1 559 ? -71.932 -3.371 17.880 1.00 20.17 579 VAL A CA 1
ATOM 4079 C C . VAL A 1 559 ? -72.222 -2.493 19.079 1.00 20.95 579 VAL A C 1
ATOM 4080 O O . VAL A 1 559 ? -71.301 -1.905 19.667 1.00 20.82 579 VAL A O 1
ATOM 4084 N N . THR A 1 560 ? -73.503 -2.396 19.427 1.00 21.74 580 THR A N 1
ATOM 4085 C CA . THR A 1 560 ? -73.908 -1.956 20.757 1.00 22.35 580 THR A CA 1
ATOM 4086 C C . THR A 1 560 ? -74.199 -3.220 21.557 1.00 23.00 580 THR A C 1
ATOM 4087 O O . THR A 1 560 ? -74.972 -4.073 21.126 1.00 22.79 580 THR A O 1
ATOM 4090 N N . LYS A 1 561 ? -73.559 -3.336 22.714 1.00 23.86 581 LYS A N 1
ATOM 4091 C CA . LYS A 1 561 ? -73.467 -4.604 23.422 1.00 24.57 581 LYS A CA 1
ATOM 4092 C C . LYS A 1 561 ? -73.753 -4.406 24.901 1.00 24.81 581 LYS A C 1
ATOM 4093 O O . LYS A 1 561 ? -73.410 -3.378 25.484 1.00 25.14 581 LYS A O 1
ATOM 4099 N N . GLN A 1 562 ? -74.386 -5.403 25.500 1.00 25.08 582 GLN A N 1
ATOM 4100 C CA . GLN A 1 562 ? -74.544 -5.475 26.943 1.00 25.12 582 GLN A CA 1
ATOM 4101 C C . GLN A 1 562 ? -73.542 -6.501 27.479 1.00 24.98 582 GLN A C 1
ATOM 4102 O O . GLN A 1 562 ? -73.163 -7.441 26.773 1.00 25.03 582 GLN A O 1
ATOM 4108 N N . PHE A 1 563 ? -73.116 -6.311 28.721 1.00 24.87 583 PHE A N 1
ATOM 4109 C CA . PHE A 1 563 ? -72.124 -7.176 29.352 1.00 24.93 583 PHE A CA 1
ATOM 4110 C C . PHE A 1 563 ? -72.544 -7.552 30.766 1.00 25.07 583 PHE A C 1
ATOM 4111 O O . PHE A 1 563 ? -73.384 -6.884 31.372 1.00 24.88 583 PHE A O 1
ATOM 4119 N N . SER A 1 564 ? -71.918 -8.601 31.299 1.00 25.23 584 SER A N 1
ATOM 4120 C CA . SER A 1 564 ? -72.154 -9.040 32.680 1.00 25.55 584 SER A CA 1
ATOM 4121 C C . SER A 1 564 ? -71.759 -7.987 33.721 1.00 25.61 584 SER A C 1
ATOM 4122 O O . SER A 1 564 ? -72.241 -8.019 34.854 1.00 25.59 584 SER A O 1
ATOM 4125 N N . TRP A 1 565 ? -70.896 -7.058 33.317 1.00 25.65 585 TRP A N 1
ATOM 4126 C CA . TRP A 1 565 ? -70.376 -6.005 34.190 1.00 25.79 585 TRP A CA 1
ATOM 4127 C C . TRP A 1 565 ? -70.964 -4.636 33.834 1.00 26.21 585 TRP A C 1
ATOM 4128 O O . TRP A 1 565 ? -70.545 -3.612 34.374 1.00 26.26 585 TRP A O 1
ATOM 4139 N N . SER A 1 566 ? -71.954 -4.636 32.947 1.00 26.76 586 SER A N 1
ATOM 4140 C CA . SER A 1 566 ? -72.499 -3.415 32.352 1.00 27.19 586 SER A CA 1
ATOM 4141 C C . SER A 1 566 ? -73.661 -2.826 33.156 1.00 27.48 586 SER A C 1
ATOM 4142 O O . SER A 1 566 ? -73.913 -1.619 33.105 1.00 27.56 586 SER A O 1
ATOM 4145 N N . GLY A 1 567 ? -74.377 -3.686 33.877 1.00 27.86 587 GLY A N 1
ATOM 4146 C CA . GLY A 1 567 ? -75.438 -3.248 34.783 1.00 28.20 587 GLY A CA 1
ATOM 4147 C C . GLY A 1 567 ? -76.662 -2.707 34.062 1.00 28.38 587 GLY A C 1
ATOM 4148 O O . GLY A 1 567 ? -77.170 -1.629 34.403 1.00 28.71 587 GLY A O 1
ATOM 4149 N N . ASN A 1 568 ? -77.133 -3.449 33.062 1.00 28.27 588 ASN A N 1
ATOM 4150 C CA . ASN A 1 568 ? -78.288 -3.026 32.264 1.00 28.43 588 ASN A CA 1
ATOM 4151 C C . ASN A 1 568 ? -77.988 -1.841 31.344 1.00 28.30 588 ASN A C 1
ATOM 4152 O O . ASN A 1 568 ? -78.897 -1.322 30.694 1.00 28.35 588 ASN A O 1
ATOM 4154 N N . LYS A 1 569 ? -76.722 -1.421 31.287 1.00 28.09 589 LYS A N 1
ATOM 4155 C CA . LYS A 1 569 ? -76.283 -0.403 30.336 1.00 27.88 589 LYS A CA 1
ATOM 4156 C C . LYS A 1 569 ? -75.659 -1.088 29.119 1.00 27.24 589 LYS A C 1
ATOM 4157 O O . LYS A 1 569 ? -75.197 -2.225 29.211 1.00 26.86 589 LYS A O 1
ATOM 4163 N N . THR A 1 570 ? -75.665 -0.400 27.981 1.00 26.61 590 THR A N 1
ATOM 4164 C CA . THR A 1 570 ? -74.981 -0.891 26.783 1.00 26.07 590 THR A CA 1
ATOM 4165 C C . THR A 1 570 ? -73.878 0.079 26.367 1.00 25.60 590 THR A C 1
ATOM 4166 O O . THR A 1 570 ? -73.893 1.260 26.726 1.00 25.24 590 THR A O 1
ATOM 4170 N N . ARG A 1 571 ? -72.913 -0.438 25.620 1.00 25.08 591 ARG A N 1
ATOM 4171 C CA . ARG A 1 571 ? -71.796 0.368 25.156 1.00 24.78 591 ARG A CA 1
ATOM 4172 C C . ARG A 1 571 ? -71.601 0.210 23.661 1.00 24.10 591 ARG A C 1
ATOM 4173 O O . ARG A 1 571 ? -71.723 -0.886 23.118 1.00 23.99 591 ARG A O 1
ATOM 4181 N N . ASN A 1 572 ? -71.316 1.324 23.001 1.00 23.44 592 ASN A N 1
ATOM 4182 C CA . ASN A 1 572 ? -71.021 1.318 21.583 1.00 22.99 592 ASN A CA 1
ATOM 4183 C C . ASN A 1 572 ? -69.547 0.972 21.403 1.00 22.50 592 ASN A C 1
ATOM 4184 O O . ASN A 1 572 ? -68.659 1.750 21.760 1.00 22.18 592 ASN A O 1
ATOM 4189 N N . THR A 1 573 ? -69.313 -0.220 20.861 1.00 22.00 593 THR A N 1
ATOM 4190 C CA . THR A 1 573 ? -67.996 -0.832 20.818 1.00 21.50 593 THR A CA 1
ATOM 4191 C C . THR A 1 573 ? -67.823 -1.507 19.460 1.00 21.15 593 THR A C 1
ATOM 4192 O O . THR A 1 573 ? -68.366 -1.034 18.467 1.00 21.21 593 THR A O 1
ATOM 4196 N N . MET A 1 574 ? -67.043 -2.581 19.409 1.00 21.05 594 MET A N 1
ATOM 4197 C CA . MET A 1 574 ? -66.874 -3.370 18.192 1.00 20.88 594 MET A CA 1
ATOM 4198 C C . MET A 1 574 ? -66.538 -4.804 18.562 1.00 20.84 594 MET A C 1
ATOM 4199 O O . MET A 1 574 ? -66.285 -5.107 19.720 1.00 20.65 594 MET A O 1
ATOM 4204 N N . GLN A 1 575 ? -66.512 -5.674 17.561 1.00 21.16 595 GLN A N 1
ATOM 4205 C CA . GLN A 1 575 ? -66.493 -7.112 17.778 1.00 21.39 595 GLN A CA 1
ATOM 4206 C C . GLN A 1 575 ? -65.871 -7.807 16.572 1.00 21.46 595 GLN A C 1
ATOM 4207 O O . GLN A 1 575 ? -65.801 -7.229 15.482 1.00 21.47 595 GLN A O 1
ATOM 4213 N N . LEU A 1 576 ? -65.410 -9.040 16.769 1.00 21.39 596 LEU A N 1
ATOM 4214 C CA . LEU A 1 576 ? -64.992 -9.875 15.651 1.00 21.26 596 LEU A CA 1
ATOM 4215 C C . LEU A 1 576 ? -66.214 -10.593 15.108 1.00 21.26 596 LEU A C 1
ATOM 4216 O O . LEU A 1 576 ? -67.033 -11.090 15.878 1.00 21.30 596 LEU A O 1
ATOM 4221 N N . GLY A 1 577 ? -66.334 -10.640 13.787 1.00 21.17 597 GLY A N 1
ATOM 4222 C CA . GLY A 1 577 ? -67.353 -11.451 13.132 1.00 21.38 597 GLY A CA 1
ATOM 4223 C C . GLY A 1 577 ? -66.694 -12.540 12.309 1.00 21.49 597 GLY A C 1
ATOM 4224 O O . GLY A 1 577 ? -66.000 -12.244 11.340 1.00 21.59 597 GLY A O 1
ATOM 4225 N N . ARG A 1 578 ? -66.909 -13.799 12.686 1.00 21.69 598 ARG A N 1
ATOM 4226 C CA . ARG A 1 578 ? -66.258 -14.922 12.011 1.00 21.98 598 ARG A CA 1
ATOM 4227 C C . ARG A 1 578 ? -67.217 -15.784 11.209 1.00 22.05 598 ARG A C 1
ATOM 4228 O O . ARG A 1 578 ? -68.309 -16.107 11.672 1.00 22.20 598 ARG A O 1
ATOM 4236 N N . SER A 1 579 ? -66.782 -16.165 10.012 1.00 22.10 599 SER A N 1
ATOM 4237 C CA . SER A 1 579 ? -67.546 -17.047 9.148 1.00 22.19 599 SER A CA 1
ATOM 4238 C C . SER A 1 579 ? -66.604 -17.764 8.196 1.00 22.30 599 SER A C 1
ATOM 4239 O O . SER A 1 579 ? -65.592 -17.198 7.777 1.00 22.60 599 SER A O 1
ATOM 4242 N N . PHE A 1 580 ? -66.942 -19.003 7.853 1.00 22.22 600 PHE A N 1
ATOM 4243 C CA . PHE A 1 580 ? -66.202 -19.753 6.848 1.00 22.20 600 PHE A CA 1
ATOM 4244 C C . PHE A 1 580 ? -66.954 -19.703 5.526 1.00 22.10 600 PHE A C 1
ATOM 4245 O O . PHE A 1 580 ? -68.180 -19.786 5.512 1.00 22.30 600 PHE A O 1
ATOM 4253 N N . ILE A 1 581 ? -66.233 -19.557 4.420 1.00 22.05 601 ILE A N 1
ATOM 4254 C CA . ILE A 1 581 ? -66.838 -19.715 3.100 1.00 22.08 601 ILE A CA 1
ATOM 4255 C C . ILE A 1 581 ? -67.139 -21.199 2.921 1.00 22.37 601 ILE A C 1
ATOM 4256 O O . ILE A 1 581 ? -66.241 -22.029 3.003 1.00 22.49 601 ILE A O 1
ATOM 4261 N N . HIS A 1 582 ? -68.407 -21.532 2.712 1.00 22.87 602 HIS A N 1
ATOM 4262 C CA . HIS A 1 582 ? -68.835 -22.932 2.660 1.00 23.32 602 HIS A CA 1
ATOM 4263 C C . HIS A 1 582 ? -68.776 -23.520 1.260 1.00 23.33 602 HIS A C 1
ATOM 4264 O O . HIS A 1 582 ? -68.566 -24.724 1.095 1.00 23.29 602 HIS A O 1
ATOM 4271 N N . SER A 1 583 ? -68.972 -22.669 0.258 1.00 23.31 603 SER A N 1
ATOM 4272 C CA . SER A 1 583 ? -69.208 -23.130 -1.097 1.00 23.44 603 SER A CA 1
ATOM 4273 C C . SER A 1 583 ? -68.756 -22.103 -2.133 1.00 23.47 603 SER A C 1
ATOM 4274 O O . SER A 1 583 ? -68.605 -20.919 -1.830 1.00 23.69 603 SER A O 1
ATOM 4277 N N . GLU A 1 584 ? -68.549 -22.573 -3.358 1.00 23.35 604 GLU A N 1
ATOM 4278 C CA . GLU A 1 584 ? -68.228 -21.705 -4.484 1.00 23.18 604 GLU A CA 1
ATOM 4279 C C . GLU A 1 584 ? -69.338 -20.701 -4.830 1.00 23.40 604 GLU A C 1
ATOM 4280 O O . GLU A 1 584 ? -69.101 -19.749 -5.581 1.00 23.41 604 GLU A O 1
ATOM 4286 N N . ASP A 1 585 ? -70.544 -20.914 -4.306 1.00 23.47 605 ASP A N 1
ATOM 4287 C CA . ASP A 1 585 ? -71.651 -19.991 -4.548 1.00 23.72 605 ASP A CA 1
ATOM 4288 C C . ASP A 1 585 ? -71.392 -18.629 -3.899 1.00 23.67 605 ASP A C 1
ATOM 4289 O O . ASP A 1 585 ? -71.859 -17.605 -4.405 1.00 23.77 605 ASP A O 1
ATOM 4294 N N . GLU A 1 586 ? -70.630 -18.627 -2.804 1.00 23.36 606 GLU A N 1
ATOM 4295 C CA . GLU A 1 586 ? -70.357 -17.418 -2.019 1.00 23.35 606 GLU A CA 1
ATOM 4296 C C . GLU A 1 586 ? -68.853 -17.103 -1.982 1.00 22.78 606 GLU A C 1
ATOM 4297 O O . GLU A 1 586 ? -68.355 -16.500 -1.027 1.00 22.90 606 GLU A O 1
ATOM 4303 N N . ALA A 1 587 ? -68.137 -17.494 -3.033 1.00 22.15 607 ALA A N 1
ATOM 4304 C CA . ALA A 1 587 ? -66.675 -17.433 -3.045 1.00 21.70 607 ALA A CA 1
ATOM 4305 C C . ALA A 1 587 ? -66.097 -16.356 -3.970 1.00 21.25 607 ALA A C 1
ATOM 4306 O O . ALA A 1 587 ? -64.913 -16.389 -4.277 1.00 20.99 607 ALA A O 1
ATOM 4308 N N . ARG A 1 588 ? -66.919 -15.409 -4.405 1.00 21.02 608 ARG A N 1
ATOM 4309 C CA . ARG A 1 588 ? -66.448 -14.311 -5.245 1.00 21.12 608 ARG A CA 1
ATOM 4310 C C . ARG A 1 588 ? -66.728 -12.998 -4.525 1.00 21.23 608 ARG A C 1
ATOM 4311 O O . ARG A 1 588 ? -67.867 -12.530 -4.478 1.00 20.99 608 ARG A O 1
ATOM 4319 N N . LEU A 1 589 ? -65.679 -12.403 -3.970 1.00 21.30 609 LEU A N 1
ATOM 4320 C CA . LEU A 1 589 ? -65.847 -11.276 -3.070 1.00 21.54 609 LEU A CA 1
ATOM 4321 C C . LEU A 1 589 ? -64.845 -10.153 -3.321 1.00 21.40 609 LEU A C 1
ATOM 4322 O O . LEU A 1 589 ? -63.890 -10.296 -4.094 1.00 21.46 609 LEU A O 1
ATOM 4327 N N . ASN A 1 590 ? -65.110 -9.021 -2.680 1.00 21.02 610 ASN A N 1
ATOM 4328 C CA . ASN A 1 590 ? -64.261 -7.849 -2.777 1.00 20.70 610 ASN A CA 1
ATOM 4329 C C . ASN A 1 590 ? -63.799 -7.411 -1.400 1.00 20.60 610 ASN A C 1
ATOM 4330 O O . ASN A 1 590 ? -64.426 -7.738 -0.387 1.00 20.35 610 ASN A O 1
ATOM 4335 N N . TRP A 1 591 ? -62.683 -6.689 -1.364 1.00 20.54 611 TRP A N 1
ATOM 4336 C CA . TRP A 1 591 ? -62.143 -6.204 -0.103 1.00 20.34 611 TRP A CA 1
ATOM 4337 C C . TRP A 1 591 ? -63.163 -5.247 0.511 1.00 20.44 611 TRP A C 1
ATOM 4338 O O . TRP A 1 591 ? -63.763 -4.432 -0.189 1.00 20.54 611 TRP A O 1
ATOM 4349 N N . GLY A 1 592 ? -63.384 -5.373 1.814 1.00 20.48 612 GLY A N 1
ATOM 4350 C CA . GLY A 1 592 ? -64.493 -4.683 2.466 1.00 20.58 612 GLY A CA 1
ATOM 4351 C C . GLY A 1 592 ? -64.396 -3.166 2.542 1.00 20.52 612 GLY A C 1
ATOM 4352 O O . GLY A 1 592 ? -63.384 -2.563 2.178 1.00 20.53 612 GLY A O 1
ATOM 4353 N N . PHE A 1 593 ? -65.481 -2.557 3.007 1.00 20.36 613 PHE A N 1
ATOM 4354 C CA . PHE A 1 593 ? -65.500 -1.141 3.361 1.00 20.23 613 PHE A CA 1
ATOM 4355 C C . PHE A 1 593 ? -64.582 -0.919 4.562 1.00 19.97 613 PHE A C 1
ATOM 4356 O O . PHE A 1 593 ? -64.635 -1.677 5.525 1.00 20.01 613 PHE A O 1
ATOM 4364 N N . ASN A 1 594 ? -63.727 0.100 4.486 1.00 19.85 614 ASN A N 1
ATOM 4365 C CA . ASN A 1 594 ? -62.825 0.454 5.592 1.00 19.80 614 ASN A CA 1
ATOM 4366 C C . ASN A 1 594 ? -61.876 -0.689 5.991 1.00 19.79 614 ASN A C 1
ATOM 4367 O O . ASN A 1 594 ? -61.481 -0.804 7.148 1.00 19.98 614 ASN A O 1
ATOM 4372 N N . GLY A 1 595 ? -61.512 -1.532 5.029 1.00 19.95 615 GLY A N 1
ATOM 4373 C CA . GLY A 1 595 ? -60.662 -2.701 5.294 1.00 19.99 615 GLY A CA 1
ATOM 4374 C C . GLY A 1 595 ? -61.077 -3.535 6.498 1.00 20.02 615 GLY A C 1
ATOM 4375 O O . GLY A 1 595 ? -60.224 -4.093 7.191 1.00 19.92 615 GLY A O 1
ATOM 4376 N N . GLN A 1 596 ? -62.388 -3.638 6.725 1.00 20.12 616 GLN A N 1
ATOM 4377 C CA . GLN A 1 596 ? -62.933 -4.215 7.958 1.00 20.28 616 GLN A CA 1
ATOM 4378 C C . GLN A 1 596 ? -62.925 -5.736 8.009 1.00 19.73 616 GLN A C 1
ATOM 4379 O O . GLN A 1 596 ? -63.026 -6.309 9.095 1.00 19.64 616 GLN A O 1
ATOM 4385 N N . THR A 1 597 ? -62.794 -6.379 6.854 1.00 19.27 617 THR A N 1
ATOM 4386 C CA . THR A 1 597 ? -62.816 -7.838 6.768 1.00 19.11 617 THR A CA 1
ATOM 4387 C C . THR A 1 597 ? -61.447 -8.386 6.372 1.00 19.12 617 THR A C 1
ATOM 4388 O O . THR A 1 597 ? -60.914 -8.051 5.304 1.00 19.08 617 THR A O 1
ATOM 4392 N N . GLN A 1 598 ? -60.884 -9.230 7.233 1.00 18.82 618 GLN A N 1
ATOM 4393 C CA . GLN A 1 598 ? -59.642 -9.928 6.927 1.00 18.75 618 GLN A CA 1
ATOM 4394 C C . GLN A 1 598 ? -59.984 -11.275 6.300 1.00 18.54 618 GLN A C 1
ATOM 4395 O O . GLN A 1 598 ? -60.966 -11.910 6.685 1.00 18.22 618 GLN A O 1
ATOM 4401 N N . LEU A 1 599 ? -59.173 -11.696 5.332 1.00 18.34 619 LEU A N 1
ATOM 4402 C CA . LEU A 1 599 ? -59.378 -12.953 4.622 1.00 18.17 619 LEU A CA 1
ATOM 4403 C C . LEU A 1 599 ? -58.234 -13.912 4.931 1.00 17.99 619 LEU A C 1
ATOM 4404 O O . LEU A 1 599 ? -57.073 -13.582 4.702 1.00 18.06 619 LEU A O 1
ATOM 4409 N N . HIS A 1 600 ? -58.570 -15.086 5.467 1.00 17.75 620 HIS A N 1
ATOM 4410 C CA . HIS A 1 600 ? -57.583 -16.067 5.915 1.00 17.56 620 HIS A CA 1
ATOM 4411 C C . HIS A 1 600 ? -57.741 -17.385 5.166 1.00 17.66 620 HIS A C 1
ATOM 4412 O O . HIS A 1 600 ? -58.855 -17.846 4.957 1.00 17.79 620 HIS A O 1
ATOM 4419 N N . VAL A 1 601 ? -56.627 -18.001 4.784 1.00 17.76 621 VAL A N 1
ATOM 4420 C CA . VAL A 1 601 ? -56.651 -19.341 4.212 1.00 17.79 621 VAL A CA 1
ATOM 4421 C C . VAL A 1 601 ? -56.145 -20.265 5.299 1.00 17.77 621 VAL A C 1
ATOM 4422 O O . VAL A 1 601 ? -54.967 -20.223 5.635 1.00 18.01 621 VAL A O 1
ATOM 4426 N N . VAL A 1 602 ? -57.037 -21.078 5.862 1.00 17.84 622 VAL A N 1
ATOM 4427 C CA . VAL A 1 602 ? -56.723 -21.860 7.063 1.00 18.00 622 VAL A CA 1
ATOM 4428 C C . VAL A 1 602 ? -56.955 -23.356 6.875 1.00 18.28 622 VAL A C 1
ATOM 4429 O O . VAL A 1 602 ? -57.575 -23.785 5.903 1.00 18.48 622 VAL A O 1
ATOM 4433 N N . ASN A 1 603 ? -56.447 -24.143 7.817 1.00 18.57 623 ASN A N 1
ATOM 4434 C CA . ASN A 1 603 ? -56.731 -25.571 7.872 1.00 18.88 623 ASN A CA 1
ATOM 4435 C C . ASN A 1 603 ? -57.403 -25.881 9.199 1.00 19.45 623 ASN A C 1
ATOM 4436 O O . ASN A 1 603 ? -56.754 -25.893 10.248 1.00 19.44 623 ASN A O 1
ATOM 4441 N N . GLN A 1 604 ? -58.710 -26.128 9.142 1.00 20.06 624 GLN A N 1
ATOM 4442 C CA . GLN A 1 604 ? -59.500 -26.373 10.342 1.00 20.63 624 GLN A CA 1
ATOM 4443 C C . GLN A 1 604 ? -59.123 -27.664 11.054 1.00 20.98 624 GLN A C 1
ATOM 4444 O O . GLN A 1 604 ? -59.389 -27.809 12.234 1.00 21.23 624 GLN A O 1
ATOM 4450 N N . ASP A 1 605 ? -58.514 -28.599 10.332 1.00 21.60 625 ASP A N 1
ATOM 4451 C CA . ASP A 1 605 ? -58.116 -29.888 10.902 1.00 21.73 625 ASP A CA 1
ATOM 4452 C C . ASP A 1 605 ? -56.738 -29.840 11.557 1.00 22.10 625 ASP A C 1
ATOM 4453 O O . ASP A 1 605 ? -56.299 -30.832 12.145 1.00 22.26 625 ASP A O 1
ATOM 4458 N N . LYS A 1 606 ? -56.060 -28.695 11.462 1.00 22.34 626 LYS A N 1
ATOM 4459 C CA . LYS A 1 606 ? -54.761 -28.507 12.109 1.00 22.58 626 LYS A CA 1
ATOM 4460 C C . LYS A 1 606 ? -54.749 -27.223 12.948 1.00 22.25 626 LYS A C 1
ATOM 4461 O O . LYS A 1 606 ? -54.016 -26.286 12.647 1.00 22.16 626 LYS A O 1
ATOM 4467 N N . PRO A 1 607 ? -55.555 -27.187 14.019 1.00 21.90 627 PRO A N 1
ATOM 4468 C CA . PRO A 1 607 ? -55.563 -26.025 14.893 1.00 21.68 627 PRO A CA 1
ATOM 4469 C C . PRO A 1 607 ? -54.341 -26.008 15.802 1.00 21.55 627 PRO A C 1
ATOM 4470 O O . PRO A 1 607 ? -53.736 -27.051 16.033 1.00 21.36 627 PRO A O 1
ATOM 4474 N N . ASN A 1 608 ? -53.982 -24.835 16.311 1.00 21.47 628 ASN A N 1
ATOM 4475 C CA . ASN A 1 608 ? -52.899 -24.742 17.277 1.00 21.55 628 ASN A CA 1
ATOM 4476 C C . ASN A 1 608 ? -53.371 -25.224 18.648 1.00 21.70 628 ASN A C 1
ATOM 4477 O O . ASN A 1 608 ? -54.525 -25.643 18.801 1.00 21.50 628 ASN A O 1
ATOM 4482 N N . LYS A 1 609 ? -52.486 -25.177 19.640 1.00 21.92 629 LYS A N 1
ATOM 4483 C CA . LYS A 1 609 ? -52.836 -25.647 20.991 1.00 22.33 629 LYS A CA 1
ATOM 4484 C C . LYS A 1 609 ? -53.939 -24.826 21.680 1.00 22.20 629 LYS A C 1
ATOM 4485 O O . LYS A 1 609 ? -54.413 -25.217 22.748 1.00 22.52 629 LYS A O 1
ATOM 4491 N N . PHE A 1 610 ? -54.348 -23.707 21.075 1.00 22.05 630 PHE A N 1
ATOM 4492 C CA . PHE A 1 610 ? -55.435 -22.873 21.614 1.00 21.98 630 PHE A CA 1
ATOM 4493 C C . PHE A 1 610 ? -56.748 -22.980 20.834 1.00 21.76 630 PHE A C 1
ATOM 4494 O O . PHE A 1 610 ? -57.629 -22.141 20.998 1.00 22.18 630 PHE A O 1
ATOM 4502 N N . GLY A 1 611 ? -56.877 -24.000 19.991 1.00 21.49 631 GLY A N 1
ATOM 4503 C CA . GLY A 1 611 ? -58.111 -24.234 19.236 1.00 21.33 631 GLY A CA 1
ATOM 4504 C C . GLY A 1 611 ? -58.306 -23.342 18.019 1.00 21.01 631 GLY A C 1
ATOM 4505 O O . GLY A 1 611 ? -59.374 -23.323 17.410 1.00 20.73 631 GLY A O 1
ATOM 4506 N N . GLU A 1 612 ? -57.261 -22.624 17.641 1.00 20.60 632 GLU A N 1
ATOM 4507 C CA . GLU A 1 612 ? -57.369 -21.650 16.581 1.00 20.46 632 GLU A CA 1
ATOM 4508 C C . GLU A 1 612 ? -56.800 -22.241 15.277 1.00 20.01 632 GLU A C 1
ATOM 4509 O O . GLU A 1 612 ? -55.651 -22.687 15.244 1.00 19.94 632 GLU A O 1
ATOM 4515 N N . PRO A 1 613 ? -57.609 -22.267 14.201 1.00 19.53 633 PRO A N 1
ATOM 4516 C CA . PRO A 1 613 ? -57.136 -22.855 12.944 1.00 19.23 633 PRO A CA 1
ATOM 4517 C C . PRO A 1 613 ? -55.899 -22.161 12.395 1.00 19.05 633 PRO A C 1
ATOM 4518 O O . PRO A 1 613 ? -55.883 -20.934 12.291 1.00 19.11 633 PRO A O 1
ATOM 4522 N N . ARG A 1 614 ? -54.872 -22.939 12.056 1.00 18.77 634 ARG A N 1
ATOM 4523 C CA . ARG A 1 614 ? -53.617 -22.379 11.532 1.00 18.70 634 ARG A CA 1
ATOM 4524 C C . ARG A 1 614 ? -53.762 -21.998 10.057 1.00 18.44 634 ARG A C 1
ATOM 4525 O O . ARG A 1 614 ? -54.395 -22.719 9.286 1.00 18.49 634 ARG A O 1
ATOM 4533 N N . GLY A 1 615 ? -53.183 -20.867 9.661 1.00 18.06 635 GLY A N 1
ATOM 4534 C CA . GLY A 1 615 ? -53.345 -20.384 8.289 1.00 17.79 635 GLY A CA 1
ATOM 4535 C C . GLY A 1 615 ? -52.525 -19.164 7.926 1.00 17.59 635 GLY A C 1
ATOM 4536 O O . GLY A 1 615 ? -51.545 -18.842 8.598 1.00 17.94 635 GLY A O 1
ATOM 4537 N N . TYR A 1 616 ? -52.929 -18.497 6.844 1.00 17.31 636 TYR A N 1
ATOM 4538 C CA . TYR A 1 616 ? -52.225 -17.328 6.302 1.00 16.92 636 TYR A CA 1
ATOM 4539 C C . TYR A 1 616 ? -53.225 -16.247 5.902 1.00 17.06 636 TYR A C 1
ATOM 4540 O O . TYR A 1 616 ? -54.187 -16.532 5.190 1.00 17.20 636 TYR A O 1
ATOM 4549 N N . ARG A 1 617 ? -53.008 -15.015 6.359 1.00 17.23 637 ARG A N 1
ATOM 4550 C CA . ARG A 1 617 ? -53.863 -13.894 5.968 1.00 17.49 637 ARG A CA 1
ATOM 4551 C C . ARG A 1 617 ? -53.429 -13.414 4.599 1.00 17.62 637 ARG A C 1
ATOM 4552 O O . ARG A 1 617 ? -52.238 -13.326 4.330 1.00 17.62 637 ARG A O 1
ATOM 4560 N N . ILE A 1 618 ? -54.403 -13.123 3.741 1.00 17.77 638 ILE A N 1
ATOM 4561 C CA . ILE A 1 618 ? -54.146 -12.452 2.478 1.00 18.15 638 ILE A CA 1
ATOM 4562 C C . ILE A 1 618 ? -54.661 -11.024 2.619 1.00 18.63 638 ILE A C 1
ATOM 4563 O O . ILE A 1 618 ? -55.822 -10.810 2.966 1.00 18.94 638 ILE A O 1
ATOM 4568 N N . LEU A 1 619 ? -53.797 -10.048 2.372 1.00 19.12 639 LEU A N 1
ATOM 4569 C CA . LEU A 1 619 ? -54.190 -8.648 2.471 1.00 19.53 639 LEU A CA 1
ATOM 4570 C C . LEU A 1 619 ? -53.582 -7.831 1.337 1.00 20.18 639 LEU A C 1
ATOM 4571 O O . LEU A 1 619 ? -52.451 -8.085 0.934 1.00 20.19 639 LEU A O 1
ATOM 4576 N N . PRO A 1 620 ? -54.337 -6.850 0.818 1.00 20.94 640 PRO A N 1
ATOM 4577 C CA . PRO A 1 620 ? -53.797 -5.946 -0.190 1.00 21.52 640 PRO A CA 1
ATOM 4578 C C . PRO A 1 620 ? -52.862 -4.924 0.449 1.00 22.00 640 PRO A C 1
ATOM 4579 O O . PRO A 1 620 ? -53.300 -3.860 0.874 1.00 22.56 640 PRO A O 1
ATOM 4583 N N . SER A 1 621 ? -51.581 -5.252 0.512 1.00 22.46 641 SER A N 1
ATOM 4584 C CA . SER A 1 621 ? -50.601 -4.386 1.159 1.00 23.04 641 SER A CA 1
ATOM 4585 C C . SER A 1 621 ? -50.378 -3.073 0.412 1.00 23.02 641 SER A C 1
ATOM 4586 O O . SER A 1 621 ? -50.219 -2.022 1.038 1.00 23.19 641 SER A O 1
ATOM 4589 N N . ALA A 1 622 ? -50.368 -3.146 -0.915 1.00 22.91 642 ALA A N 1
ATOM 4590 C CA . ALA A 1 622 ? -50.101 -1.988 -1.760 1.00 22.86 642 ALA A CA 1
ATOM 4591 C C . ALA A 1 622 ? -51.333 -1.517 -2.519 1.00 22.72 642 ALA A C 1
ATOM 4592 O O . ALA A 1 622 ? -51.210 -0.744 -3.472 1.00 23.10 642 ALA A O 1
ATOM 4594 N N . GLY A 1 623 ? -52.515 -1.974 -2.112 1.00 22.46 643 GLY A N 1
ATOM 4595 C CA . GLY A 1 623 ? -53.757 -1.586 -2.789 1.00 22.34 643 GLY A CA 1
ATOM 4596 C C . GLY A 1 623 ? -53.998 -2.350 -4.081 1.00 22.06 643 GLY A C 1
ATOM 4597 O O . GLY A 1 623 ? -53.055 -2.771 -4.749 1.00 22.21 643 GLY A O 1
ATOM 4598 N N . THR A 1 624 ? -55.271 -2.540 -4.424 1.00 21.70 644 THR A N 1
ATOM 4599 C CA . THR A 1 624 ? -55.665 -3.318 -5.599 1.00 21.34 644 THR A CA 1
ATOM 4600 C C . THR A 1 624 ? -56.972 -2.783 -6.179 1.00 21.03 644 THR A C 1
ATOM 4601 O O . THR A 1 624 ? -57.589 -1.881 -5.611 1.00 20.77 644 THR A O 1
ATOM 4605 N N . ALA A 1 625 ? -57.387 -3.343 -7.312 1.00 20.57 645 ALA A N 1
ATOM 4606 C CA . ALA A 1 625 ? -58.628 -2.933 -7.964 1.00 20.24 645 ALA A CA 1
ATOM 4607 C C . ALA A 1 625 ? -59.024 -3.917 -9.047 1.00 19.86 645 ALA A C 1
ATOM 4608 O O . ALA A 1 625 ? -58.176 -4.389 -9.798 1.00 19.90 645 ALA A O 1
ATOM 4610 N N . HIS A 1 626 ? -60.315 -4.223 -9.123 1.00 19.51 646 HIS A N 1
ATOM 4611 C CA . HIS A 1 626 ? -60.843 -5.067 -10.200 1.00 19.19 646 HIS A CA 1
ATOM 4612 C C . HIS A 1 626 ? -61.491 -4.206 -11.290 1.00 18.96 646 HIS A C 1
ATOM 4613 O O . HIS A 1 626 ? -61.594 -2.980 -11.141 1.00 18.71 646 HIS A O 1
ATOM 4620 N N . LEU A 1 627 ? -61.920 -4.850 -12.377 1.00 18.62 647 LEU A N 1
ATOM 4621 C CA . LEU A 1 627 ? -62.447 -4.148 -13.552 1.00 18.33 647 LEU A CA 1
ATOM 4622 C C . LEU A 1 627 ? -63.690 -3.341 -13.202 1.00 18.16 647 LEU A C 1
ATOM 4623 O O . LEU A 1 627 ? -64.621 -3.857 -12.592 1.00 17.95 647 LEU A O 1
ATOM 4628 N N . THR A 1 628 ? -63.680 -2.064 -13.582 1.00 18.29 648 THR A N 1
ATOM 4629 C CA . THR A 1 628 ? -64.790 -1.144 -13.327 1.00 18.09 648 THR A CA 1
ATOM 4630 C C . THR A 1 628 ? -65.995 -1.524 -14.167 1.00 18.14 648 THR A C 1
ATOM 4631 O O . THR A 1 628 ? -67.119 -1.591 -13.664 1.00 18.08 648 THR A O 1
ATOM 4635 N N . VAL A 1 629 ? -65.741 -1.776 -15.450 1.00 18.10 649 VAL A N 1
ATOM 4636 C CA . VAL A 1 629 ? -66.795 -2.016 -16.433 1.00 18.04 649 VAL A CA 1
ATOM 4637 C C . VAL A 1 629 ? -67.606 -3.254 -16.063 1.00 18.31 649 VAL A C 1
ATOM 4638 O O . VAL A 1 629 ? -67.045 -4.312 -15.798 1.00 18.28 649 VAL A O 1
ATOM 4642 N N . LEU A 1 630 ? -68.927 -3.100 -16.025 1.00 18.71 650 LEU A N 1
ATOM 4643 C CA . LEU A 1 630 ? -69.839 -4.194 -15.726 1.00 19.06 650 LEU A CA 1
ATOM 4644 C C . LEU A 1 630 ? -70.350 -4.772 -17.042 1.00 19.53 650 LEU A C 1
ATOM 4645 O O . LEU A 1 630 ? -70.749 -4.026 -17.933 1.00 19.45 650 LEU A O 1
ATOM 4650 N N . ASN A 1 631 ? -70.326 -6.096 -17.167 1.00 20.19 651 ASN A N 1
ATOM 4651 C CA . ASN A 1 631 ? -70.736 -6.770 -18.401 1.00 20.88 651 ASN A CA 1
ATOM 4652 C C . ASN A 1 631 ? -70.106 -6.146 -19.658 1.00 20.28 651 ASN A C 1
ATOM 4653 O O . ASN A 1 631 ? -70.801 -5.841 -20.627 1.00 20.37 651 ASN A O 1
ATOM 4658 N N . SER A 1 632 ? -68.788 -5.964 -19.632 1.00 19.64 652 SER A N 1
ATOM 4659 C CA . SER A 1 632 ? -68.068 -5.318 -20.730 1.00 19.18 652 SER A CA 1
ATOM 4660 C C . SER A 1 632 ? -68.499 -5.821 -22.109 1.00 18.83 652 SER A C 1
ATOM 4661 O O . SER A 1 632 ? -68.570 -7.025 -22.345 1.00 18.84 652 SER A O 1
ATOM 4664 N N . SER A 1 633 ? -68.790 -4.886 -23.006 1.00 18.46 653 SER A N 1
ATOM 4665 C CA . SER A 1 633 ? -69.077 -5.207 -24.400 1.00 18.24 653 SER A CA 1
ATOM 4666 C C . SER A 1 633 ? -67.809 -5.648 -25.137 1.00 18.20 653 SER A C 1
ATOM 4667 O O . SER A 1 633 ? -67.883 -6.429 -26.084 1.00 18.72 653 SER A O 1
ATOM 4670 N N . ASN A 1 634 ? -66.651 -5.150 -24.709 1.00 17.80 654 ASN A N 1
ATOM 4671 C CA . ASN A 1 634 ? -65.379 -5.553 -25.308 1.00 17.61 654 ASN A CA 1
ATOM 4672 C C . ASN A 1 634 ? -65.020 -7.007 -25.012 1.00 17.40 654 ASN A C 1
ATOM 4673 O O . ASN A 1 634 ? -64.529 -7.735 -25.885 1.00 17.20 654 ASN A O 1
ATOM 4678 N N . LEU A 1 635 ? -65.248 -7.411 -23.766 1.00 17.00 655 LEU A N 1
ATOM 4679 C CA . LEU A 1 635 ? -64.756 -8.687 -23.269 1.00 16.84 655 LEU A CA 1
ATOM 4680 C C . LEU A 1 635 ? -65.737 -9.818 -23.485 1.00 16.81 655 LEU A C 1
ATOM 4681 O O . LEU A 1 635 ? -65.339 -10.927 -23.827 1.00 16.82 655 LEU A O 1
ATOM 4686 N N . VAL A 1 636 ? -67.017 -9.536 -23.266 1.00 16.92 656 VAL A N 1
ATOM 4687 C CA . VAL A 1 636 ? -68.048 -10.566 -23.261 1.00 16.87 656 VAL A CA 1
ATOM 4688 C C . VAL A 1 636 ? -67.651 -11.636 -22.227 1.00 16.84 656 VAL A C 1
ATOM 4689 O O . VAL A 1 636 ? -67.618 -11.332 -21.038 1.00 16.98 656 VAL A O 1
ATOM 4693 N N . HIS A 1 637 ? -67.316 -12.853 -22.649 1.00 16.83 657 HIS A N 1
ATOM 4694 C CA . HIS A 1 637 ? -66.974 -13.914 -21.690 1.00 17.04 657 HIS A CA 1
ATOM 4695 C C . HIS A 1 637 ? -65.455 -14.118 -21.508 1.00 16.57 657 HIS A C 1
ATOM 4696 O O . HIS A 1 637 ? -65.042 -15.047 -20.809 1.00 16.72 657 HIS A O 1
ATOM 4703 N N . ALA A 1 638 ? -64.642 -13.236 -22.094 1.00 15.85 658 ALA A N 1
ATOM 4704 C CA . ALA A 1 638 ? -63.198 -13.472 -22.242 1.00 15.60 658 ALA A CA 1
ATOM 4705 C C . ALA A 1 638 ? -62.330 -13.255 -20.990 1.00 15.36 658 ALA A C 1
ATOM 4706 O O . ALA A 1 638 ? -61.195 -13.730 -20.939 1.00 15.15 658 ALA A O 1
ATOM 4708 N N . ALA A 1 639 ? -62.846 -12.535 -19.998 1.00 15.41 659 ALA A N 1
ATOM 4709 C CA . ALA A 1 639 ? -62.070 -12.210 -18.795 1.00 15.20 659 ALA A CA 1
ATOM 4710 C C . ALA A 1 639 ? -62.973 -12.067 -17.572 1.00 15.18 659 ALA A C 1
ATOM 4711 O O . ALA A 1 639 ? -63.031 -11.005 -16.952 1.00 15.34 659 ALA A O 1
ATOM 4713 N N . HIS A 1 640 ? -63.678 -13.140 -17.223 1.00 15.03 660 HIS A N 1
ATOM 4714 C CA . HIS A 1 640 ? -64.604 -13.097 -16.085 1.00 14.86 660 HIS A CA 1
ATOM 4715 C C . HIS A 1 640 ? -63.898 -13.044 -14.734 1.00 14.54 660 HIS A C 1
ATOM 4716 O O . HIS A 1 640 ? -64.524 -12.772 -13.712 1.00 14.67 660 HIS A O 1
ATOM 4723 N N . TRP A 1 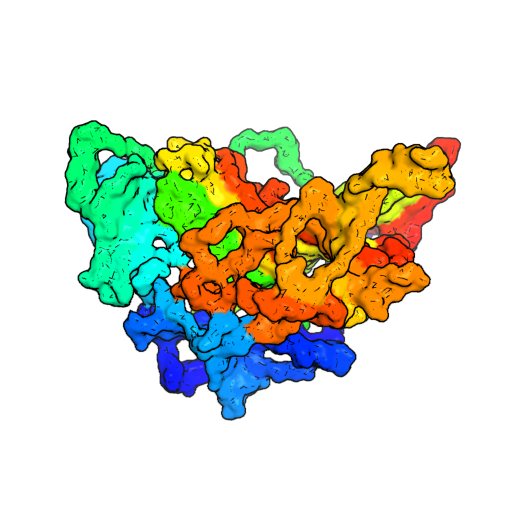641 ? -62.605 -13.339 -14.731 1.00 14.36 661 TRP A N 1
ATOM 4724 C CA . TRP A 1 641 ? -61.789 -13.266 -13.521 1.00 14.05 661 TRP A CA 1
ATOM 4725 C C . TRP A 1 641 ? -61.553 -11.819 -13.088 1.00 13.96 661 TRP A C 1
ATOM 4726 O O . TRP A 1 641 ? -61.218 -11.565 -11.931 1.00 14.18 661 TRP A O 1
ATOM 4737 N N . ALA A 1 642 ? -61.719 -10.878 -14.011 1.00 13.75 662 ALA A N 1
ATOM 4738 C CA . ALA A 1 642 ? -61.480 -9.464 -13.720 1.00 13.84 662 ALA A CA 1
ATOM 4739 C C . ALA A 1 642 ? -62.589 -8.816 -12.890 1.00 14.08 662 ALA A C 1
ATOM 4740 O O . ALA A 1 642 ? -62.469 -7.654 -12.518 1.00 14.18 662 ALA A O 1
ATOM 4742 N N . GLU A 1 643 ? -63.653 -9.551 -12.579 1.00 14.36 663 GLU A N 1
ATOM 4743 C CA . GLU A 1 643 ? -64.853 -8.939 -11.999 1.00 14.81 663 GLU A CA 1
ATOM 4744 C C . GLU A 1 643 ? -64.877 -8.838 -10.468 1.00 15.09 663 GLU A C 1
ATOM 4745 O O . GLU A 1 643 ? -65.759 -8.177 -9.922 1.00 15.22 663 GLU A O 1
ATOM 4751 N N . TYR A 1 644 ? -63.938 -9.501 -9.786 1.00 15.28 664 TYR A N 1
ATOM 4752 C CA . TYR A 1 644 ? -63.833 -9.445 -8.320 1.00 15.56 664 TYR A CA 1
ATOM 4753 C C . TYR A 1 644 ? -62.363 -9.410 -7.865 1.00 15.61 664 TYR A C 1
ATOM 4754 O O . TYR A 1 644 ? -61.466 -9.801 -8.611 1.00 15.55 664 TYR A O 1
ATOM 4763 N N . ASP A 1 645 ? -62.126 -8.952 -6.635 1.00 15.74 665 ASP A N 1
ATOM 4764 C CA . ASP A 1 645 ? -60.768 -8.856 -6.088 1.00 15.79 665 ASP A CA 1
ATOM 4765 C C . ASP A 1 645 ? -60.228 -10.224 -5.695 1.00 15.64 665 ASP A C 1
ATOM 4766 O O . ASP A 1 645 ? -59.065 -10.526 -5.918 1.00 15.82 665 ASP A O 1
ATOM 4771 N N . VAL A 1 646 ? -61.076 -11.032 -5.070 1.00 15.66 666 VAL A N 1
ATOM 4772 C CA . VAL A 1 646 ? -60.666 -12.317 -4.507 1.00 15.37 666 VAL A CA 1
ATOM 4773 C C . VAL A 1 646 ? -61.716 -13.348 -4.869 1.00 15.12 666 VAL A C 1
ATOM 4774 O O . VAL A 1 646 ? -62.901 -13.126 -4.674 1.00 14.92 666 VAL A O 1
ATOM 4778 N N . GLN A 1 647 ? -61.262 -14.465 -5.418 1.00 15.11 667 GLN A N 1
ATOM 4779 C CA . GLN A 1 647 ? -62.143 -15.490 -5.942 1.00 15.25 667 GLN A CA 1
ATOM 4780 C C . GLN A 1 647 ? -61.562 -16.854 -5.581 1.00 15.51 667 GLN A C 1
ATOM 4781 O O . GLN A 1 647 ? -60.390 -17.124 -5.831 1.00 15.64 667 GLN A O 1
ATOM 4787 N N . VAL A 1 648 ? -62.375 -17.698 -4.963 1.00 15.79 668 VAL A N 1
ATOM 4788 C CA . VAL A 1 648 ? -61.906 -18.987 -4.488 1.00 16.11 668 VAL A CA 1
ATOM 4789 C C . VAL A 1 648 ? -62.688 -20.108 -5.162 1.00 16.43 668 VAL A C 1
ATOM 4790 O O . VAL A 1 648 ? -63.919 -20.076 -5.207 1.00 16.46 668 VAL A O 1
ATOM 4794 N N . THR A 1 649 ? -61.955 -21.076 -5.704 1.00 16.67 669 THR A N 1
ATOM 4795 C CA . THR A 1 649 ? -62.540 -22.247 -6.348 1.00 16.97 669 THR A CA 1
ATOM 4796 C C . THR A 1 649 ? -61.842 -23.492 -5.848 1.00 17.47 669 THR A C 1
ATOM 4797 O O . THR A 1 649 ? -60.715 -23.430 -5.341 1.00 17.08 669 THR A O 1
ATOM 4801 N N . ARG A 1 650 ? -62.507 -24.628 -6.014 1.00 18.10 670 ARG A N 1
ATOM 4802 C CA . ARG A 1 650 ? -61.911 -25.900 -5.649 1.00 18.75 670 ARG A CA 1
ATOM 4803 C C . ARG A 1 650 ? -60.895 -26.282 -6.708 1.00 18.63 670 ARG A C 1
ATOM 4804 O O . ARG A 1 650 ? -61.136 -26.085 -7.904 1.00 18.64 670 ARG A O 1
ATOM 4812 N N . GLN A 1 651 ? -59.764 -26.824 -6.263 1.00 18.59 671 GLN A N 1
ATOM 4813 C CA . GLN A 1 651 ? -58.680 -27.190 -7.168 1.00 18.69 671 GLN A CA 1
ATOM 4814 C C . GLN A 1 651 ? -59.088 -28.367 -8.057 1.00 18.55 671 GLN A C 1
ATOM 4815 O O . GLN A 1 651 ? -59.702 -29.332 -7.598 1.00 18.61 671 GLN A O 1
ATOM 4821 N N . HIS A 1 652 ? -58.747 -28.259 -9.334 1.00 18.31 672 HIS A N 1
ATOM 4822 C CA . HIS A 1 652 ? -58.862 -29.358 -10.268 1.00 18.14 672 HIS A CA 1
ATOM 4823 C C . HIS A 1 652 ? -57.674 -29.298 -11.197 1.00 18.14 672 HIS A C 1
ATOM 4824 O O . HIS A 1 652 ? -57.175 -28.219 -11.507 1.00 18.03 672 HIS A O 1
ATOM 4831 N N . ASP A 1 653 ? -57.220 -30.459 -11.651 1.00 18.15 673 ASP A N 1
ATOM 4832 C CA . ASP A 1 653 ? -56.136 -30.502 -12.619 1.00 18.23 673 ASP A CA 1
ATOM 4833 C C . ASP A 1 653 ? -56.619 -30.057 -13.994 1.00 17.77 673 ASP A C 1
ATOM 4834 O O . ASP A 1 653 ? -55.818 -29.617 -14.809 1.00 17.93 673 ASP A O 1
ATOM 4839 N N . PHE A 1 654 ? -57.927 -30.145 -14.228 1.00 17.29 674 PHE A N 1
ATOM 4840 C CA . PHE A 1 654 ? -58.536 -29.626 -15.457 1.00 16.94 674 PHE A CA 1
ATOM 4841 C C . PHE A 1 654 ? -58.877 -28.120 -15.397 1.00 16.76 674 PHE A C 1
ATOM 4842 O O . PHE A 1 654 ? -59.502 -27.588 -16.321 1.00 16.47 674 PHE A O 1
ATOM 4850 N N . GLU A 1 655 ? -58.463 -27.441 -14.324 1.00 16.46 675 GLU A N 1
ATOM 4851 C CA . GLU A 1 655 ? -58.539 -25.979 -14.246 1.00 16.36 675 GLU A CA 1
ATOM 4852 C C . GLU A 1 655 ? -57.196 -25.420 -13.776 1.00 16.25 675 GLU A C 1
ATOM 4853 O O . GLU A 1 655 ? -57.108 -24.842 -12.690 1.00 16.39 675 GLU A O 1
ATOM 4859 N N . PRO A 1 656 ? -56.136 -25.597 -14.583 1.00 16.05 676 PRO A N 1
ATOM 4860 C CA . PRO A 1 656 ? -54.809 -25.122 -14.167 1.00 15.84 676 PRO A CA 1
ATOM 4861 C C . PRO A 1 656 ? -54.658 -23.604 -14.236 1.00 15.83 676 PRO A C 1
ATOM 4862 O O . PRO A 1 656 ? -53.950 -23.016 -13.412 1.00 16.01 676 PRO A O 1
ATOM 4866 N N . THR A 1 657 ? -55.329 -22.988 -15.209 1.00 15.71 677 THR A N 1
ATOM 4867 C CA . THR A 1 657 ? -55.201 -21.562 -15.494 1.00 15.55 677 THR A CA 1
ATOM 4868 C C . THR A 1 657 ? -56.569 -20.889 -15.516 1.00 15.18 677 THR A C 1
ATOM 4869 O O . THR A 1 657 ? -57.551 -21.498 -15.919 1.00 15.44 677 THR A O 1
ATOM 4873 N N . SER A 1 658 ? -56.628 -19.626 -15.107 1.00 14.77 678 SER A N 1
ATOM 4874 C CA . SER A 1 658 ? -57.864 -18.853 -15.178 1.00 14.36 678 SER A CA 1
ATOM 4875 C C . SER A 1 658 ? -58.120 -18.279 -16.574 1.00 14.36 678 SER A C 1
ATOM 4876 O O . SER A 1 658 ? -59.210 -17.766 -16.836 1.00 14.42 678 SER A O 1
ATOM 4879 N N . ALA A 1 659 ? -57.124 -18.349 -17.460 1.00 14.09 679 ALA A N 1
ATOM 4880 C CA . ALA A 1 659 ? -57.261 -17.812 -18.810 1.00 13.85 679 ALA A CA 1
ATOM 4881 C C . ALA A 1 659 ? -56.657 -18.721 -19.880 1.00 13.85 679 ALA A C 1
ATOM 4882 O O . ALA A 1 659 ? -56.109 -19.785 -19.587 1.00 13.44 679 ALA A O 1
ATOM 4884 N N . HIS A 1 660 ? -56.804 -18.279 -21.127 1.00 14.00 680 HIS A N 1
ATOM 4885 C CA . HIS A 1 660 ? -56.170 -18.879 -22.283 1.00 13.97 680 HIS A CA 1
ATOM 4886 C C . HIS A 1 660 ? -55.783 -17.738 -23.212 1.00 14.32 680 HIS A C 1
ATOM 4887 O O . HIS A 1 660 ? -56.539 -16.768 -23.335 1.00 14.08 680 HIS A O 1
ATOM 4894 N N . PRO A 1 661 ? -54.606 -17.835 -23.867 1.00 14.78 681 PRO A N 1
ATOM 4895 C CA . PRO A 1 661 ? -54.120 -16.744 -24.715 1.00 14.87 681 PRO A CA 1
ATOM 4896 C C . PRO A 1 661 ? -55.073 -16.305 -25.820 1.00 15.13 681 PRO A C 1
ATOM 4897 O O . PRO A 1 661 ? -55.104 -15.121 -26.158 1.00 15.54 681 PRO A O 1
ATOM 4901 N N . TYR A 1 662 ? -55.827 -17.248 -26.379 1.00 15.20 682 TYR A N 1
ATOM 4902 C CA . TYR A 1 662 ? -56.730 -16.957 -27.492 1.00 15.17 682 TYR A CA 1
ATOM 4903 C C . TYR A 1 662 ? -58.192 -16.833 -27.068 1.00 15.09 682 TYR A C 1
ATOM 4904 O O . TYR A 1 662 ? -59.092 -17.047 -27.894 1.00 15.23 682 TYR A O 1
ATOM 4913 N N . ASN A 1 663 ? -58.444 -16.486 -25.801 1.00 14.81 683 ASN A N 1
ATOM 4914 C CA . ASN A 1 663 ? -59.797 -16.084 -25.390 1.00 14.43 683 ASN A CA 1
ATOM 4915 C C . ASN A 1 663 ? -60.282 -14.919 -26.275 1.00 14.47 683 ASN A C 1
ATOM 4916 O O . ASN A 1 663 ? -61.454 -14.840 -26.629 1.00 14.71 683 ASN A O 1
ATOM 4921 N N . SER A 1 664 ? -59.362 -14.030 -26.637 1.00 14.53 684 SER A N 1
ATOM 4922 C CA . SER A 1 664 ? -59.642 -12.892 -27.517 1.00 14.61 684 SER A CA 1
ATOM 4923 C C . SER A 1 664 ? -60.121 -13.271 -28.924 1.00 14.66 684 SER A C 1
ATOM 4924 O O . SER A 1 664 ? -60.682 -12.441 -29.632 1.00 14.38 684 SER A O 1
ATOM 4927 N N . GLN A 1 665 ? -59.866 -14.507 -29.340 1.00 14.84 685 GLN A N 1
ATOM 4928 C CA . GLN A 1 665 ? -60.224 -14.950 -30.684 1.00 14.88 685 GLN A CA 1
ATOM 4929 C C . GLN A 1 665 ? -61.696 -15.331 -30.785 1.00 15.06 685 GLN A C 1
ATOM 4930 O O . GLN A 1 665 ? -62.258 -15.336 -31.878 1.00 14.75 685 GLN A O 1
ATOM 4936 N N . ASP A 1 666 ? -62.314 -15.636 -29.646 1.00 15.34 686 ASP A N 1
ATOM 4937 C CA . ASP A 1 666 ? -63.716 -16.043 -29.611 1.00 15.54 686 ASP A CA 1
ATOM 4938 C C . ASP A 1 666 ? -64.343 -15.639 -28.266 1.00 15.87 686 ASP A C 1
ATOM 4939 O O . ASP A 1 666 ? -64.586 -16.470 -27.386 1.00 15.44 686 ASP A O 1
ATOM 4944 N N . ILE A 1 667 ? -64.614 -14.346 -28.128 1.00 16.24 687 ILE A N 1
ATOM 4945 C CA . ILE A 1 667 ? -65.047 -13.791 -26.849 1.00 16.78 687 ILE A CA 1
ATOM 4946 C C . ILE A 1 667 ? -66.421 -14.298 -26.401 1.00 17.22 687 ILE A C 1
ATOM 4947 O O . ILE A 1 667 ? -66.739 -14.257 -25.213 1.00 17.16 687 ILE A O 1
ATOM 4952 N N . HIS A 1 668 ? -67.221 -14.789 -27.343 1.00 17.80 688 HIS A N 1
ATOM 4953 C CA . HIS A 1 668 ? -68.518 -15.392 -27.014 1.00 18.17 688 HIS A CA 1
ATOM 4954 C C . HIS A 1 668 ? -68.414 -16.873 -26.632 1.00 18.24 688 HIS A C 1
ATOM 4955 O O . HIS A 1 668 ? -69.339 -17.422 -26.040 1.00 18.51 688 HIS A O 1
ATOM 4962 N N . ASN A 1 669 ? -67.296 -17.511 -26.978 1.00 18.36 689 ASN A N 1
ATOM 4963 C CA . ASN A 1 669 ? -67.023 -18.891 -26.582 1.00 18.35 689 ASN A CA 1
ATOM 4964 C C . ASN A 1 669 ? -65.503 -19.114 -26.429 1.00 18.26 689 ASN A C 1
ATOM 4965 O O . ASN A 1 669 ? -64.875 -19.759 -27.267 1.00 18.27 689 ASN A O 1
ATOM 4970 N N . PRO A 1 670 ? -64.906 -18.555 -25.359 1.00 18.00 690 PRO A N 1
ATOM 4971 C CA . PRO A 1 670 ? -63.464 -18.662 -25.139 1.00 17.85 690 PRO A CA 1
ATOM 4972 C C . PRO A 1 670 ? -63.041 -20.042 -24.629 1.00 17.86 690 PRO A C 1
ATOM 4973 O O . PRO A 1 670 ? -63.827 -20.694 -23.938 1.00 17.88 690 PRO A O 1
ATOM 4977 N N . PRO A 1 671 ? -61.805 -20.480 -24.957 1.00 17.65 691 PRO A N 1
ATOM 4978 C CA . PRO A 1 671 ? -61.268 -21.728 -24.428 1.00 17.63 691 PRO A CA 1
ATOM 4979 C C . PRO A 1 671 ? -61.447 -21.872 -22.920 1.00 17.61 691 PRO A C 1
ATOM 4980 O O . PRO A 1 671 ? -61.976 -22.889 -22.459 1.00 17.66 691 PRO A O 1
ATOM 4984 N N . VAL A 1 672 ? -61.027 -20.861 -22.166 1.00 17.64 692 VAL A N 1
ATOM 4985 C CA . VAL A 1 672 ? -61.252 -20.835 -20.720 1.00 17.59 692 VAL A CA 1
ATOM 4986 C C . VAL A 1 672 ? -62.211 -19.700 -20.372 1.00 17.82 692 VAL A C 1
ATOM 4987 O O . VAL A 1 672 ? -61.886 -18.519 -20.518 1.00 18.20 692 VAL A O 1
ATOM 4991 N N . ASP A 1 673 ? -63.403 -20.086 -19.936 1.00 17.91 693 ASP A N 1
ATOM 4992 C CA . ASP A 1 673 ? -64.398 -19.179 -19.420 1.00 17.98 693 ASP A CA 1
ATOM 4993 C C . ASP A 1 673 ? -64.379 -19.357 -17.902 1.00 18.27 693 ASP A C 1
ATOM 4994 O O . ASP A 1 673 ? -64.941 -20.321 -17.361 1.00 18.16 693 ASP A O 1
ATOM 4999 N N . PHE A 1 674 ? -63.708 -18.426 -17.224 1.00 18.45 694 PHE A N 1
ATOM 5000 C CA . PHE A 1 674 ? -63.517 -18.494 -15.773 1.00 18.37 694 PHE A CA 1
ATOM 5001 C C . PHE A 1 674 ? -64.842 -18.651 -15.013 1.00 18.32 694 PHE A C 1
ATOM 5002 O O . PHE A 1 674 ? -64.883 -19.348 -14.000 1.00 18.58 694 PHE A O 1
ATOM 5010 N N . SER A 1 675 ? -65.918 -18.034 -15.504 1.00 18.10 695 SER A N 1
ATOM 5011 C CA . SER A 1 675 ? -67.247 -18.162 -14.860 1.00 18.16 695 SER A CA 1
ATOM 5012 C C . SER A 1 675 ? -67.662 -19.598 -14.565 1.00 17.62 695 SER A C 1
ATOM 5013 O O . SER A 1 675 ? -68.308 -19.860 -13.550 1.00 17.48 695 SER A O 1
ATOM 5016 N N . THR A 1 676 ? -67.289 -20.509 -15.461 1.00 17.10 696 THR A N 1
ATOM 5017 C CA . THR A 1 676 ? -67.727 -21.901 -15.406 1.00 16.74 696 THR A CA 1
ATOM 5018 C C . THR A 1 676 ? -67.020 -22.700 -14.308 1.00 16.70 696 THR A C 1
ATOM 5019 O O . THR A 1 676 ? -67.401 -23.828 -14.024 1.00 16.66 696 THR A O 1
ATOM 5023 N N . PHE A 1 677 ? -65.996 -22.111 -13.690 1.00 16.88 697 PHE A N 1
ATOM 5024 C CA . PHE A 1 677 ? -65.323 -22.721 -12.534 1.00 16.86 697 PHE A CA 1
ATOM 5025 C C . PHE A 1 677 ? -66.257 -22.810 -11.329 1.00 16.93 697 PHE A C 1
ATOM 5026 O O . PHE A 1 677 ? -66.037 -23.630 -10.438 1.00 16.71 697 PHE A O 1
ATOM 5034 N N . PHE A 1 678 ? -67.278 -21.952 -11.300 1.00 17.13 698 PHE A N 1
ATOM 5035 C CA . PHE A 1 678 ? -68.170 -21.826 -10.145 1.00 17.36 698 PHE A CA 1
ATOM 5036 C C . PHE A 1 678 ? -69.457 -22.626 -10.349 1.00 17.65 698 PHE A C 1
ATOM 5037 O O . PHE A 1 678 ? -70.417 -22.155 -10.974 1.00 17.45 698 PHE A O 1
ATOM 5045 N N . ASN A 1 679 ? -69.435 -23.850 -9.818 1.00 17.85 699 ASN A N 1
ATOM 5046 C CA . ASN A 1 679 ? -70.533 -24.807 -9.923 1.00 17.85 699 ASN A CA 1
ATOM 5047 C C . ASN A 1 679 ? -70.833 -25.419 -8.556 1.00 17.83 699 ASN A C 1
ATOM 5048 O O . ASN A 1 679 ? -70.960 -26.637 -8.416 1.00 17.59 699 ASN A O 1
ATOM 5053 N N . GLY A 1 680 ? -70.916 -24.556 -7.546 1.00 18.06 700 GLY A N 1
ATOM 5054 C CA . GLY A 1 680 ? -71.421 -24.931 -6.220 1.00 18.14 700 GLY A CA 1
ATOM 5055 C C . GLY A 1 680 ? -70.652 -25.975 -5.426 1.00 18.12 700 GLY A C 1
ATOM 5056 O O . GLY A 1 680 ? -71.205 -26.563 -4.499 1.00 18.32 700 GLY A O 1
ATOM 5057 N N . GLU A 1 681 ? -69.386 -26.200 -5.769 1.00 18.06 701 GLU A N 1
ATOM 5058 C CA . GLU A 1 681 ? -68.561 -27.167 -5.051 1.00 18.31 701 GLU A CA 1
ATOM 5059 C C . GLU A 1 681 ? -68.198 -26.666 -3.659 1.00 18.45 701 GLU A C 1
ATOM 5060 O O . GLU A 1 681 ? -68.066 -25.458 -3.434 1.00 18.55 701 GLU A O 1
ATOM 5066 N N . SER A 1 682 ? -68.021 -27.603 -2.732 1.00 18.52 702 SER A N 1
ATOM 5067 C CA . SER A 1 682 ? -67.726 -27.271 -1.346 1.00 18.69 702 SER A CA 1
ATOM 5068 C C . SER A 1 682 ? -66.285 -26.803 -1.195 1.00 18.82 702 SER A C 1
ATOM 5069 O O . SER A 1 682 ? -65.362 -27.375 -1.784 1.00 18.89 702 SER A O 1
ATOM 5072 N N . LEU A 1 683 ? -66.105 -25.753 -0.402 1.00 19.01 703 LEU A N 1
ATOM 5073 C CA . LEU A 1 683 ? -64.782 -25.238 -0.074 1.00 19.03 703 LEU A CA 1
ATOM 5074 C C . LEU A 1 683 ? -64.527 -25.391 1.427 1.00 19.10 703 LEU A C 1
ATOM 5075 O O . LEU A 1 683 ? -63.664 -24.714 1.987 1.00 19.18 703 LEU A O 1
ATOM 5080 N N . ASN A 1 684 ? -65.273 -26.290 2.072 1.00 19.25 704 ASN A N 1
ATOM 5081 C CA . ASN A 1 684 ? -65.040 -26.617 3.479 1.00 19.45 704 ASN A CA 1
ATOM 5082 C C . ASN A 1 684 ? -64.043 -27.766 3.618 1.00 19.17 704 ASN A C 1
ATOM 5083 O O . ASN A 1 684 ? -64.382 -28.918 3.383 1.00 19.05 704 ASN A O 1
ATOM 5088 N N . GLN A 1 685 ? -62.815 -27.433 4.008 1.00 19.14 705 GLN A N 1
ATOM 5089 C CA . GLN A 1 685 ? -61.730 -28.401 4.158 1.00 18.99 705 GLN A CA 1
ATOM 5090 C C . GLN A 1 685 ? -61.555 -29.297 2.935 1.00 18.81 705 GLN A C 1
ATOM 5091 O O . GLN A 1 685 ? -61.518 -30.525 3.037 1.00 18.96 705 GLN A O 1
ATOM 5097 N N . THR A 1 686 ? -61.460 -28.654 1.777 1.00 18.62 706 THR A N 1
ATOM 5098 C CA . THR A 1 686 ? -61.056 -29.311 0.543 1.00 18.41 706 THR A CA 1
ATOM 5099 C C . THR A 1 686 ? -59.886 -28.527 -0.020 1.00 18.16 706 THR A C 1
ATOM 5100 O O . THR A 1 686 ? -59.477 -27.521 0.568 1.00 18.02 706 THR A O 1
ATOM 5104 N N . ASP A 1 687 ? -59.353 -28.987 -1.154 1.00 17.73 707 ASP A N 1
ATOM 5105 C CA . ASP A 1 687 ? -58.249 -28.304 -1.824 1.00 17.22 707 ASP A CA 1
ATOM 5106 C C . ASP A 1 687 ? -58.794 -27.097 -2.575 1.00 16.77 707 ASP A C 1
ATOM 5107 O O . ASP A 1 687 ? -59.527 -27.238 -3.547 1.00 17.04 707 ASP A O 1
ATOM 5112 N N . LEU A 1 688 ? -58.426 -25.905 -2.125 1.00 16.31 708 LEU A N 1
ATOM 5113 C CA . LEU A 1 688 ? -58.912 -24.676 -2.752 1.00 15.78 708 LEU A CA 1
ATOM 5114 C C . LEU A 1 688 ? -57.783 -23.925 -3.447 1.00 15.28 708 LEU A C 1
ATOM 5115 O O . LEU A 1 688 ? -56.601 -24.137 -3.154 1.00 15.18 708 LEU A O 1
ATOM 5120 N N . VAL A 1 689 ? -58.164 -23.071 -4.391 1.00 14.77 709 VAL A N 1
ATOM 5121 C CA . VAL A 1 689 ? -57.242 -22.167 -5.058 1.00 14.18 709 VAL A CA 1
ATOM 5122 C C . VAL A 1 689 ? -57.777 -20.758 -4.873 1.00 14.00 709 VAL A C 1
ATOM 5123 O O . VAL A 1 689 ? -58.952 -20.496 -5.140 1.00 13.97 709 VAL A O 1
ATOM 5127 N N . VAL A 1 690 ? -56.927 -19.855 -4.398 1.00 13.77 710 VAL A N 1
ATOM 5128 C CA . VAL A 1 690 ? -57.292 -18.455 -4.279 1.00 13.37 710 VAL A CA 1
ATOM 5129 C C . VAL A 1 690 ? -56.770 -17.721 -5.509 1.00 13.24 710 VAL A C 1
ATOM 5130 O O . VAL A 1 690 ? -55.577 -17.733 -5.783 1.00 12.91 710 VAL A O 1
ATOM 5134 N N . TRP A 1 691 ? -57.689 -17.115 -6.257 1.00 13.38 711 TRP A N 1
ATOM 5135 C CA . TRP A 1 691 ? -57.364 -16.327 -7.440 1.00 13.32 711 TRP A CA 1
ATOM 5136 C C . TRP A 1 691 ? -57.424 -14.842 -7.068 1.00 13.22 711 TRP A C 1
ATOM 5137 O O . TRP A 1 691 ? -58.479 -14.341 -6.693 1.00 12.89 711 TRP A O 1
ATOM 5148 N N . LEU A 1 692 ? -56.293 -14.148 -7.173 1.00 13.39 712 LEU A N 1
ATOM 5149 C CA . LEU A 1 692 ? -56.179 -12.758 -6.713 1.00 13.54 712 LEU A CA 1
ATOM 5150 C C . LEU A 1 692 ? -55.936 -11.803 -7.862 1.00 13.68 712 LEU A C 1
ATOM 5151 O O . LEU A 1 692 ? -55.114 -12.084 -8.738 1.00 13.82 712 LEU A O 1
ATOM 5156 N N . ASN A 1 693 ? -56.636 -10.669 -7.848 1.00 13.78 713 ASN A N 1
ATOM 5157 C CA . ASN A 1 693 ? -56.362 -9.589 -8.788 1.00 14.00 713 ASN A CA 1
ATOM 5158 C C . ASN A 1 693 ? -55.523 -8.484 -8.157 1.00 14.38 713 ASN A C 1
ATOM 5159 O O . ASN A 1 693 ? -55.872 -7.948 -7.102 1.00 14.50 713 ASN A O 1
ATOM 5164 N N . LEU A 1 694 ? -54.398 -8.171 -8.791 1.00 14.72 714 LEU A N 1
ATOM 5165 C CA . LEU A 1 694 ? -53.740 -6.900 -8.575 1.00 15.12 714 LEU A CA 1
ATOM 5166 C C . LEU A 1 694 ? -54.255 -5.996 -9.684 1.00 15.79 714 LEU A C 1
ATOM 5167 O O . LEU A 1 694 ? -54.620 -6.483 -10.756 1.00 16.48 714 LEU A O 1
ATOM 5172 N N . GLY A 1 695 ? -54.317 -4.693 -9.438 1.00 16.36 715 GLY A N 1
ATOM 5173 C CA . GLY A 1 695 ? -54.832 -3.779 -10.447 1.00 16.93 715 GLY A CA 1
ATOM 5174 C C . GLY A 1 695 ? -54.872 -2.317 -10.054 1.00 17.40 715 GLY A C 1
ATOM 5175 O O . GLY A 1 695 ? -54.676 -1.976 -8.891 1.00 17.59 715 GLY A O 1
ATOM 5176 N N . MET A 1 696 ? -55.137 -1.464 -11.044 1.00 17.83 716 MET A N 1
ATOM 5177 C CA . MET A 1 696 ? -55.113 -0.008 -10.886 1.00 18.29 716 MET A CA 1
ATOM 5178 C C . MET A 1 696 ? -56.148 0.639 -11.791 1.00 17.87 716 MET A C 1
ATOM 5179 O O . MET A 1 696 ? -56.381 0.157 -12.898 1.00 17.78 716 MET A O 1
ATOM 5184 N N . HIS A 1 697 ? -56.742 1.739 -11.331 1.00 17.23 717 HIS A N 1
ATOM 5185 C CA . HIS A 1 697 ? -57.518 2.608 -12.199 1.00 16.74 717 HIS A CA 1
ATOM 5186 C C . HIS A 1 697 ? -56.570 3.710 -12.637 1.00 16.70 717 HIS A C 1
ATOM 5187 O O . HIS A 1 697 ? -56.082 4.479 -11.806 1.00 16.81 717 HIS A O 1
ATOM 5194 N N . HIS A 1 698 ? -56.304 3.783 -13.937 1.00 16.36 718 HIS A N 1
ATOM 5195 C CA . HIS A 1 698 ? -55.291 4.688 -14.457 1.00 16.08 718 HIS A CA 1
ATOM 5196 C C . HIS A 1 698 ? -55.907 5.685 -15.428 1.00 15.82 718 HIS A C 1
ATOM 5197 O O . HIS A 1 698 ? -56.283 5.326 -16.548 1.00 15.85 718 HIS A O 1
ATOM 5204 N N . VAL A 1 699 ? -56.027 6.930 -14.969 1.00 15.41 719 VAL A N 1
ATOM 5205 C CA . VAL A 1 699 ? -56.424 8.051 -15.804 1.00 14.94 719 VAL A CA 1
ATOM 5206 C C . VAL A 1 699 ? -55.191 8.934 -15.985 1.00 14.43 719 VAL A C 1
ATOM 5207 O O . VAL A 1 699 ? -54.971 9.854 -15.203 1.00 14.42 719 VAL A O 1
ATOM 5211 N N . PRO A 1 700 ? -54.371 8.649 -17.015 1.00 13.85 720 PRO A N 1
ATOM 5212 C CA . PRO A 1 700 ? -53.094 9.336 -17.144 1.00 13.31 720 PRO A CA 1
ATOM 5213 C C . PRO A 1 700 ? -53.202 10.853 -17.217 1.00 13.03 720 PRO A C 1
ATOM 5214 O O . PRO A 1 700 ? -54.046 11.380 -17.957 1.00 12.60 720 PRO A O 1
ATOM 5218 N N . HIS A 1 701 ? -52.337 11.527 -16.452 1.00 12.59 721 HIS A N 1
ATOM 5219 C CA . HIS A 1 701 ? -52.216 12.979 -16.474 1.00 12.43 721 HIS A CA 1
ATOM 5220 C C . HIS A 1 701 ? -50.893 13.392 -17.133 1.00 12.57 721 HIS A C 1
ATOM 5221 O O . HIS A 1 701 ? -50.188 12.553 -17.699 1.00 12.23 721 HIS A O 1
ATOM 5228 N N . THR A 1 702 ? -50.560 14.680 -17.052 1.00 12.61 722 THR A N 1
ATOM 5229 C CA . THR A 1 702 ? -49.376 15.220 -17.715 1.00 12.70 722 THR A CA 1
ATOM 5230 C C . THR A 1 702 ? -48.077 14.593 -17.207 1.00 12.93 722 THR A C 1
ATOM 5231 O O . THR A 1 702 ? -47.092 14.516 -17.939 1.00 13.02 722 THR A O 1
ATOM 5235 N N . GLY A 1 703 ? -48.082 14.147 -15.955 1.00 12.92 723 GLY A N 1
ATOM 5236 C CA . GLY A 1 703 ? -46.939 13.458 -15.367 1.00 13.07 723 GLY A CA 1
ATOM 5237 C C . GLY A 1 703 ? -46.719 12.047 -15.889 1.00 13.27 723 GLY A C 1
ATOM 5238 O O . GLY A 1 703 ? -45.744 11.391 -15.528 1.00 13.33 723 GLY A O 1
ATOM 5239 N N . ASP A 1 704 ? -47.631 11.560 -16.721 1.00 13.48 724 ASP A N 1
ATOM 5240 C CA . ASP A 1 704 ? -47.407 10.311 -17.439 1.00 13.58 724 ASP A CA 1
ATOM 5241 C C . ASP A 1 704 ? -46.654 10.536 -18.757 1.00 13.54 724 ASP A C 1
ATOM 5242 O O . ASP A 1 704 ? -46.404 9.586 -19.491 1.00 13.56 724 ASP A O 1
ATOM 5247 N N . LEU A 1 705 ? -46.293 11.788 -19.043 1.00 13.57 725 LEU A N 1
ATOM 5248 C CA . LEU A 1 705 ? -45.469 12.125 -20.199 1.00 13.71 725 LEU A CA 1
ATOM 5249 C C . LEU A 1 705 ? -44.032 12.380 -19.748 1.00 13.72 725 LEU A C 1
ATOM 5250 O O . LEU A 1 705 ? -43.808 13.156 -18.820 1.00 13.81 725 LEU A O 1
ATOM 5255 N N . PRO A 1 706 ? -43.048 11.738 -20.398 1.00 13.79 726 PRO A N 1
ATOM 5256 C CA . PRO A 1 706 ? -43.130 10.790 -21.516 1.00 13.93 726 PRO A CA 1
ATOM 5257 C C . PRO A 1 706 ? -43.592 9.382 -21.108 1.00 14.07 726 PRO A C 1
ATOM 5258 O O . PRO A 1 706 ? -44.201 8.672 -21.916 1.00 14.06 726 PRO A O 1
ATOM 5262 N N . ASN A 1 707 ? -43.297 8.985 -19.873 1.00 14.14 727 ASN A N 1
ATOM 5263 C CA . ASN A 1 707 ? -43.650 7.654 -19.386 1.00 14.37 727 ASN A CA 1
ATOM 5264 C C . ASN A 1 707 ? -44.336 7.690 -18.044 1.00 14.24 727 ASN A C 1
ATOM 5265 O O . ASN A 1 707 ? -44.125 8.605 -17.251 1.00 14.16 727 ASN A O 1
ATOM 5270 N N . THR A 1 708 ? -45.142 6.668 -17.791 1.00 14.13 728 THR A N 1
ATOM 5271 C CA . THR A 1 708 ? -45.717 6.451 -16.477 1.00 14.28 728 THR A CA 1
ATOM 5272 C C . THR A 1 708 ? -44.585 6.053 -15.542 1.00 14.55 728 THR A C 1
ATOM 5273 O O . THR A 1 708 ? -43.585 5.494 -15.987 1.00 14.99 728 THR A O 1
ATOM 5277 N N . VAL A 1 709 ? -44.736 6.361 -14.262 1.00 14.91 729 VAL A N 1
ATOM 5278 C CA . VAL A 1 709 ? -43.686 6.117 -13.277 1.00 15.38 729 VAL A CA 1
ATOM 5279 C C . VAL A 1 709 ? -44.072 4.991 -12.317 1.00 15.86 729 VAL A C 1
ATOM 5280 O O . VAL A 1 709 ? -45.244 4.854 -11.939 1.00 15.87 729 VAL A O 1
ATOM 5284 N N . PHE A 1 710 ? -43.075 4.200 -11.922 1.00 16.07 730 PHE A N 1
ATOM 5285 C CA . PHE A 1 710 ? -43.287 3.047 -11.046 1.00 16.18 730 PHE A CA 1
ATOM 5286 C C . PHE A 1 710 ? -43.697 3.415 -9.618 1.00 16.30 730 PHE A C 1
ATOM 5287 O O . PHE A 1 710 ? -44.270 2.591 -8.908 1.00 16.36 730 PHE A O 1
ATOM 5295 N N . THR A 1 711 ? -43.378 4.629 -9.183 1.00 16.25 731 THR A N 1
ATOM 5296 C CA . THR A 1 711 ? -43.658 5.037 -7.810 1.00 16.29 731 THR A CA 1
ATOM 5297 C C . THR A 1 711 ? -45.135 4.925 -7.472 1.00 16.60 731 THR A C 1
ATOM 5298 O O . THR A 1 711 ? -45.502 4.423 -6.420 1.00 16.74 731 THR A O 1
ATOM 5302 N N . THR A 1 712 ? -45.973 5.416 -8.373 1.00 17.04 732 THR A N 1
ATOM 5303 C CA . THR A 1 712 ? -47.402 5.525 -8.123 1.00 17.26 732 THR A CA 1
ATOM 5304 C C . THR A 1 712 ? -48.225 4.463 -8.851 1.00 17.42 732 THR A C 1
ATOM 5305 O O . THR A 1 712 ? -49.300 4.104 -8.383 1.00 17.93 732 THR A O 1
ATOM 5309 N N . ALA A 1 713 ? -47.735 3.960 -9.984 1.00 17.41 733 ALA A N 1
ATOM 5310 C CA . ALA A 1 713 ? -48.398 2.858 -10.687 1.00 17.33 733 ALA A CA 1
ATOM 5311 C C . ALA A 1 713 ? -47.994 1.535 -10.031 1.00 17.43 733 ALA A C 1
ATOM 5312 O O . ALA A 1 713 ? -47.079 0.854 -10.482 1.00 17.63 733 ALA A O 1
ATOM 5314 N N . HIS A 1 714 ? -48.698 1.178 -8.965 1.00 17.63 734 HIS A N 1
ATOM 5315 C CA . HIS A 1 714 ? -48.267 0.116 -8.065 1.00 17.85 734 HIS A CA 1
ATOM 5316 C C . HIS A 1 714 ? -49.480 -0.575 -7.452 1.00 17.79 734 HIS A C 1
ATOM 5317 O O . HIS A 1 714 ? -50.498 0.055 -7.180 1.00 17.83 734 HIS A O 1
ATOM 5324 N N . SER A 1 715 ? -49.359 -1.882 -7.262 1.00 17.66 735 SER A N 1
ATOM 5325 C CA . SER A 1 715 ? -50.430 -2.700 -6.728 1.00 17.45 735 SER A CA 1
ATOM 5326 C C . SER A 1 715 ? -49.803 -3.963 -6.148 1.00 17.54 735 SER A C 1
ATOM 5327 O O . SER A 1 715 ? -48.888 -4.535 -6.745 1.00 17.72 735 SER A O 1
ATOM 5330 N N . GLY A 1 716 ? -50.269 -4.390 -4.979 1.00 17.42 736 GLY A N 1
ATOM 5331 C CA . GLY A 1 716 ? -49.673 -5.544 -4.328 1.00 17.21 736 GLY A CA 1
ATOM 5332 C C . GLY A 1 716 ? -50.551 -6.209 -3.295 1.00 17.08 736 GLY A C 1
ATOM 5333 O O . GLY A 1 716 ? -51.432 -5.580 -2.711 1.00 16.96 736 GLY A O 1
ATOM 5334 N N . VAL A 1 717 ? -50.299 -7.502 -3.096 1.00 17.15 737 VAL A N 1
ATOM 5335 C CA . VAL A 1 717 ? -50.913 -8.289 -2.028 1.00 17.08 737 VAL A CA 1
ATOM 5336 C C . VAL A 1 717 ? -49.803 -8.934 -1.212 1.00 16.93 737 VAL A C 1
ATOM 5337 O O . VAL A 1 717 ? -48.666 -9.016 -1.659 1.00 17.14 737 VAL A O 1
ATOM 5341 N N . ALA A 1 718 ? -50.140 -9.378 -0.010 1.00 16.70 738 ALA A N 1
ATOM 5342 C CA . ALA A 1 718 ? -49.174 -10.006 0.870 1.00 16.55 738 ALA A CA 1
ATOM 5343 C C . ALA A 1 718 ? -49.815 -11.182 1.591 1.00 16.40 738 ALA A C 1
ATOM 5344 O O . ALA A 1 718 ? -50.954 -11.096 2.040 1.00 16.40 738 ALA A O 1
ATOM 5346 N N . PHE A 1 719 ? -49.081 -12.285 1.678 1.00 16.28 739 PHE A N 1
ATOM 5347 C CA . PHE A 1 719 ? -49.526 -13.454 2.423 1.00 16.10 739 PHE A CA 1
ATOM 5348 C C . PHE A 1 719 ? -48.676 -13.488 3.674 1.00 16.15 739 PHE A C 1
ATOM 5349 O O . PHE A 1 719 ? -47.453 -13.513 3.580 1.00 16.16 739 PHE A O 1
ATOM 5357 N N . THR A 1 720 ? -49.318 -13.464 4.837 1.00 16.27 740 THR A N 1
ATOM 5358 C CA . THR A 1 720 ? -48.610 -13.446 6.112 1.00 16.35 740 THR A CA 1
ATOM 5359 C C . THR A 1 720 ? -49.151 -14.537 7.031 1.00 16.10 740 THR A C 1
ATOM 5360 O O . THR A 1 720 ? -50.340 -14.815 7.002 1.00 15.82 740 THR A O 1
ATOM 5364 N N . PRO A 1 721 ? -48.280 -15.170 7.840 1.00 16.18 741 PRO A N 1
ATOM 5365 C CA . PRO A 1 721 ? -48.768 -16.171 8.784 1.00 16.34 741 PRO A CA 1
ATOM 5366 C C . PRO A 1 721 ? -49.823 -15.608 9.730 1.00 16.27 741 PRO A C 1
ATOM 5367 O O . PRO A 1 721 ? -49.729 -14.451 10.139 1.00 16.68 741 PRO A O 1
ATOM 5371 N N . LEU A 1 722 ? -50.829 -16.419 10.038 1.00 16.05 742 LEU A N 1
ATOM 5372 C CA . LEU A 1 722 ? -51.921 -16.017 10.913 1.00 15.82 742 LEU A CA 1
ATOM 5373 C C . LEU A 1 722 ? -52.222 -17.189 11.843 1.00 15.59 742 LEU A C 1
ATOM 5374 O O . LEU A 1 722 ? -52.705 -18.227 11.394 1.00 15.47 742 LEU A O 1
ATOM 5379 N N . ASN A 1 723 ? -51.907 -17.015 13.128 1.00 15.15 743 ASN A N 1
ATOM 5380 C CA . ASN A 1 723 ? -51.974 -18.082 14.128 1.00 15.08 743 ASN A CA 1
ATOM 5381 C C . ASN A 1 723 ? -51.297 -19.380 13.686 1.00 15.06 743 ASN A C 1
ATOM 5382 O O . ASN A 1 723 ? -51.734 -20.468 14.045 1.00 14.76 743 ASN A O 1
ATOM 5387 N N . TYR A 1 724 ? -50.211 -19.239 12.931 1.00 15.15 744 TYR A N 1
ATOM 5388 C CA . TYR A 1 724 ? -49.544 -20.352 12.264 1.00 15.16 744 TYR A CA 1
ATOM 5389 C C . TYR A 1 724 ? -48.387 -20.875 13.092 1.00 15.14 744 TYR A C 1
ATOM 5390 O O . TYR A 1 724 ? -48.164 -22.087 13.182 1.00 15.12 744 TYR A O 1
ATOM 5399 N N . LEU A 1 725 ? -47.639 -19.944 13.677 1.00 15.03 745 LEU A N 1
ATOM 5400 C CA . LEU A 1 725 ? -46.480 -20.266 14.504 1.00 14.90 745 LEU A CA 1
ATOM 5401 C C . LEU A 1 725 ? -46.761 -19.875 15.951 1.00 14.82 745 LEU A C 1
ATOM 5402 O O . LEU A 1 725 ? -47.666 -19.080 16.213 1.00 14.54 745 LEU A O 1
ATOM 5407 N N . PRO A 1 726 ? -45.980 -20.425 16.900 1.00 14.91 746 PRO A N 1
ATOM 5408 C CA . PRO A 1 726 ? -46.102 -20.014 18.298 1.00 14.82 746 PRO A CA 1
ATOM 5409 C C . PRO A 1 726 ? -45.848 -18.522 18.492 1.00 14.98 746 PRO A C 1
ATOM 5410 O O . PRO A 1 726 ? -46.438 -17.919 19.385 1.00 14.90 746 PRO A O 1
ATOM 5414 N N . GLY A 1 727 ? -44.971 -17.945 17.664 1.00 15.10 747 GLY A N 1
ATOM 5415 C CA . GLY A 1 727 ? -44.628 -16.528 17.754 1.00 15.18 747 GLY A CA 1
ATOM 5416 C C . GLY A 1 727 ? -44.128 -15.952 16.439 1.00 15.28 747 GLY A C 1
ATOM 5417 O O . GLY A 1 727 ? -44.247 -16.582 15.391 1.00 15.49 747 GLY A O 1
ATOM 5418 N N . ASP A 1 728 ? -43.581 -14.739 16.506 1.00 15.19 748 ASP A N 1
ATOM 5419 C CA . ASP A 1 728 ? -42.922 -14.093 15.374 1.00 15.03 748 ASP A CA 1
ATOM 5420 C C . ASP A 1 728 ? -41.596 -14.794 15.035 1.00 14.96 748 ASP A C 1
ATOM 5421 O O . ASP A 1 728 ? -40.698 -14.836 15.872 1.00 14.87 748 ASP A O 1
ATOM 5426 N N . PRO A 1 729 ? -41.461 -15.331 13.803 1.00 14.87 749 PRO A N 1
ATOM 5427 C CA . PRO A 1 729 ? -40.221 -16.019 13.436 1.00 15.04 749 PRO A CA 1
ATOM 5428 C C . PRO A 1 729 ? -39.042 -15.101 13.102 1.00 15.39 749 PRO A C 1
ATOM 5429 O O . PRO A 1 729 ? -37.925 -15.592 12.954 1.00 15.46 749 PRO A O 1
ATOM 5433 N N . SER A 1 730 ? -39.282 -13.796 12.971 1.00 15.73 750 SER A N 1
ATOM 5434 C CA . SER A 1 730 ? -38.204 -12.840 12.702 1.00 15.97 750 SER A CA 1
ATOM 5435 C C . SER A 1 730 ? -37.206 -12.770 13.861 1.00 16.20 750 SER A C 1
ATOM 5436 O O . SER A 1 730 ? -36.042 -12.428 13.654 1.00 16.39 750 SER A O 1
ATOM 5439 N N . ARG A 1 731 ? -37.659 -13.102 15.071 1.00 16.35 751 ARG A N 1
ATOM 5440 C CA . ARG A 1 731 ? -36.797 -13.077 16.255 1.00 16.48 751 ARG A CA 1
ATOM 5441 C C . ARG A 1 731 ? -35.684 -14.129 16.212 1.00 16.65 751 ARG A C 1
ATOM 5442 O O . ARG A 1 731 ? -34.810 -14.137 17.066 1.00 16.78 751 ARG A O 1
ATOM 5444 N N . GLU A 1 732 ? -35.703 -15.019 15.228 1.00 16.88 752 GLU A N 1
ATOM 5445 C CA . GLU A 1 732 ? -34.657 -16.024 15.122 1.00 17.09 752 GLU A CA 1
ATOM 5446 C C . GLU A 1 732 ? -33.427 -15.501 14.391 1.00 16.83 752 GLU A C 1
ATOM 5447 O O . GLU A 1 732 ? -32.391 -16.163 14.371 1.00 16.91 752 GLU A O 1
ATOM 5453 N N . THR A 1 733 ? -33.522 -14.302 13.823 1.00 16.63 753 THR A N 1
ATOM 5454 C CA . THR A 1 733 ? -32.371 -13.683 13.165 1.00 16.27 753 THR A CA 1
ATOM 5455 C C . THR A 1 733 ? -31.315 -13.183 14.165 1.00 16.25 753 THR A C 1
ATOM 5456 O O . THR A 1 733 ? -31.643 -12.688 15.253 1.00 15.55 753 THR A O 1
ATOM 5460 N N . VAL A 1 734 ? -30.047 -13.334 13.777 1.00 16.28 754 VAL A N 1
ATOM 5461 C CA . VAL A 1 734 ? -28.920 -12.746 14.506 1.00 16.29 754 VAL A CA 1
ATOM 5462 C C . VAL A 1 734 ? -28.779 -11.244 14.216 1.00 16.45 754 VAL A C 1
ATOM 5463 O O . VAL A 1 734 ? -28.173 -10.506 14.998 1.00 16.59 754 VAL A O 1
ATOM 5467 N N . ASN A 1 735 ? -29.355 -10.783 13.110 1.00 16.53 755 ASN A N 1
ATOM 5468 C CA . ASN A 1 735 ? -29.169 -9.397 12.673 1.00 16.69 755 ASN A CA 1
ATOM 5469 C C . ASN A 1 735 ? -30.102 -8.418 13.396 1.00 17.08 755 ASN A C 1
ATOM 5470 O O . ASN A 1 735 ? -30.872 -7.679 12.786 1.00 16.79 755 ASN A O 1
ATOM 5475 N N . MET A 1 736 ? -29.989 -8.438 14.719 1.00 17.77 756 MET A N 1
ATOM 5476 C CA . MET A 1 736 ? -30.733 -7.572 15.612 1.00 18.29 756 MET A CA 1
ATOM 5477 C C . MET A 1 736 ? -29.756 -7.088 16.675 1.00 18.72 756 MET A C 1
ATOM 5478 O O . MET A 1 736 ? -28.631 -7.581 16.756 1.00 18.53 756 MET A O 1
ATOM 5483 N N . VAL A 1 737 ? -30.186 -6.141 17.497 1.00 19.32 757 VAL A N 1
ATOM 5484 C CA . VAL A 1 737 ? -29.307 -5.566 18.508 1.00 19.86 757 VAL A CA 1
ATOM 5485 C C . VAL A 1 737 ? -30.094 -5.087 19.726 1.00 20.29 757 VAL A C 1
ATOM 5486 O O . VAL A 1 737 ? -31.278 -4.776 19.616 1.00 20.18 757 VAL A O 1
ATOM 5490 N N . ARG A 1 738 ? -29.433 -5.048 20.881 1.00 20.89 758 ARG A N 1
ATOM 5491 C CA . ARG A 1 738 ? -30.023 -4.483 22.095 1.00 21.52 758 ARG A CA 1
ATOM 5492 C C . ARG A 1 738 ? -28.995 -3.636 22.845 1.00 21.97 758 ARG A C 1
ATOM 5493 O O . ARG A 1 738 ? -28.009 -4.167 23.357 1.00 21.82 758 ARG A O 1
ATOM 5501 N N . VAL A 1 739 ? -29.237 -2.326 22.904 1.00 22.54 759 VAL A N 1
ATOM 5502 C CA . VAL A 1 739 ? -28.390 -1.409 23.662 1.00 22.95 759 VAL A CA 1
ATOM 5503 C C . VAL A 1 739 ? -29.021 -1.101 25.012 1.00 23.53 759 VAL A C 1
ATOM 5504 O O . VAL A 1 739 ? -30.135 -0.584 25.068 1.00 23.37 759 VAL A O 1
ATOM 5508 N N . ASP A 1 740 ? -28.316 -1.437 26.091 1.00 24.37 760 ASP A N 1
ATOM 5509 C CA . ASP A 1 740 ? -28.693 -1.003 27.435 1.00 25.13 760 ASP A CA 1
ATOM 5510 C C . ASP A 1 740 ? -27.938 0.289 27.726 1.00 25.73 760 ASP A C 1
ATOM 5511 O O . ASP A 1 740 ? -26.794 0.432 27.318 1.00 25.72 760 ASP A O 1
ATOM 5516 N N . TYR A 1 741 ? -28.571 1.236 28.412 1.00 26.65 761 TYR A N 1
ATOM 5517 C CA . TYR A 1 741 ? -27.943 2.546 28.622 1.00 27.27 761 TYR A CA 1
ATOM 5518 C C . TYR A 1 741 ? -28.351 3.220 29.925 1.00 27.71 761 TYR A C 1
ATOM 5519 O O . TYR A 1 741 ? -29.460 3.020 30.419 1.00 27.89 761 TYR A O 1
ATOM 5528 N N . SER A 1 742 ? -27.431 4.010 30.471 1.00 28.36 762 SER A N 1
ATOM 5529 C CA . SER A 1 742 ? -27.677 4.810 31.675 1.00 28.92 762 SER A CA 1
ATOM 5530 C C . SER A 1 742 ? -26.536 5.801 31.903 1.00 29.48 762 SER A C 1
ATOM 5531 O O . SER A 1 742 ? -25.412 5.604 31.414 1.00 29.43 762 SER A O 1
ATOM 5534 N N . ASP A 1 743 ? -26.839 6.869 32.640 1.00 30.06 763 ASP A N 1
ATOM 5535 C CA . ASP A 1 743 ? -25.846 7.890 32.998 1.00 30.54 763 ASP A CA 1
ATOM 5536 C C . ASP A 1 743 ? -25.002 8.353 31.802 1.00 30.32 763 ASP A C 1
ATOM 5537 O O . ASP A 1 743 ? -23.793 8.537 31.922 1.00 30.35 763 ASP A O 1
ATOM 5542 N N . GLY A 1 744 ? -25.651 8.522 30.651 1.00 30.13 764 GLY A N 1
ATOM 5543 C CA . GLY A 1 744 ? -25.022 9.130 29.479 1.00 30.05 764 GLY A CA 1
ATOM 5544 C C . GLY A 1 744 ? -24.185 8.251 28.570 1.00 30.03 764 GLY A C 1
ATOM 5545 O O . GLY A 1 744 ? -23.546 8.759 27.650 1.00 29.94 764 GLY A O 1
ATOM 5546 N N . ALA A 1 745 ? -24.183 6.942 28.809 1.00 30.08 765 ALA A N 1
ATOM 5547 C CA . ALA A 1 745 ? -23.413 6.016 27.977 1.00 29.98 765 ALA A CA 1
ATOM 5548 C C . ALA A 1 745 ? -24.064 4.642 27.934 1.00 29.81 765 ALA A C 1
ATOM 5549 O O . ALA A 1 745 ? -24.884 4.312 28.790 1.00 29.79 765 ALA A O 1
ATOM 5551 N N . ALA A 1 746 ? -23.695 3.855 26.926 1.00 29.62 766 ALA A N 1
ATOM 5552 C CA . ALA A 1 746 ? -24.174 2.478 26.792 1.00 29.42 766 ALA A CA 1
ATOM 5553 C C . ALA A 1 746 ? -23.363 1.557 27.694 1.00 29.38 766 ALA A C 1
ATOM 5554 O O . ALA A 1 746 ? -22.128 1.538 27.613 1.00 29.37 766 ALA A O 1
ATOM 5556 N N . THR A 1 747 ? -24.052 0.799 28.550 1.00 29.12 767 THR A N 1
ATOM 5557 C CA . THR A 1 747 ? -23.396 -0.169 29.432 1.00 29.00 767 THR A CA 1
ATOM 5558 C C . THR A 1 747 ? -23.176 -1.510 28.747 1.00 28.60 767 THR A C 1
ATOM 5559 O O . THR A 1 747 ? -22.206 -2.209 29.048 1.00 28.69 767 THR A O 1
ATOM 5563 N N . ALA A 1 748 ? -24.077 -1.872 27.838 1.00 28.13 768 ALA A N 1
ATOM 5564 C CA . ALA A 1 748 ? -23.971 -3.133 27.104 1.00 27.78 768 ALA A CA 1
ATOM 5565 C C . ALA A 1 748 ? -24.507 -2.993 25.679 1.00 27.42 768 ALA A C 1
ATOM 5566 O O . ALA A 1 748 ? -25.454 -2.245 25.439 1.00 27.60 768 ALA A O 1
ATOM 5568 N N . VAL A 1 749 ? -23.884 -3.701 24.742 1.00 26.87 769 VAL A N 1
ATOM 5569 C CA . VAL A 1 749 ? -24.386 -3.801 23.368 1.00 26.54 769 VAL A CA 1
ATOM 5570 C C . VAL A 1 749 ? -24.386 -5.265 22.936 1.00 26.21 769 VAL A C 1
ATOM 5571 O O . VAL A 1 749 ? -23.341 -5.819 22.604 1.00 25.98 769 VAL A O 1
ATOM 5575 N N . ARG A 1 750 ? -25.557 -5.888 22.955 1.00 25.91 770 ARG A N 1
ATOM 5576 C CA . ARG A 1 750 ? -25.687 -7.271 22.536 1.00 26.04 770 ARG A CA 1
ATOM 5577 C C . ARG A 1 750 ? -25.984 -7.301 21.034 1.00 25.36 770 ARG A C 1
ATOM 5578 O O . ARG A 1 750 ? -26.939 -6.685 20.580 1.00 25.29 770 ARG A O 1
ATOM 5586 N N . THR A 1 751 ? -25.142 -7.994 20.271 1.00 24.84 771 THR A N 1
ATOM 5587 C CA . THR A 1 751 ? -25.274 -8.059 18.809 1.00 24.37 771 THR A CA 1
ATOM 5588 C C . THR A 1 751 ? -25.651 -9.457 18.291 1.00 23.91 771 THR A C 1
ATOM 5589 O O . THR A 1 751 ? -25.783 -9.651 17.083 1.00 23.93 771 THR A O 1
ATOM 5592 N N . PHE A 1 752 ? -25.798 -10.416 19.208 1.00 23.52 772 PHE A N 1
ATOM 5593 C CA . PHE A 1 752 ? -26.426 -11.726 18.942 1.00 23.18 772 PHE A CA 1
ATOM 5594 C C . PHE A 1 752 ? -25.754 -12.596 17.874 1.00 23.44 772 PHE A C 1
ATOM 5595 O O . PHE A 1 752 ? -26.427 -13.341 17.158 1.00 23.20 772 PHE A O 1
ATOM 5603 N N . GLY A 1 753 ? -24.431 -12.512 17.782 1.00 23.74 773 GLY A N 1
ATOM 5604 C CA . GLY A 1 753 ? -23.668 -13.390 16.900 1.00 24.14 773 GLY A CA 1
ATOM 5605 C C . GLY A 1 753 ? -23.674 -13.019 15.426 1.00 24.39 773 GLY A C 1
ATOM 5606 O O . GLY A 1 753 ? -23.317 -13.843 14.580 1.00 24.38 773 GLY A O 1
ATOM 5607 N N . GLN A 1 754 ? -24.065 -11.786 15.110 1.00 24.70 774 GLN A N 1
ATOM 5608 C CA . GLN A 1 754 ? -23.961 -11.283 13.741 1.00 24.99 774 GLN A CA 1
ATOM 5609 C C . GLN A 1 754 ? -22.505 -10.961 13.414 1.00 25.52 774 GLN A C 1
ATOM 5610 O O . GLN A 1 754 ? -21.620 -11.064 14.268 1.00 25.25 774 GLN A O 1
ATOM 5616 N N . SER A 1 755 ? -22.277 -10.564 12.169 1.00 26.26 775 SER A N 1
ATOM 5617 C CA . SER A 1 755 ? -20.953 -10.209 11.686 1.00 26.89 775 SER A CA 1
ATOM 5618 C C . SER A 1 755 ? -20.404 -8.988 12.424 1.00 27.29 775 SER A C 1
ATOM 5619 O O . SER A 1 755 ? -21.123 -8.003 12.606 1.00 27.09 775 SER A O 1
ATOM 5622 N N . ASN A 1 756 ? -19.145 -9.069 12.864 1.00 27.93 776 ASN A N 1
ATOM 5623 C CA . ASN A 1 756 ? -18.410 -7.906 13.391 1.00 28.46 776 ASN A CA 1
ATOM 5624 C C . ASN A 1 756 ? -17.256 -7.585 12.450 1.00 28.68 776 ASN A C 1
ATOM 5625 O O . ASN A 1 756 ? -16.193 -7.109 12.861 1.00 28.72 776 ASN A O 1
ATOM 5630 N N . GLU A 1 757 ? -17.500 -7.838 11.172 1.00 29.02 777 GLU A N 1
ATOM 5631 C CA . GLU A 1 757 ? -16.489 -7.739 10.141 1.00 29.42 777 GLU A CA 1
ATOM 5632 C C . GLU A 1 757 ? -16.230 -6.283 9.788 1.00 29.25 777 GLU A C 1
ATOM 5633 O O . GLU A 1 757 ? -17.153 -5.476 9.728 1.00 29.16 777 GLU A O 1
ATOM 5639 N N . THR A 1 758 ? -14.957 -5.962 9.590 1.00 29.23 778 THR A N 1
ATOM 5640 C CA . THR A 1 758 ? -14.543 -4.723 8.962 1.00 29.20 778 THR A CA 1
ATOM 5641 C C . THR A 1 758 ? -13.904 -5.124 7.640 1.00 29.13 778 THR A C 1
ATOM 5642 O O . THR A 1 758 ? -12.957 -5.912 7.625 1.00 29.18 778 THR A O 1
ATOM 5646 N N . CYS A 1 759 ? -14.440 -4.619 6.534 1.00 28.95 779 CYS A N 1
ATOM 5647 C CA . CYS A 1 759 ? -13.905 -4.935 5.207 1.00 28.87 779 CYS A CA 1
ATOM 5648 C C . CYS A 1 759 ? -14.105 -3.761 4.268 1.00 28.58 779 CYS A C 1
ATOM 5649 O O . CYS A 1 759 ? -14.781 -2.803 4.618 1.00 28.56 779 CYS A O 1
ATOM 5652 N N . SER A 1 760 ? -13.519 -3.845 3.077 1.00 28.40 780 SER A N 1
ATOM 5653 C CA . SER A 1 760 ? -13.552 -2.748 2.115 1.00 28.30 780 SER A CA 1
ATOM 5654 C C . SER A 1 760 ? -14.097 -3.189 0.765 1.00 28.12 780 SER A C 1
ATOM 5655 O O . SER A 1 760 ? -13.966 -4.346 0.382 1.00 28.14 780 SER A O 1
ATOM 5658 N N . VAL A 1 761 ? -14.704 -2.256 0.043 1.00 27.86 781 VAL A N 1
ATOM 5659 C CA . VAL A 1 761 ? -15.187 -2.538 -1.303 1.00 27.77 781 VAL A CA 1
ATOM 5660 C C . VAL A 1 761 ? -14.741 -1.435 -2.238 1.00 27.62 781 VAL A C 1
ATOM 5661 O O . VAL A 1 761 ? -14.703 -0.272 -1.853 1.00 27.65 781 VAL A O 1
ATOM 5665 N N . VAL A 1 762 ? -14.387 -1.809 -3.460 1.00 27.67 782 VAL A N 1
ATOM 5666 C CA . VAL A 1 762 ? -14.162 -0.833 -4.509 1.00 27.71 782 VAL A CA 1
ATOM 5667 C C . VAL A 1 762 ? -15.449 -0.731 -5.311 1.00 27.77 782 VAL A C 1
ATOM 5668 O O . VAL A 1 762 ? -15.966 -1.741 -5.790 1.00 27.54 782 VAL A O 1
ATOM 5672 N N . LEU A 1 763 ? -15.966 0.492 -5.423 1.00 28.00 783 LEU A N 1
ATOM 5673 C CA . LEU A 1 763 ? -17.213 0.766 -6.135 1.00 28.35 783 LEU A CA 1
ATOM 5674 C C . LEU A 1 763 ? -16.924 1.254 -7.534 1.00 28.51 783 LEU A C 1
ATOM 5675 O O . LEU A 1 763 ? -16.485 2.383 -7.714 1.00 28.31 783 LEU A O 1
ATOM 5680 N N . GLN A 1 764 ? -17.166 0.398 -8.520 1.00 28.98 784 GLN A N 1
ATOM 5681 C CA . GLN A 1 764 ? -17.092 0.803 -9.918 1.00 29.43 784 GLN A CA 1
ATOM 5682 C C . GLN A 1 764 ? -18.442 1.381 -10.334 1.00 29.40 784 GLN A C 1
ATOM 5683 O O . GLN A 1 764 ? -19.465 1.064 -9.728 1.00 29.32 784 GLN A O 1
ATOM 5689 N N . PRO A 1 765 ? -18.452 2.250 -11.356 1.00 29.53 785 PRO A N 1
ATOM 5690 C CA . PRO A 1 765 ? -19.726 2.702 -11.905 1.00 29.64 785 PRO A CA 1
ATOM 5691 C C . PRO A 1 765 ? -20.450 1.548 -12.594 1.00 29.87 785 PRO A C 1
ATOM 5692 O O . PRO A 1 765 ? -19.845 0.850 -13.420 1.00 29.74 785 PRO A O 1
ATOM 5696 N N . VAL A 1 766 ? -21.727 1.349 -12.269 1.00 29.93 786 VAL A N 1
ATOM 5697 C CA . VAL A 1 766 ? -22.449 0.182 -12.778 1.00 30.08 786 VAL A CA 1
ATOM 5698 C C . VAL A 1 766 ? -22.618 0.270 -14.295 1.00 29.91 786 VAL A C 1
ATOM 5699 O O . VAL A 1 766 ? -22.759 -0.752 -14.964 1.00 29.79 786 VAL A O 1
ATOM 5703 N N . GLU A 1 767 ? -22.592 1.489 -14.828 1.00 29.96 787 GLU A N 1
ATOM 5704 C CA . GLU A 1 767 ? -22.730 1.719 -16.268 1.00 30.04 787 GLU A CA 1
ATOM 5705 C C . GLU A 1 767 ? -21.714 0.949 -17.118 1.00 30.10 787 GLU A C 1
ATOM 5706 O O . GLU A 1 767 ? -22.008 0.602 -18.260 1.00 30.21 787 GLU A O 1
ATOM 5708 N N . ASN A 1 768 ? -20.524 0.696 -16.574 1.00 30.17 788 ASN A N 1
ATOM 5709 C CA . ASN A 1 768 ? -19.529 -0.154 -17.243 1.00 30.19 788 ASN A CA 1
ATOM 5710 C C . ASN A 1 768 ? -20.112 -1.488 -17.717 1.00 30.27 788 ASN A C 1
ATOM 5711 O O . ASN A 1 768 ? -19.913 -1.875 -18.871 1.00 30.31 788 ASN A O 1
ATOM 5716 N N . GLU A 1 769 ? -20.829 -2.178 -16.825 1.00 30.33 789 GLU A N 1
ATOM 5717 C CA . GLU A 1 769 ? -21.456 -3.473 -17.143 1.00 30.39 789 GLU A CA 1
ATOM 5718 C C . GLU A 1 769 ? -22.517 -3.370 -18.226 1.00 30.15 789 GLU A C 1
ATOM 5719 O O . GLU A 1 769 ? -22.783 -4.345 -18.922 1.00 30.38 789 GLU A O 1
ATOM 5725 N N . LEU A 1 770 ? -23.125 -2.197 -18.368 1.00 29.93 790 LEU A N 1
ATOM 5726 C CA . LEU A 1 770 ? -24.130 -1.983 -19.405 1.00 29.86 790 LEU A CA 1
ATOM 5727 C C . LEU A 1 770 ? -23.584 -2.235 -20.811 1.00 29.81 790 LEU A C 1
ATOM 5728 O O . LEU A 1 770 ? -24.330 -2.669 -21.686 1.00 30.07 790 LEU A O 1
ATOM 5733 N N . TRP A 1 771 ? -22.295 -1.976 -21.029 1.00 29.68 791 TRP A N 1
ATOM 5734 C CA . TRP A 1 771 ? -21.674 -2.221 -22.340 1.00 29.55 791 TRP A CA 1
ATOM 5735 C C . TRP A 1 771 ? -21.713 -3.692 -22.745 1.00 29.64 791 TRP A C 1
ATOM 5736 O O . TRP A 1 771 ? -21.659 -4.005 -23.933 1.00 29.47 791 TRP A O 1
ATOM 5747 N N . SER A 1 772 ? -21.814 -4.587 -21.763 1.00 29.78 792 SER A N 1
ATOM 5748 C CA . SER A 1 772 ? -21.927 -6.020 -22.034 1.00 30.01 792 SER A CA 1
ATOM 5749 C C . SER A 1 772 ? -23.384 -6.480 -22.184 1.00 30.17 792 SER A C 1
ATOM 5750 O O . SER A 1 772 ? -23.671 -7.672 -22.101 1.00 30.04 792 SER A O 1
ATOM 5753 N N . TYR A 1 773 ? -24.298 -5.536 -22.402 1.00 30.63 793 TYR A N 1
ATOM 5754 C CA . TYR A 1 773 ? -25.677 -5.868 -22.747 1.00 30.94 793 TYR A CA 1
ATOM 5755 C C . TYR A 1 773 ? -25.677 -6.469 -24.148 1.00 31.60 793 TYR A C 1
ATOM 5756 O O . TYR A 1 773 ? -25.165 -5.854 -25.090 1.00 31.73 793 TYR A O 1
ATOM 5765 N N . GLN A 1 774 ? -26.226 -7.675 -24.277 1.00 32.34 794 GLN A N 1
ATOM 5766 C CA . GLN A 1 774 ? -26.280 -8.368 -25.572 1.00 32.97 794 GLN A CA 1
ATOM 5767 C C . GLN A 1 774 ? -27.706 -8.562 -26.079 1.00 33.27 794 GLN A C 1
ATOM 5768 O O . GLN A 1 774 ? -27.961 -8.492 -27.286 1.00 33.35 794 GLN A O 1
ATOM 5774 N N . GLY A 1 775 ? -28.630 -8.806 -25.160 1.00 33.77 795 GLY A N 1
ATOM 5775 C CA . GLY A 1 775 ? -30.033 -8.961 -25.513 1.00 34.18 795 GLY A CA 1
ATOM 5776 C C . GLY A 1 775 ? -30.400 -10.410 -25.772 1.00 34.45 795 GLY A C 1
ATOM 5777 O O . GLY A 1 775 ? -30.068 -11.296 -24.978 1.00 34.36 795 GLY A O 1
ATOM 5778 N N . ASP A 1 776 ? -31.072 -10.647 -26.894 1.00 34.67 796 ASP A N 1
ATOM 5779 C CA . ASP A 1 776 ? -31.731 -11.925 -27.152 1.00 34.94 796 ASP A CA 1
ATOM 5780 C C . ASP A 1 776 ? -30.845 -12.871 -27.966 1.00 34.76 796 ASP A C 1
ATOM 5781 O O . ASP A 1 776 ? -30.522 -12.586 -29.115 1.00 34.69 796 ASP A O 1
ATOM 5786 N N . VAL A 1 777 ? -30.478 -14.004 -27.368 1.00 34.68 797 VAL A N 1
ATOM 5787 C CA . VAL A 1 777 ? -29.621 -14.991 -28.024 1.00 34.76 797 VAL A CA 1
ATOM 5788 C C . VAL A 1 777 ? -30.454 -16.092 -28.678 1.00 34.87 797 VAL A C 1
ATOM 5789 O O . VAL A 1 777 ? -31.053 -16.918 -27.992 1.00 34.46 797 VAL A O 1
ATOM 5793 N N . VAL A 1 778 ? -30.466 -16.100 -30.010 1.00 35.32 798 VAL A N 1
ATOM 5794 C CA . VAL A 1 778 ? -31.311 -17.008 -30.782 1.00 35.74 798 VAL A CA 1
ATOM 5795 C C . VAL A 1 778 ? -30.531 -18.245 -31.233 1.00 36.12 798 VAL A C 1
ATOM 5796 O O . VAL A 1 778 ? -29.418 -18.129 -31.744 1.00 35.99 798 VAL A O 1
ATOM 5800 N N . VAL A 1 779 ? -31.125 -19.420 -31.023 1.00 36.74 799 VAL A N 1
ATOM 5801 C CA . VAL A 1 779 ? -30.590 -20.695 -31.513 1.00 37.24 799 VAL A CA 1
ATOM 5802 C C . VAL A 1 779 ? -31.669 -21.403 -32.332 1.00 37.70 799 VAL A C 1
ATOM 5803 O O . VAL A 1 779 ? -32.765 -21.656 -31.823 1.00 37.81 799 VAL A O 1
ATOM 5807 N N . ARG A 1 780 ? -31.362 -21.721 -33.591 1.00 38.25 800 ARG A N 1
ATOM 5808 C CA . ARG A 1 780 ? -32.319 -22.396 -34.475 1.00 38.54 800 ARG A CA 1
ATOM 5809 C C . ARG A 1 780 ? -32.530 -23.841 -34.005 1.00 38.85 800 ARG A C 1
ATOM 5810 O O . ARG A 1 780 ? -31.565 -24.549 -33.724 1.00 38.75 800 ARG A O 1
ATOM 5812 N N . LYS A 1 781 ? -33.792 -24.259 -33.901 1.00 39.43 801 LYS A N 1
ATOM 5813 C CA . LYS A 1 781 ? -34.147 -25.587 -33.371 1.00 39.93 801 LYS A CA 1
ATOM 5814 C C . LYS A 1 781 ? -34.638 -26.577 -34.435 1.00 40.23 801 LYS A C 1
ATOM 5815 O O . LYS A 1 781 ? -34.735 -27.772 -34.166 1.00 40.24 801 LYS A O 1
ATOM 5821 N N . PHE A 1 782 ? -34.965 -26.079 -35.624 1.00 40.78 802 PHE A N 1
ATOM 5822 C CA . PHE A 1 782 ? -35.194 -26.933 -36.788 1.00 41.28 802 PHE A CA 1
ATOM 5823 C C . PHE A 1 782 ? -34.821 -26.166 -38.062 1.00 41.81 802 PHE A C 1
ATOM 5824 O O . PHE A 1 782 ? -35.489 -25.191 -38.407 1.00 41.75 802 PHE A O 1
ATOM 5832 N N . PRO A 1 783 ? -33.736 -26.581 -38.746 1.00 42.54 803 PRO A N 1
ATOM 5833 C CA . PRO A 1 783 ? -32.785 -27.627 -38.343 1.00 42.99 803 PRO A CA 1
ATOM 5834 C C . PRO A 1 783 ? -32.077 -27.272 -37.035 1.00 43.46 803 PRO A C 1
ATOM 5835 O O . PRO A 1 783 ? -31.729 -26.111 -36.822 1.00 43.53 803 PRO A O 1
ATOM 5839 N N . TYR A 1 784 ? -31.880 -28.263 -36.169 1.00 44.09 804 TYR A N 1
ATOM 5840 C CA . TYR A 1 784 ? -31.270 -28.033 -34.857 1.00 44.62 804 TYR A CA 1
ATOM 5841 C C . TYR A 1 784 ? -29.785 -27.692 -35.001 1.00 45.29 804 TYR A C 1
ATOM 5842 O O . TYR A 1 784 ? -28.973 -28.544 -35.378 1.00 45.27 804 TYR A O 1
ATOM 5851 N N . ASP A 1 785 ? -29.451 -26.435 -34.711 1.00 46.05 805 ASP A N 1
ATOM 5852 C CA . ASP A 1 785 ? -28.093 -25.914 -34.865 1.00 46.59 805 ASP A CA 1
ATOM 5853 C C . ASP A 1 785 ? -27.707 -25.122 -33.604 1.00 47.13 805 ASP A C 1
ATOM 5854 O O . ASP A 1 785 ? -27.726 -23.886 -33.607 1.00 47.05 805 ASP A O 1
ATOM 5859 N N . PRO A 1 786 ? -27.367 -25.839 -32.512 1.00 47.80 806 PRO A N 1
ATOM 5860 C CA . PRO A 1 786 ? -27.057 -25.189 -31.234 1.00 48.30 806 PRO A CA 1
ATOM 5861 C C . PRO A 1 786 ? -25.663 -24.542 -31.155 1.00 48.81 806 PRO A C 1
ATOM 5862 O O . PRO A 1 786 ? -25.420 -23.731 -30.253 1.00 48.84 806 PRO A O 1
ATOM 5866 N N . ASN A 1 787 ? -24.769 -24.892 -32.082 1.00 49.30 807 ASN A N 1
ATOM 5867 C CA . ASN A 1 787 ? -23.398 -24.365 -32.079 1.00 49.71 807 ASN A CA 1
ATOM 5868 C C . ASN A 1 787 ? -23.222 -23.071 -32.881 1.00 49.88 807 ASN A C 1
ATOM 5869 O O . ASN A 1 787 ? -22.122 -22.515 -32.915 1.00 49.88 807 ASN A O 1
ATOM 5874 N N . ASP A 1 788 ? -24.296 -22.593 -33.516 1.00 50.04 808 ASP A N 1
ATOM 5875 C CA . ASP A 1 788 ? -24.259 -21.341 -34.280 1.00 50.11 808 ASP A CA 1
ATOM 5876 C C . ASP A 1 788 ? -25.355 -20.354 -33.834 1.00 50.22 808 ASP A C 1
ATOM 5877 O O . ASP A 1 788 ? -26.276 -20.058 -34.603 1.00 50.17 808 ASP A O 1
ATOM 5879 N N . PRO A 1 789 ? -25.252 -19.831 -32.590 1.00 50.32 809 PRO A N 1
ATOM 5880 C CA . PRO A 1 789 ? -26.199 -18.818 -32.121 1.00 50.31 809 PRO A CA 1
ATOM 5881 C C . PRO A 1 789 ? -25.969 -17.474 -32.798 1.00 50.37 809 PRO A C 1
ATOM 5882 O O . PRO A 1 789 ? -24.899 -17.238 -33.358 1.00 50.44 809 PRO A O 1
ATOM 5886 N N . PHE A 1 790 ? -26.968 -16.601 -32.738 1.00 50.48 810 PHE A N 1
ATOM 5887 C CA . PHE A 1 790 ? -26.917 -15.324 -33.446 1.00 50.59 810 PHE A CA 1
ATOM 5888 C C . PHE A 1 790 ? -27.954 -14.344 -32.887 1.00 50.60 810 PHE A C 1
ATOM 5889 O O . PHE A 1 790 ? -28.649 -14.652 -31.917 1.00 50.50 810 PHE A O 1
ATOM 5897 N N . TYR A 1 791 ? -28.044 -13.169 -33.510 1.00 50.70 811 TYR A N 1
ATOM 5898 C CA . TYR A 1 791 ? -28.992 -12.127 -33.116 1.00 50.71 811 TYR A CA 1
ATOM 5899 C C . TYR A 1 791 ? -29.687 -11.557 -34.358 1.00 50.76 811 TYR A C 1
ATOM 5900 O O . TYR A 1 791 ? -30.778 -10.982 -34.279 1.00 50.77 811 TYR A O 1
#

B-factor: mean 21.31, std 6.57, range [2.78, 54.12]